Protein AF-A0A7S4QSN1-F1 (afdb_monomer_lite)

Secondary structure (DSSP, 8-state):
--------------------------------------------------------------------SS-SSHHHHTTSS----------------HHHHHHHHH---S---TT---HHHHHHHS-STT-S------HHHHHHHHHHHHHHHHHHHHHHHHHHHTT-TTSHHHHHHHHHHHHHHHHHHHHHHS---TT--S----S-HHHHHHHHHHHHHHHHHHHHHHHHHHHHHHHHHHHHTSHHHHHHHGGGS-HHHHHHHHHHHHHHHSSTTTTTS-HHHHHHHHHHHHHHHHHHHHHHHHHHHHHH-SPPTT-----S-TT-HHHHHHHHHHHHHHHHSTTTHHHHHHHHHHHHTT-HHHHTTS-HHHHHHH---HHHHHHHHHHHHHHHHHHHHHHH---TT------------HHHHHHHHHHHHHHHHHHHHHHTT-TTTHHHHHHHH-TT--HHHHHHHHHHHHHHHHHHHHHHHHTT-TTSPPPSS--TT-TTSHHHHHHHHHHHHHHHHSGGG-HHHHHHHHHHHHHHS-----------------------------------------------------------------------

Foldseek 3Di:
DDDDDDDDDDDDDDDDDDDDDDDDDDDDDDDDDDDDDPPDPPPPPDDDDDPPPDDDDDDDDDDDDDDDDDPDPVVVVVVPPDDDDDDDDDDDPPPPDPVVVVCLQPVDDDDDDPPSQRPVNVVVVVPCVPPDCDPPDDPLSVVLVVLVVVLVVLLVVLVVLLVCLVPPLVLQVVNLVSLVVLLVLLLVLLLLLLPPPPPCDDDDPDDDPPPVVVSVVSSNVSSVSSLVSSVSSLVSLVVSLVVCPDPVSLLVNLVSDALVVLLVSLVVLLVVCQDLSNLSSDLSSLLSSLSSNVSSLSSSQSNQVVVVDVVPPDDDPPDDPPPPDHRNVSVLVSLQVLLVSQQVPPSSPSNSVSNLVSCLVPPLVSVLPHPLLVSLVPRLDLVSNLVSLLSVLVSLVSCFLVNLADPPPPCPDDDDPPPDRSSLVSLLSQLVSLLVLLVVLLVCPDPPPNVVVCVVSDVPCDNVSSVSSNLSSLSSLVSSLNSLVRNQDPDDDRDPPDRCLAAPHPSLVSSLVSLVSQQVPDPPSDDDSNVSSVVSNVSRHPPPDPPPPDPDDPDDDDDDDDDDDDDDDDDDDDDDDDDDDDDDDDDDDDDDDDDDDDDDDDDDDDDDDDDD

Radius of gyration: 37.91 Å; chains: 1; bounding box: 94×119×90 Å

Structure (mmCIF, N/CA/C/O backbone):
data_AF-A0A7S4QSN1-F1
#
_entry.id   AF-A0A7S4QSN1-F1
#
loop_
_atom_site.group_PDB
_atom_site.id
_atom_site.type_symbol
_atom_site.label_atom_id
_atom_site.label_alt_id
_atom_site.label_comp_id
_atom_site.label_asym_id
_atom_site.label_entity_id
_atom_site.label_seq_id
_atom_site.pdbx_PDB_ins_code
_atom_site.Cartn_x
_atom_site.Cartn_y
_atom_site.Cartn_z
_atom_site.occupancy
_atom_site.B_iso_or_equiv
_atom_site.auth_seq_id
_atom_site.auth_comp_id
_atom_site.auth_asym_id
_atom_site.auth_atom_id
_atom_site.pdbx_PDB_model_num
ATOM 1 N N . CYS A 1 1 ? -21.261 -58.302 -16.037 1.00 38.44 1 CYS A N 1
ATOM 2 C CA . CYS A 1 1 ? -20.345 -58.791 -17.089 1.00 38.44 1 CYS A CA 1
ATOM 3 C C . CYS A 1 1 ? -19.528 -57.596 -17.600 1.00 38.44 1 CYS A C 1
ATOM 5 O O . CYS A 1 1 ? -20.111 -56.785 -18.295 1.00 38.44 1 CYS A O 1
ATOM 7 N N . THR A 1 2 ? -18.334 -57.223 -17.116 1.00 36.75 2 THR A N 1
ATOM 8 C CA . THR A 1 2 ? -17.031 -57.911 -16.907 1.00 36.75 2 THR A CA 1
ATOM 9 C C . THR A 1 2 ? -16.218 -58.202 -18.176 1.00 36.75 2 THR A C 1
ATOM 11 O O . THR A 1 2 ? -16.425 -59.232 -18.804 1.00 36.75 2 THR A O 1
ATOM 14 N N . ASN A 1 3 ? -15.224 -57.346 -18.440 1.00 41.81 3 ASN A N 1
ATOM 15 C CA . ASN A 1 3 ? -13.912 -57.620 -19.058 1.00 41.81 3 ASN A CA 1
ATOM 16 C C . ASN A 1 3 ? -12.994 -56.447 -18.632 1.00 41.81 3 ASN A C 1
ATOM 18 O O . ASN A 1 3 ? -13.381 -55.311 -18.873 1.00 41.81 3 ASN A O 1
ATOM 22 N N . ARG A 1 4 ? -11.873 -56.533 -17.892 1.00 39.16 4 ARG A N 1
ATOM 23 C CA . ARG A 1 4 ? -10.939 -57.590 -17.421 1.00 39.16 4 ARG A CA 1
ATOM 24 C C . ARG A 1 4 ? -9.621 -57.734 -18.215 1.00 39.16 4 ARG A C 1
ATOM 26 O O . ARG A 1 4 ? -9.458 -58.702 -18.940 1.00 39.16 4 ARG A O 1
ATOM 33 N N . CYS A 1 5 ? -8.650 -56.874 -17.886 1.00 43.03 5 CYS A N 1
ATOM 34 C CA . CYS A 1 5 ? -7.185 -57.100 -17.865 1.00 43.03 5 CYS A CA 1
ATOM 35 C C . CYS A 1 5 ? -6.655 -56.284 -16.654 1.00 43.03 5 CYS A C 1
ATOM 37 O O . CYS A 1 5 ? -7.068 -55.138 -16.523 1.00 43.03 5 CYS A O 1
ATOM 39 N N . ARG A 1 6 ? -5.899 -56.749 -15.639 1.00 40.53 6 ARG A N 1
ATOM 40 C CA . ARG A 1 6 ? -4.939 -57.867 -15.445 1.00 40.53 6 ARG A CA 1
ATOM 41 C C . ARG A 1 6 ? -3.610 -57.637 -16.193 1.00 40.53 6 ARG A C 1
ATOM 43 O O . ARG A 1 6 ? -3.673 -57.511 -17.404 1.00 40.53 6 ARG A O 1
ATOM 50 N N . CYS A 1 7 ? -2.403 -57.625 -15.602 1.00 36.66 7 CYS A N 1
ATOM 51 C CA . CYS A 1 7 ? -1.904 -57.506 -14.208 1.00 36.66 7 CYS A CA 1
ATOM 52 C C . CYS A 1 7 ? -0.378 -57.218 -14.244 1.00 36.66 7 CYS A C 1
ATOM 54 O O . CYS A 1 7 ? 0.277 -57.736 -15.136 1.00 36.66 7 CYS A O 1
ATOM 56 N N . HIS A 1 8 ? 0.192 -56.550 -13.229 1.00 39.69 8 HIS A N 1
ATOM 57 C CA . HIS A 1 8 ? 1.584 -56.740 -12.749 1.00 39.69 8 HIS A CA 1
ATOM 58 C C . HIS A 1 8 ? 1.687 -56.182 -11.306 1.00 39.69 8 HIS A C 1
ATOM 60 O O . HIS A 1 8 ? 1.440 -55.004 -11.086 1.00 39.69 8 HIS A O 1
ATOM 66 N N . THR A 1 9 ? 1.727 -57.022 -10.259 1.00 40.38 9 THR A N 1
ATOM 67 C CA . THR A 1 9 ? 2.948 -57.449 -9.520 1.00 40.38 9 THR A CA 1
ATOM 68 C C . THR A 1 9 ? 3.860 -56.276 -9.105 1.00 40.38 9 THR A C 1
ATOM 70 O O . THR A 1 9 ? 4.501 -55.701 -9.972 1.00 40.38 9 THR A O 1
ATOM 73 N N . GLY A 1 10 ? 4.036 -55.874 -7.839 1.00 36.09 10 GLY A N 1
ATOM 74 C CA . GLY A 1 10 ? 3.607 -56.436 -6.549 1.00 36.09 10 GLY A CA 1
ATOM 75 C C . GLY A 1 10 ? 4.788 -56.975 -5.724 1.00 36.09 10 GLY A C 1
ATOM 76 O O . GLY A 1 10 ? 5.328 -58.017 -6.082 1.00 36.09 10 GLY A O 1
ATOM 77 N N . LYS A 1 11 ? 5.159 -56.287 -4.629 1.00 35.38 11 LYS A N 1
ATOM 78 C CA . LYS A 1 11 ? 5.976 -56.740 -3.471 1.00 35.38 11 LYS A CA 1
ATOM 79 C C . LYS A 1 11 ? 5.787 -55.738 -2.293 1.00 35.38 11 LYS A C 1
ATOM 81 O O . LYS A 1 11 ? 5.230 -54.669 -2.541 1.00 35.38 11 LYS A O 1
ATOM 86 N N . PRO A 1 12 ? 6.076 -56.098 -1.022 1.00 49.66 12 PRO A N 1
ATOM 87 C CA . PRO A 1 12 ? 5.057 -55.930 0.022 1.00 49.66 12 PRO A CA 1
ATOM 88 C C . PRO A 1 12 ? 5.408 -54.975 1.179 1.00 49.66 12 PRO A C 1
ATOM 90 O O . PRO A 1 12 ? 6.543 -54.539 1.347 1.00 49.66 12 PRO A O 1
ATOM 93 N N . GLN A 1 13 ? 4.398 -54.729 2.019 1.00 40.72 13 GLN A N 1
ATOM 94 C CA . GLN A 1 13 ? 4.488 -54.029 3.304 1.00 40.72 13 GLN A CA 1
ATOM 95 C C . GLN A 1 13 ? 5.495 -54.665 4.279 1.00 40.72 13 GLN A C 1
ATOM 97 O O . GLN A 1 13 ? 5.615 -55.889 4.368 1.00 40.72 13 GLN A O 1
ATOM 102 N N . ARG A 1 14 ? 6.063 -53.824 5.151 1.00 39.25 14 ARG A N 1
ATOM 103 C CA . ARG A 1 14 ? 6.383 -54.193 6.535 1.00 39.25 14 ARG A CA 1
ATOM 104 C C . ARG A 1 14 ? 5.783 -53.155 7.480 1.00 39.25 14 ARG A C 1
ATOM 106 O O . ARG A 1 14 ? 6.199 -52.003 7.471 1.00 39.25 14 ARG A O 1
ATOM 113 N N . ASN A 1 15 ? 4.829 -53.587 8.300 1.00 41.34 15 ASN A N 1
ATOM 114 C CA . ASN A 1 15 ? 4.421 -52.856 9.496 1.00 41.34 15 ASN A CA 1
ATOM 115 C C . ASN A 1 15 ? 5.460 -53.092 10.599 1.00 41.34 15 ASN A C 1
ATOM 117 O O . ASN A 1 15 ? 5.879 -54.232 10.802 1.00 41.34 15 ASN A O 1
ATOM 121 N N . ALA A 1 16 ? 5.797 -52.051 11.355 1.00 36.81 16 ALA A N 1
ATOM 122 C CA . ALA A 1 16 ? 6.341 -52.170 12.704 1.00 36.81 16 ALA A CA 1
ATOM 123 C C . ALA A 1 16 ? 5.968 -50.904 13.487 1.00 36.81 16 ALA A C 1
ATOM 125 O O . ALA A 1 16 ? 6.268 -49.796 13.052 1.00 36.81 16 ALA A O 1
ATOM 126 N N . ALA A 1 17 ? 5.288 -51.075 14.617 1.00 43.41 17 ALA A N 1
ATOM 127 C CA . ALA A 1 17 ? 4.991 -50.002 15.557 1.00 43.41 17 ALA A CA 1
ATOM 128 C C . ALA A 1 17 ? 5.994 -50.047 16.717 1.00 43.41 17 ALA A C 1
ATOM 130 O O . ALA A 1 17 ? 6.305 -51.143 17.175 1.00 43.41 17 ALA A O 1
ATOM 131 N N . ALA A 1 18 ? 6.432 -48.883 17.209 1.00 34.62 18 ALA A N 1
ATOM 132 C CA . ALA A 1 18 ? 6.832 -48.654 18.605 1.00 34.62 18 ALA A CA 1
ATOM 133 C C . ALA A 1 18 ? 7.175 -47.168 18.836 1.00 34.62 18 ALA A C 1
ATOM 135 O O . ALA A 1 18 ? 8.047 -46.619 18.169 1.00 34.62 18 ALA A O 1
ATOM 136 N N . MET A 1 19 ? 6.524 -46.544 19.821 1.00 41.12 19 MET A N 1
ATOM 137 C CA . MET A 1 19 ? 7.097 -45.419 20.582 1.00 41.12 19 MET A CA 1
ATOM 138 C C . MET A 1 19 ? 8.076 -46.007 21.621 1.00 41.12 19 MET A C 1
ATOM 140 O O . MET A 1 19 ? 7.888 -47.164 22.010 1.00 41.12 19 MET A O 1
ATOM 144 N N . PRO A 1 20 ? 9.093 -45.259 22.091 1.00 50.62 20 PRO A N 1
ATOM 145 C CA . PRO A 1 20 ? 8.868 -44.507 23.335 1.00 50.62 20 PRO A CA 1
ATOM 146 C C . PRO A 1 20 ? 9.613 -43.157 23.455 1.00 50.62 20 PRO A C 1
ATOM 148 O O . PRO A 1 20 ? 10.575 -42.872 22.748 1.00 50.62 20 PRO A O 1
ATOM 151 N N . LEU A 1 21 ? 9.172 -42.354 24.431 1.00 41.28 21 LEU A N 1
ATOM 152 C CA . LEU A 1 21 ? 9.908 -41.217 25.006 1.00 41.28 21 LEU A CA 1
ATOM 153 C C . LEU A 1 21 ? 11.048 -41.707 25.925 1.00 41.28 21 LEU A C 1
ATOM 155 O O . LEU A 1 21 ? 10.943 -42.788 26.508 1.00 41.28 21 LEU A O 1
ATOM 159 N N . PRO A 1 22 ? 12.090 -40.884 26.126 1.00 52.94 22 PRO A N 1
ATOM 160 C CA . PRO A 1 22 ? 12.429 -40.396 27.478 1.00 52.94 22 PRO A CA 1
ATOM 161 C C . PRO A 1 22 ? 12.596 -38.857 27.477 1.00 52.94 22 PRO A C 1
ATOM 163 O O . PRO A 1 22 ? 13.000 -38.282 26.475 1.00 52.94 22 PRO A O 1
ATOM 166 N N . ALA A 1 23 ? 12.129 -38.093 28.470 1.00 34.69 23 ALA A N 1
ATOM 167 C CA . ALA A 1 23 ? 12.482 -38.038 29.901 1.00 34.69 23 ALA A CA 1
ATOM 168 C C . ALA A 1 23 ? 13.688 -37.115 30.210 1.00 34.69 23 ALA A C 1
ATOM 170 O O . ALA A 1 23 ? 14.694 -37.105 29.510 1.00 34.69 23 ALA A O 1
ATOM 171 N N . VAL A 1 24 ? 13.523 -36.307 31.261 1.00 41.50 24 VAL A N 1
ATOM 172 C CA . VAL A 1 24 ? 14.384 -35.191 31.701 1.00 41.50 24 VAL A CA 1
ATOM 173 C C . VAL A 1 24 ? 15.544 -35.678 32.576 1.00 41.50 24 VAL A C 1
ATOM 175 O O . VAL A 1 24 ? 15.275 -36.457 33.485 1.00 41.50 24 VAL A O 1
ATOM 178 N N . ALA A 1 25 ? 16.762 -35.133 32.406 1.00 36.59 25 ALA A N 1
ATOM 179 C CA . ALA A 1 25 ? 17.708 -34.868 33.511 1.00 36.59 25 ALA A CA 1
ATOM 180 C C . ALA A 1 25 ? 18.963 -34.047 33.103 1.00 36.59 25 ALA A C 1
ATOM 182 O O . ALA A 1 25 ? 19.748 -34.489 32.277 1.00 36.59 25 ALA A O 1
ATOM 183 N N . VAL A 1 26 ? 19.152 -32.903 33.780 1.00 35.41 26 VAL A N 1
ATOM 184 C CA . VAL A 1 26 ? 20.372 -32.484 34.523 1.00 35.41 26 VAL A CA 1
ATOM 185 C C . VAL A 1 26 ? 21.733 -32.303 33.793 1.00 35.41 26 VAL A C 1
ATOM 187 O O . VAL A 1 26 ? 22.331 -33.231 33.263 1.00 35.41 26 VAL A O 1
ATOM 190 N N . HIS A 1 27 ? 22.256 -31.072 33.910 1.00 38.75 27 HIS A N 1
ATOM 191 C CA . HIS A 1 27 ? 23.643 -30.606 33.681 1.00 38.75 27 HIS A CA 1
ATOM 192 C C . HIS A 1 27 ? 24.677 -31.320 34.590 1.00 38.75 27 HIS A C 1
ATOM 194 O O . HIS A 1 27 ? 24.303 -31.712 35.695 1.00 38.75 27 HIS A O 1
ATOM 200 N N . PRO A 1 28 ? 25.976 -31.410 34.218 1.00 49.44 28 PRO A N 1
ATOM 201 C CA . PRO A 1 28 ? 26.896 -30.320 34.598 1.00 49.44 28 PRO A CA 1
ATOM 202 C C . PRO A 1 28 ? 28.087 -30.024 33.653 1.00 49.44 28 PRO A C 1
ATOM 204 O O . PRO A 1 28 ? 28.453 -30.825 32.804 1.00 49.44 28 PRO A O 1
ATOM 207 N N . GLU A 1 29 ? 28.668 -28.842 33.897 1.00 34.06 29 GLU A N 1
ATOM 208 C CA . GLU A 1 29 ? 30.085 -28.437 33.756 1.00 34.06 29 GLU A CA 1
ATOM 209 C C . GLU A 1 29 ? 30.832 -28.443 32.400 1.00 34.06 29 GLU A C 1
ATOM 211 O O . GLU A 1 29 ? 30.991 -29.454 31.725 1.00 34.06 29 GLU A O 1
ATOM 216 N N . GLY A 1 30 ? 31.482 -27.298 32.130 1.00 36.16 30 GLY A N 1
ATOM 217 C CA . GLY A 1 30 ? 32.927 -27.315 31.871 1.00 36.16 30 GLY A CA 1
ATOM 218 C C . GLY A 1 30 ? 33.426 -27.033 30.451 1.00 36.16 30 GLY A C 1
ATOM 219 O O . GLY A 1 30 ? 34.040 -27.912 29.851 1.00 36.16 30 GLY A O 1
ATOM 220 N N . ARG A 1 31 ? 33.298 -25.790 29.958 1.00 39.22 31 ARG A N 1
ATOM 221 C CA . ARG A 1 31 ? 34.304 -25.214 29.039 1.00 39.22 31 ARG A CA 1
ATOM 222 C C . ARG A 1 31 ? 34.314 -23.684 29.071 1.00 39.22 31 ARG A C 1
ATOM 224 O O . ARG A 1 31 ? 33.403 -23.044 28.556 1.00 39.22 31 ARG A O 1
ATOM 231 N N . GLU A 1 32 ? 35.362 -23.131 29.667 1.00 45.88 32 GLU A N 1
ATOM 232 C CA . GLU A 1 32 ? 35.780 -21.740 29.490 1.00 45.88 32 GLU A CA 1
ATOM 233 C C . GLU A 1 32 ? 36.497 -21.631 28.136 1.00 45.88 32 GLU A C 1
ATOM 235 O O . GLU A 1 32 ? 37.455 -22.366 27.905 1.00 45.88 32 GLU A O 1
ATOM 240 N N . GLU A 1 33 ? 36.043 -20.745 27.248 1.00 47.38 33 GLU A N 1
ATOM 241 C CA . GLU A 1 33 ? 36.856 -20.184 26.161 1.00 47.38 33 GLU A CA 1
ATOM 242 C C . GLU A 1 33 ? 36.501 -18.699 26.024 1.00 47.38 33 GLU A C 1
ATOM 244 O O . GLU A 1 33 ? 35.324 -18.326 26.036 1.00 47.38 33 GLU A O 1
ATOM 249 N N . ASP A 1 34 ? 37.533 -17.861 25.966 1.00 41.50 34 ASP A N 1
ATOM 250 C CA . ASP A 1 34 ? 37.432 -16.411 26.089 1.00 41.50 34 ASP A CA 1
ATOM 251 C C . ASP A 1 34 ? 36.683 -15.756 24.919 1.00 41.50 34 ASP A C 1
ATOM 253 O O . ASP A 1 34 ? 36.963 -16.008 23.746 1.00 41.50 34 ASP A O 1
ATOM 257 N N . ALA A 1 35 ? 35.766 -14.846 25.250 1.00 44.94 35 ALA A N 1
ATOM 258 C CA . ALA A 1 35 ? 35.160 -13.919 24.304 1.00 44.94 35 ALA A CA 1
ATOM 259 C C . ALA A 1 35 ? 35.538 -12.492 24.717 1.00 44.94 35 ALA A C 1
ATOM 261 O O . ALA A 1 35 ? 34.936 -11.914 25.623 1.00 44.94 35 ALA A O 1
ATOM 262 N N . GLU A 1 36 ? 36.571 -11.949 24.070 1.00 44.09 36 GLU A N 1
ATOM 263 C CA . GLU A 1 36 ? 37.046 -10.585 24.299 1.00 44.09 36 GLU A CA 1
ATOM 264 C C . GLU A 1 36 ? 35.923 -9.571 24.032 1.00 44.09 36 GLU A C 1
ATOM 266 O O . GLU A 1 36 ? 35.277 -9.574 22.981 1.00 44.09 36 GLU A O 1
ATOM 271 N N . ALA A 1 37 ? 35.678 -8.700 25.010 1.00 39.22 37 ALA A N 1
ATOM 272 C CA . ALA A 1 37 ? 34.651 -7.675 24.926 1.00 39.22 37 ALA A CA 1
ATOM 273 C C . ALA A 1 37 ? 35.179 -6.443 24.176 1.00 39.22 37 ALA A C 1
ATOM 275 O O . ALA A 1 37 ? 35.728 -5.526 24.790 1.00 39.22 37 ALA A O 1
ATOM 276 N N . GLU A 1 38 ? 34.972 -6.385 22.858 1.00 43.66 38 GLU A N 1
ATOM 277 C CA . GLU A 1 38 ? 35.060 -5.111 22.138 1.00 43.66 38 GLU A CA 1
ATOM 278 C C . GLU A 1 38 ? 33.852 -4.236 22.503 1.00 43.66 38 GLU A C 1
ATOM 280 O O . GLU A 1 38 ? 32.730 -4.432 22.033 1.00 43.66 38 GLU A O 1
ATOM 285 N N . ALA A 1 39 ? 34.090 -3.270 23.389 1.00 41.06 39 ALA A N 1
ATOM 286 C CA . ALA A 1 39 ? 33.131 -2.231 23.721 1.00 41.06 39 ALA A CA 1
ATOM 287 C C . ALA A 1 39 ? 33.053 -1.213 22.569 1.00 41.06 39 ALA A C 1
ATOM 289 O O . ALA A 1 39 ? 33.874 -0.299 22.483 1.00 41.06 39 ALA A O 1
ATOM 290 N N . GLU A 1 40 ? 32.064 -1.362 21.683 1.00 43.75 40 GLU A N 1
ATOM 291 C CA . GLU A 1 40 ? 31.729 -0.322 20.704 1.00 43.75 40 GLU A CA 1
ATOM 292 C C . GLU A 1 40 ? 31.155 0.909 21.436 1.00 43.75 40 GLU A C 1
ATOM 294 O O . GLU A 1 40 ? 30.008 0.925 21.882 1.00 43.75 40 GLU A O 1
ATOM 299 N N . GLU A 1 41 ? 31.978 1.951 21.573 1.00 44.41 41 GLU A N 1
ATOM 300 C CA . GLU A 1 41 ? 31.598 3.254 22.125 1.00 44.41 41 GLU A CA 1
ATOM 301 C C . GLU A 1 41 ? 30.702 4.017 21.123 1.00 44.41 41 GLU A C 1
ATOM 303 O O . GLU A 1 41 ? 31.179 4.788 20.284 1.00 44.41 41 GLU A O 1
ATOM 308 N N . GLU A 1 42 ? 29.384 3.790 21.186 1.00 39.78 42 GLU A N 1
ATOM 309 C CA . GLU A 1 42 ? 28.394 4.554 20.413 1.00 39.78 42 GLU A CA 1
ATOM 310 C C . GLU A 1 42 ? 28.337 6.018 20.891 1.00 39.78 42 GLU A C 1
ATOM 312 O O . GLU A 1 42 ? 27.564 6.399 21.770 1.00 39.78 42 GLU A O 1
ATOM 317 N N . THR A 1 43 ? 29.148 6.874 20.269 1.00 35.66 43 THR A N 1
ATOM 318 C CA . THR A 1 43 ? 29.061 8.333 20.414 1.00 35.66 43 THR A CA 1
ATOM 319 C C . THR A 1 43 ? 27.922 8.889 19.553 1.00 35.66 43 THR A C 1
ATOM 321 O O . THR A 1 43 ? 28.111 9.308 18.408 1.00 35.66 43 THR A O 1
ATOM 324 N N . GLU A 1 44 ? 26.706 8.904 20.107 1.00 37.59 44 GLU A N 1
ATOM 325 C CA . GLU A 1 44 ? 25.556 9.584 19.497 1.00 37.59 44 GLU A CA 1
ATOM 326 C C . GLU A 1 44 ? 25.751 11.111 19.513 1.00 37.59 44 GLU A C 1
ATOM 328 O O . GLU A 1 44 ? 25.436 11.807 20.476 1.00 37.59 44 GLU A O 1
ATOM 333 N N . ALA A 1 45 ? 26.266 11.655 18.409 1.00 38.91 45 ALA A N 1
ATOM 334 C CA . ALA A 1 45 ? 26.278 13.093 18.166 1.00 38.91 45 ALA A CA 1
ATOM 335 C C . ALA A 1 45 ? 24.869 13.579 17.774 1.00 38.91 45 ALA A C 1
ATOM 337 O O . ALA A 1 45 ? 24.507 13.599 16.592 1.00 38.91 45 ALA A O 1
ATOM 338 N N . GLU A 1 46 ? 24.077 13.985 18.768 1.00 38.66 46 GLU A N 1
ATOM 339 C CA . GLU A 1 46 ? 22.809 14.687 18.555 1.00 38.66 46 GLU A CA 1
ATOM 340 C C . GLU A 1 46 ? 23.053 16.034 17.854 1.00 38.66 46 GLU A C 1
ATOM 342 O O . GLU A 1 46 ? 23.532 17.002 18.441 1.00 38.66 46 GLU A O 1
ATOM 347 N N . ALA A 1 47 ? 22.707 16.105 16.568 1.00 38.97 47 ALA A N 1
ATOM 348 C CA . ALA A 1 47 ? 22.633 17.357 15.827 1.00 38.97 47 ALA A CA 1
ATOM 349 C C . ALA A 1 47 ? 21.192 17.886 15.863 1.00 38.97 47 ALA A C 1
ATOM 351 O O . ALA A 1 47 ? 20.406 17.657 14.937 1.00 38.97 47 ALA A O 1
ATOM 352 N N . GLU A 1 48 ? 20.846 18.587 16.944 1.00 43.66 48 GLU A N 1
ATOM 353 C CA . GLU A 1 48 ? 19.630 19.396 16.992 1.00 43.66 48 GLU A CA 1
ATOM 354 C C . GLU A 1 48 ? 19.687 20.502 15.927 1.00 43.66 48 GLU A C 1
ATOM 356 O O . GLU A 1 48 ? 20.655 21.253 15.817 1.00 43.66 48 GLU A O 1
ATOM 361 N N . ALA A 1 49 ? 18.621 20.606 15.138 1.00 34.03 49 ALA A N 1
ATOM 362 C CA . ALA A 1 49 ? 18.386 21.715 14.222 1.00 34.03 49 ALA A CA 1
ATOM 363 C C . ALA A 1 49 ? 16.882 22.013 14.192 1.00 34.03 49 ALA A C 1
ATOM 365 O O . ALA A 1 49 ? 16.178 21.724 13.219 1.00 34.03 49 ALA A O 1
ATOM 366 N N . GLU A 1 50 ? 16.379 22.556 15.301 1.00 38.09 50 GLU A N 1
ATOM 367 C CA . GLU A 1 50 ? 15.084 23.227 15.316 1.00 38.09 50 GLU A CA 1
ATOM 368 C C . GLU A 1 50 ? 15.200 24.556 14.553 1.00 38.09 50 GLU A C 1
ATOM 370 O O . GLU A 1 50 ? 15.920 25.459 14.971 1.00 38.09 50 GLU A O 1
ATOM 375 N N . GLU A 1 51 ? 14.467 24.704 13.447 1.00 37.69 51 GLU A N 1
ATOM 376 C CA . GLU A 1 51 ? 14.199 26.019 12.851 1.00 37.69 51 GLU A CA 1
ATOM 377 C C . GLU A 1 51 ? 12.722 26.372 13.082 1.00 37.69 51 GLU A C 1
ATOM 379 O O . GLU A 1 51 ? 11.839 26.108 12.258 1.00 37.69 51 GLU A O 1
ATOM 384 N N . GLU A 1 52 ? 12.437 26.935 14.259 1.00 33.38 52 GLU A N 1
ATOM 385 C CA . GLU A 1 52 ? 11.109 27.433 14.622 1.00 33.38 52 GLU A CA 1
ATOM 386 C C . GLU A 1 52 ? 10.840 28.793 13.949 1.00 33.38 52 GLU A C 1
ATOM 388 O O . GLU A 1 52 ? 11.077 29.863 14.511 1.00 33.38 52 GLU A O 1
ATOM 393 N N . ALA A 1 53 ? 10.294 28.771 12.732 1.00 35.59 53 ALA A N 1
ATOM 394 C CA . ALA A 1 53 ? 9.824 29.982 12.061 1.00 35.59 53 ALA A CA 1
ATOM 395 C C . ALA A 1 53 ? 8.513 30.505 12.693 1.00 35.59 53 ALA A C 1
ATOM 397 O O . ALA A 1 53 ? 7.407 30.214 12.226 1.00 35.59 53 ALA A O 1
ATOM 398 N N . GLN A 1 54 ? 8.636 31.302 13.758 1.00 31.95 54 GLN A N 1
ATOM 399 C CA . GLN A 1 54 ? 7.514 31.977 14.416 1.00 31.95 54 GLN A CA 1
ATOM 400 C C . GLN A 1 54 ? 6.808 32.973 13.478 1.00 31.95 54 GLN A C 1
ATOM 402 O O . GLN A 1 54 ? 7.342 34.030 13.143 1.00 31.95 54 GLN A O 1
ATOM 407 N N . ALA A 1 55 ? 5.549 32.693 13.129 1.00 33.56 55 ALA A N 1
ATOM 408 C CA . ALA A 1 55 ? 4.650 33.654 12.489 1.00 33.56 55 ALA A CA 1
ATOM 409 C C . ALA A 1 55 ? 3.637 34.197 13.514 1.00 33.56 55 ALA A C 1
ATOM 411 O O . ALA A 1 55 ? 2.623 33.566 13.813 1.00 33.56 55 ALA A O 1
ATOM 412 N N . LYS A 1 56 ? 3.922 35.382 14.061 1.00 32.84 56 LYS A N 1
ATOM 413 C CA . LYS A 1 56 ? 3.096 36.072 15.063 1.00 32.84 56 LYS A CA 1
ATOM 414 C C . LYS A 1 56 ? 2.094 37.017 14.385 1.00 32.84 56 LYS A C 1
ATOM 416 O O . LYS A 1 56 ? 2.503 38.014 13.800 1.00 32.84 56 LYS A O 1
ATOM 421 N N . ALA A 1 57 ? 0.793 36.747 14.511 1.00 33.28 57 ALA A N 1
ATOM 422 C CA . ALA A 1 57 ? -0.290 37.670 14.138 1.00 33.28 57 ALA A CA 1
ATOM 423 C C . ALA A 1 57 ? -1.514 37.492 15.076 1.00 33.28 57 ALA A C 1
ATOM 425 O O . ALA A 1 57 ? -1.686 36.394 15.607 1.00 33.28 57 ALA A O 1
ATOM 426 N N . PRO A 1 58 ? -2.314 38.547 15.346 1.00 40.88 58 PRO A N 1
ATOM 427 C CA . PRO A 1 58 ? -3.156 38.630 16.551 1.00 40.88 58 PRO A CA 1
ATOM 428 C C . PRO A 1 58 ? -4.625 38.183 16.396 1.00 40.88 58 PRO A C 1
ATOM 430 O O . PRO A 1 58 ? -5.153 38.061 15.293 1.00 40.88 58 PRO A O 1
ATOM 433 N N . ASP A 1 59 ? -5.290 38.012 17.546 1.00 33.56 59 ASP A N 1
ATOM 434 C CA . ASP A 1 59 ? -6.726 37.730 17.701 1.00 33.56 59 ASP A CA 1
ATOM 435 C C . ASP A 1 59 ? -7.658 38.864 17.214 1.00 33.56 59 ASP A C 1
ATOM 437 O O . ASP A 1 59 ? -7.382 40.047 17.415 1.00 33.56 59 ASP A O 1
ATOM 441 N N . GLY A 1 60 ? -8.834 38.505 16.679 1.00 29.77 60 GLY A N 1
ATOM 442 C CA . GLY A 1 60 ? -9.935 39.443 16.392 1.00 29.77 60 GLY A CA 1
ATOM 443 C C . GLY A 1 60 ? -11.068 38.807 15.554 1.00 29.77 60 GLY A C 1
ATOM 444 O O . GLY A 1 60 ? -10.749 38.132 14.578 1.00 29.77 60 GLY A O 1
ATOM 445 N N . PRO A 1 61 ? -12.374 38.933 15.894 1.00 42.72 61 PRO A N 1
ATOM 446 C CA . PRO A 1 61 ? -13.364 37.921 15.487 1.00 42.72 61 PRO A CA 1
ATOM 447 C C . PRO A 1 61 ? -14.412 38.351 14.435 1.00 42.72 61 PRO A C 1
ATOM 449 O O . PRO A 1 61 ? -14.882 39.485 14.449 1.00 42.72 61 PRO A O 1
ATOM 452 N N . GLY A 1 62 ? -14.934 37.383 13.658 1.00 27.89 62 GLY A N 1
ATOM 453 C CA . GLY A 1 62 ? -16.337 37.418 13.193 1.00 27.89 62 GLY A CA 1
ATOM 454 C C . GLY A 1 62 ? -16.679 36.970 11.754 1.00 27.89 62 GLY A C 1
ATOM 455 O O . GLY A 1 62 ? -16.260 37.585 10.788 1.00 27.89 62 GLY A O 1
ATOM 456 N N . ALA A 1 63 ? -17.596 35.994 11.668 1.00 29.33 63 ALA A N 1
ATOM 457 C CA . ALA A 1 63 ? -18.651 35.814 10.644 1.00 29.33 63 ALA A CA 1
ATOM 458 C C . ALA A 1 63 ? -18.371 35.319 9.186 1.00 29.33 63 ALA A C 1
ATOM 460 O O . ALA A 1 63 ? -18.007 36.065 8.291 1.00 29.33 63 ALA A O 1
ATOM 461 N N . VAL A 1 64 ? -18.788 34.060 8.956 1.00 34.94 64 VAL A N 1
ATOM 462 C CA . VAL A 1 64 ? -19.620 33.518 7.839 1.00 34.94 64 VAL A CA 1
ATOM 463 C C . VAL A 1 64 ? -19.212 33.695 6.350 1.00 34.94 64 VAL A C 1
ATOM 465 O O . VAL A 1 64 ? -19.494 34.696 5.709 1.00 34.94 64 VAL A O 1
ATOM 468 N N . ALA A 1 65 ? -18.726 32.581 5.781 1.00 37.09 65 ALA A N 1
ATOM 469 C CA . ALA A 1 65 ? -18.930 32.010 4.430 1.00 37.09 65 ALA A CA 1
ATOM 470 C C . ALA A 1 65 ? -19.317 32.879 3.201 1.00 37.09 65 ALA A C 1
ATOM 472 O O . ALA A 1 65 ? -20.470 33.278 3.069 1.00 37.09 65 ALA A O 1
ATOM 473 N N . ALA A 1 66 ? -18.436 32.896 2.182 1.00 30.69 66 ALA A N 1
ATOM 474 C CA . ALA A 1 66 ? -18.705 32.494 0.780 1.00 30.69 66 ALA A CA 1
ATOM 475 C C . ALA A 1 66 ? -17.431 32.621 -0.098 1.00 30.69 66 ALA A C 1
ATOM 477 O O . ALA A 1 66 ? -16.553 33.414 0.214 1.00 30.69 66 ALA A O 1
ATOM 478 N N . GLY A 1 67 ? -17.357 31.888 -1.220 1.00 28.84 67 GLY A N 1
ATOM 479 C CA . GLY A 1 67 ? -16.452 32.206 -2.344 1.00 28.84 67 GLY A CA 1
ATOM 480 C C . GLY A 1 67 ? -15.000 31.705 -2.259 1.00 28.84 67 GLY A C 1
ATOM 481 O O . GLY A 1 67 ? -14.087 32.461 -1.946 1.00 28.84 67 GLY A O 1
ATOM 482 N N . ALA A 1 68 ? -14.751 30.453 -2.659 1.00 39.69 68 ALA A N 1
ATOM 483 C CA . ALA A 1 68 ? -13.401 29.977 -2.980 1.00 39.69 68 ALA A CA 1
ATOM 484 C C . ALA A 1 68 ? -13.170 30.073 -4.498 1.00 39.69 68 ALA A C 1
ATOM 486 O O . ALA A 1 68 ? -13.714 29.255 -5.240 1.00 39.69 68 ALA A O 1
ATOM 487 N N . GLY A 1 69 ? -12.392 31.060 -4.966 1.00 38.59 69 GLY A N 1
ATOM 488 C CA . GLY A 1 69 ? -12.201 31.233 -6.414 1.00 38.59 69 GLY A CA 1
ATOM 489 C C . GLY A 1 69 ? -11.258 32.320 -6.947 1.00 38.59 69 GLY A C 1
ATOM 490 O O . GLY A 1 69 ? -11.126 32.374 -8.160 1.00 38.59 69 GLY A O 1
ATOM 491 N N . GLU A 1 70 ? -10.594 33.155 -6.130 1.00 35.50 70 GLU A N 1
ATOM 492 C CA . GLU A 1 70 ? -9.810 34.293 -6.682 1.00 35.50 70 GLU A CA 1
ATOM 493 C C . GLU A 1 70 ? -8.564 34.714 -5.861 1.00 35.50 70 GLU A C 1
ATOM 495 O O . GLU A 1 70 ? -8.030 35.807 -6.013 1.00 35.50 70 GLU A O 1
ATOM 500 N N . GLY A 1 71 ? -8.054 33.842 -4.981 1.00 31.50 71 GLY A N 1
ATOM 501 C CA . GLY A 1 71 ? -6.982 34.190 -4.027 1.00 31.50 71 GLY A CA 1
ATOM 502 C C . GLY A 1 71 ? -5.527 33.966 -4.477 1.00 31.50 71 GLY A C 1
ATOM 503 O O . GLY A 1 71 ? -4.614 34.294 -3.725 1.00 31.50 71 GLY A O 1
ATOM 504 N N . LEU A 1 72 ? -5.279 33.373 -5.652 1.00 38.25 72 LEU A N 1
ATOM 505 C CA . LEU A 1 72 ? -3.940 32.876 -6.031 1.00 38.25 72 LEU A CA 1
ATOM 506 C C . LEU A 1 72 ? -3.103 33.829 -6.903 1.00 38.25 72 LEU A C 1
ATOM 508 O O . LEU A 1 72 ? -1.889 33.656 -6.974 1.00 38.25 72 LEU A O 1
ATOM 512 N N . GLU A 1 73 ? -3.705 34.843 -7.531 1.00 39.91 73 GLU A N 1
ATOM 513 C CA . GLU A 1 73 ? -2.979 35.749 -8.442 1.00 39.91 73 GLU A CA 1
ATOM 514 C C . GLU A 1 73 ? -2.410 36.997 -7.734 1.00 39.91 73 GLU A C 1
ATOM 516 O O . GLU A 1 73 ? -1.345 37.498 -8.099 1.00 39.91 73 GLU A O 1
ATOM 521 N N . ALA A 1 74 ? -3.048 37.459 -6.650 1.00 40.81 74 ALA A N 1
ATOM 522 C CA . ALA A 1 74 ? -2.573 38.605 -5.866 1.00 40.81 74 ALA A CA 1
ATOM 523 C C . ALA A 1 74 ? -1.269 38.307 -5.095 1.00 40.81 74 ALA A C 1
ATOM 525 O O . ALA A 1 74 ? -0.364 39.141 -5.047 1.00 40.81 74 ALA A O 1
ATOM 526 N N . ALA A 1 75 ? -1.127 37.090 -4.554 1.00 42.03 75 ALA A N 1
ATOM 527 C CA . ALA A 1 75 ? 0.073 36.665 -3.825 1.00 42.03 75 ALA A CA 1
ATOM 528 C C . ALA A 1 75 ? 1.323 36.541 -4.723 1.00 42.03 75 ALA A C 1
ATOM 530 O O . ALA A 1 75 ? 2.447 36.630 -4.229 1.00 42.03 75 ALA A O 1
ATOM 531 N N . ALA A 1 76 ? 1.143 36.370 -6.038 1.00 43.44 76 ALA A N 1
ATOM 532 C CA . ALA A 1 76 ? 2.243 36.317 -6.997 1.00 43.44 76 ALA A CA 1
ATOM 533 C C . ALA A 1 76 ? 2.834 37.708 -7.294 1.00 43.44 76 ALA A C 1
ATOM 535 O O . ALA A 1 76 ? 4.045 37.833 -7.458 1.00 43.44 76 ALA A O 1
ATOM 536 N N . ARG A 1 77 ? 2.008 38.767 -7.315 1.00 43.59 77 ARG A N 1
ATOM 537 C CA . ARG A 1 77 ? 2.467 40.137 -7.624 1.00 43.59 77 ARG A CA 1
ATOM 538 C C . ARG A 1 77 ? 3.196 40.815 -6.460 1.00 43.59 77 ARG A C 1
ATOM 540 O O . ARG A 1 77 ? 4.101 41.605 -6.701 1.00 43.59 77 ARG A O 1
ATOM 547 N N . ALA A 1 78 ? 2.884 40.457 -5.213 1.00 40.84 78 ALA A N 1
ATOM 548 C CA . ALA A 1 78 ? 3.561 41.010 -4.033 1.00 40.84 78 ALA A CA 1
ATOM 549 C C . ALA A 1 78 ? 5.026 40.545 -3.865 1.00 40.84 78 ALA A C 1
ATOM 551 O O . ALA A 1 78 ? 5.792 41.193 -3.159 1.00 40.84 78 ALA A O 1
ATOM 552 N N . ARG A 1 79 ? 5.444 39.446 -4.515 1.00 42.94 79 ARG A N 1
ATOM 553 C CA . ARG A 1 79 ? 6.827 38.927 -4.450 1.00 42.94 79 ARG A CA 1
ATOM 554 C C . ARG A 1 79 ? 7.788 39.514 -5.493 1.00 42.94 79 ARG A C 1
ATOM 556 O O . ARG A 1 79 ? 8.958 39.154 -5.480 1.00 42.94 79 ARG A O 1
ATOM 563 N N . ALA A 1 80 ? 7.320 40.393 -6.379 1.00 38.62 80 ALA A N 1
ATOM 564 C CA . ALA A 1 80 ? 8.112 40.923 -7.495 1.00 38.62 80 ALA A CA 1
ATOM 565 C C . ALA A 1 80 ? 8.629 42.365 -7.292 1.00 38.62 80 ALA A C 1
ATOM 567 O O . ALA A 1 80 ? 9.249 42.910 -8.197 1.00 38.62 80 ALA A O 1
ATOM 568 N N . ALA A 1 81 ? 8.353 42.997 -6.143 1.00 40.84 81 ALA A N 1
ATOM 569 C CA . ALA A 1 81 ? 8.522 44.445 -5.950 1.00 40.84 81 ALA A CA 1
ATOM 570 C C . ALA A 1 81 ? 9.448 44.847 -4.783 1.00 40.84 81 ALA A C 1
ATOM 572 O O . ALA A 1 81 ? 9.429 46.000 -4.361 1.00 40.84 81 ALA A O 1
ATOM 573 N N . GLY A 1 82 ? 10.238 43.919 -4.235 1.00 36.44 82 GLY A N 1
ATOM 574 C CA . GLY A 1 82 ? 11.109 44.201 -3.094 1.00 36.44 82 GLY A CA 1
ATOM 575 C C . GLY A 1 82 ? 12.382 43.368 -3.106 1.00 36.44 82 GLY A C 1
ATOM 576 O O . GLY A 1 82 ? 12.369 42.257 -2.589 1.00 36.44 82 GLY A O 1
ATOM 577 N N . LEU A 1 83 ? 13.441 43.925 -3.703 1.00 34.91 83 LEU A N 1
ATOM 578 C CA . LEU A 1 83 ? 14.860 43.735 -3.364 1.00 34.91 83 LEU A CA 1
ATOM 579 C C . LEU A 1 83 ? 15.701 44.620 -4.303 1.00 34.91 83 LEU A C 1
ATOM 581 O O . LEU A 1 83 ? 16.045 44.226 -5.414 1.00 34.91 83 LEU A O 1
ATOM 585 N N . ALA A 1 84 ? 15.994 45.834 -3.846 1.00 39.09 84 ALA A N 1
ATOM 586 C CA . ALA A 1 84 ? 16.990 46.732 -4.419 1.00 39.09 84 ALA A CA 1
ATOM 587 C C . ALA A 1 84 ? 17.752 47.404 -3.263 1.00 39.09 84 ALA A C 1
ATOM 589 O O . ALA A 1 84 ? 17.166 47.620 -2.205 1.00 39.09 84 ALA A O 1
ATOM 590 N N . GLU A 1 85 ? 19.023 47.732 -3.518 1.00 37.66 85 GLU A N 1
ATOM 591 C CA . GLU A 1 85 ? 20.036 48.300 -2.603 1.00 37.66 85 GLU A CA 1
ATOM 592 C C . GLU A 1 85 ? 20.663 47.365 -1.545 1.00 37.66 85 GLU A C 1
ATOM 594 O O . GLU A 1 85 ? 19.971 46.703 -0.776 1.00 37.66 85 GLU A O 1
ATOM 599 N N . GLY A 1 86 ? 22.008 47.382 -1.473 1.00 33.91 86 GLY A N 1
ATOM 600 C CA . GLY A 1 86 ? 22.770 46.890 -0.311 1.00 33.91 86 GLY A CA 1
ATOM 601 C C . GLY A 1 86 ? 24.054 46.081 -0.575 1.00 33.91 86 GLY A C 1
ATOM 602 O O . GLY A 1 86 ? 24.084 44.921 -0.198 1.00 33.91 86 GLY A O 1
ATOM 603 N N . ALA A 1 87 ? 25.088 46.694 -1.177 1.00 34.94 87 ALA A N 1
ATOM 604 C CA . ALA A 1 87 ? 26.537 46.371 -1.088 1.00 34.94 87 ALA A CA 1
ATOM 605 C C . ALA A 1 87 ? 26.985 44.884 -0.931 1.00 34.94 87 ALA A C 1
ATOM 607 O O . ALA A 1 87 ? 26.815 44.263 0.109 1.00 34.94 87 ALA A O 1
ATOM 608 N N . SER A 1 88 ? 27.604 44.297 -1.963 1.00 37.34 88 SER A N 1
ATOM 609 C CA . SER A 1 88 ? 29.075 44.257 -2.161 1.00 37.34 88 SER A CA 1
ATOM 610 C C . SER A 1 88 ? 29.798 43.125 -1.416 1.00 37.34 88 SER A C 1
ATOM 612 O O . SER A 1 88 ? 30.161 43.281 -0.259 1.00 37.34 88 SER A O 1
ATOM 614 N N . ASP A 1 89 ? 30.111 42.046 -2.137 1.00 37.09 89 ASP A N 1
ATOM 615 C CA . ASP A 1 89 ? 31.506 41.614 -2.315 1.00 37.09 89 ASP A CA 1
ATOM 616 C C . ASP A 1 89 ? 31.633 40.732 -3.569 1.00 37.09 89 ASP A C 1
ATOM 618 O O . ASP A 1 89 ? 30.658 40.126 -4.022 1.00 37.09 89 ASP A O 1
ATOM 622 N N . ALA A 1 90 ? 32.809 40.760 -4.197 1.00 48.97 90 ALA A N 1
ATOM 623 C CA . ALA A 1 90 ? 32.983 40.350 -5.588 1.00 48.97 90 ALA A CA 1
ATOM 624 C C . ALA A 1 90 ? 33.197 38.839 -5.780 1.00 48.97 90 ALA A C 1
ATOM 626 O O . ALA A 1 90 ? 34.101 38.251 -5.193 1.00 48.97 90 ALA A O 1
ATOM 627 N N . ASP A 1 91 ? 32.441 38.258 -6.714 1.00 41.97 91 ASP A N 1
ATOM 628 C CA . ASP A 1 91 ? 32.879 37.118 -7.526 1.00 41.97 91 ASP A CA 1
ATOM 629 C C . ASP A 1 91 ? 32.208 37.251 -8.908 1.00 41.97 91 ASP A C 1
ATOM 631 O O . ASP A 1 91 ? 31.008 37.021 -9.084 1.00 41.97 91 ASP A O 1
ATOM 635 N N . GLU A 1 92 ? 32.985 37.730 -9.878 1.00 45.69 92 GLU A N 1
ATOM 636 C CA . GLU A 1 92 ? 32.540 38.181 -11.200 1.00 45.69 92 GLU A CA 1
ATOM 637 C C . GLU A 1 92 ? 32.218 36.985 -12.114 1.00 45.69 92 GLU A C 1
ATOM 639 O O . GLU A 1 92 ? 33.025 36.525 -12.921 1.00 45.69 92 GLU A O 1
ATOM 644 N N . LEU A 1 93 ? 31.014 36.428 -11.957 1.00 42.56 93 LEU A N 1
ATOM 645 C CA . LEU A 1 93 ? 30.495 35.405 -12.858 1.00 42.56 93 LEU A CA 1
ATOM 646 C C . LEU A 1 93 ? 29.939 36.070 -14.125 1.00 42.56 93 LEU A C 1
ATOM 648 O O . LEU A 1 93 ? 28.737 36.320 -14.204 1.00 42.56 93 LEU A O 1
ATOM 652 N N . GLU A 1 94 ? 30.803 36.308 -15.116 1.00 46.16 94 GLU A N 1
ATOM 653 C CA . GLU A 1 94 ? 30.411 36.756 -16.460 1.00 46.16 94 GLU A CA 1
ATOM 654 C C . GLU A 1 94 ? 29.306 35.856 -17.044 1.00 46.16 94 GLU A C 1
ATOM 656 O O . GLU A 1 94 ? 29.544 34.779 -17.605 1.00 46.16 94 GLU A O 1
ATOM 661 N N . THR A 1 95 ? 28.056 36.304 -16.940 1.00 48.06 95 THR A N 1
ATOM 662 C CA . THR A 1 95 ? 26.960 35.786 -17.751 1.00 48.06 95 THR A CA 1
ATOM 663 C C . THR A 1 95 ? 27.099 36.374 -19.142 1.00 48.06 95 THR A C 1
ATOM 665 O O . THR A 1 95 ? 26.507 37.410 -19.425 1.00 48.06 95 THR A O 1
ATOM 668 N N . LEU A 1 96 ? 27.892 35.704 -19.986 1.00 46.97 96 LEU A N 1
ATOM 669 C CA . LEU A 1 96 ? 28.019 36.006 -21.413 1.00 46.97 96 LEU A CA 1
ATOM 670 C C . LEU A 1 96 ? 26.627 36.205 -22.020 1.00 46.97 96 LEU A C 1
ATOM 672 O O . LEU A 1 96 ? 25.837 35.258 -22.114 1.00 46.97 96 LEU A O 1
ATOM 676 N N . GLU A 1 97 ? 26.327 37.451 -22.381 1.00 53.75 97 GLU A N 1
ATOM 677 C CA . GLU A 1 97 ? 25.042 37.834 -22.946 1.00 53.75 97 GLU A CA 1
ATOM 678 C C . GLU A 1 97 ? 24.817 37.060 -24.244 1.00 53.75 97 GLU A C 1
ATOM 680 O O . GLU A 1 97 ? 25.700 36.957 -25.101 1.00 53.75 97 GLU A O 1
ATOM 685 N N . GLY A 1 98 ? 23.631 36.462 -24.374 1.00 57.78 98 GLY A N 1
ATOM 686 C CA . GLY A 1 98 ? 23.363 35.508 -25.449 1.00 57.78 98 GLY A CA 1
ATOM 687 C C . GLY A 1 98 ? 23.550 36.106 -26.843 1.00 57.78 98 GLY A C 1
ATOM 688 O O . GLY A 1 98 ? 23.950 35.385 -27.750 1.00 57.78 98 GLY A O 1
ATOM 689 N N . GLU A 1 99 ? 23.298 37.406 -27.007 1.00 60.41 99 GLU A N 1
ATOM 690 C CA . GLU A 1 99 ? 23.417 38.116 -28.285 1.00 60.41 99 GLU A CA 1
ATOM 691 C C . GLU A 1 99 ? 24.883 38.328 -28.695 1.00 60.41 99 GLU A C 1
ATOM 693 O O . GLU A 1 99 ? 25.231 37.984 -29.823 1.00 60.41 99 GLU A O 1
ATOM 698 N N . ALA A 1 100 ? 25.776 38.710 -27.773 1.00 63.38 100 ALA A N 1
ATOM 699 C CA . ALA A 1 100 ? 27.216 38.805 -28.047 1.00 63.38 100 ALA A CA 1
ATOM 700 C C . ALA A 1 100 ? 27.825 37.449 -28.462 1.00 63.38 100 ALA A C 1
ATOM 702 O O . ALA A 1 100 ? 28.682 37.379 -29.345 1.00 63.38 100 ALA A O 1
ATOM 703 N N . LEU A 1 101 ? 27.339 36.342 -27.881 1.00 66.25 101 LEU A N 1
ATOM 704 C CA . LEU A 1 101 ? 27.730 34.992 -28.304 1.00 66.25 101 LEU A CA 1
ATOM 705 C C . LEU A 1 101 ? 27.255 34.675 -29.735 1.00 66.25 101 LEU A C 1
ATOM 707 O O . LEU A 1 101 ? 27.963 33.984 -30.467 1.00 66.25 101 LEU A O 1
ATOM 711 N N . TRP A 1 102 ? 26.074 35.157 -30.142 1.00 66.12 102 TRP A N 1
ATOM 712 C CA . TRP A 1 102 ? 25.559 34.976 -31.504 1.00 66.12 102 TRP A CA 1
ATOM 713 C C . TRP A 1 102 ? 26.299 35.840 -32.527 1.00 66.12 102 TRP A C 1
ATOM 715 O O . TRP A 1 102 ? 26.621 35.322 -33.594 1.00 66.12 102 TRP A O 1
ATOM 725 N N . GLU A 1 103 ? 26.647 37.087 -32.201 1.00 68.88 103 GLU A N 1
ATOM 726 C CA . GLU A 1 103 ? 27.491 37.943 -33.050 1.00 68.88 103 GLU A CA 1
ATOM 727 C C . GLU A 1 103 ? 28.884 37.320 -33.254 1.00 68.88 103 GLU A C 1
ATOM 729 O O . GLU A 1 103 ? 29.340 37.165 -34.390 1.00 68.88 103 GLU A O 1
ATOM 734 N N . GLN A 1 104 ? 29.515 36.831 -32.178 1.00 66.44 104 GLN A N 1
ATOM 735 C CA . GLN A 1 104 ? 30.807 36.133 -32.244 1.00 66.44 104 GLN A CA 1
ATOM 736 C C . GLN A 1 104 ? 30.738 34.791 -33.008 1.00 66.44 104 GLN A C 1
ATOM 738 O O . GLN A 1 104 ? 31.741 34.333 -33.572 1.00 66.44 104 GLN A O 1
ATOM 743 N N . LEU A 1 105 ? 29.561 34.151 -33.058 1.00 66.19 105 LEU A N 1
ATOM 744 C CA . LEU A 1 105 ? 29.320 32.972 -33.893 1.00 66.19 105 LEU A CA 1
ATOM 745 C C . LEU A 1 105 ? 29.176 33.347 -35.373 1.00 66.19 105 LEU A C 1
ATOM 747 O O . LEU A 1 105 ? 29.842 32.752 -36.222 1.00 66.19 105 LEU A O 1
ATOM 751 N N . LEU A 1 106 ? 28.284 34.294 -35.674 1.00 71.19 106 LEU A N 1
ATOM 752 C CA . LEU A 1 106 ? 27.780 34.571 -37.021 1.00 71.19 106 LEU A CA 1
ATOM 753 C C . LEU A 1 106 ? 28.707 35.469 -37.845 1.00 71.19 106 LEU A C 1
ATOM 755 O O . LEU A 1 106 ? 28.792 35.272 -39.054 1.00 71.19 106 LEU A O 1
ATOM 759 N N . GLY A 1 107 ? 29.449 36.384 -37.215 1.00 66.12 107 GLY A N 1
ATOM 760 C CA . GLY A 1 107 ? 30.407 37.239 -37.920 1.00 66.12 107 GLY A CA 1
ATOM 761 C C . GLY A 1 107 ? 29.771 38.262 -38.870 1.00 66.12 107 GLY A C 1
ATOM 762 O O . GLY A 1 107 ? 30.388 38.621 -39.872 1.00 66.12 107 GLY A O 1
ATOM 763 N N . GLU A 1 108 ? 28.560 38.738 -38.571 1.00 63.47 108 GLU A N 1
ATOM 764 C CA . GLU A 1 108 ? 28.080 40.029 -39.083 1.00 63.47 108 GLU A CA 1
ATOM 765 C C . GLU A 1 108 ? 28.749 41.149 -38.257 1.00 63.47 108 GLU A C 1
ATOM 767 O O . GLU A 1 108 ? 28.828 41.043 -37.040 1.00 63.47 108 GLU A O 1
ATOM 772 N N . GLY A 1 109 ? 29.270 42.241 -38.817 1.00 60.38 109 GLY A N 1
ATOM 773 C CA . GLY A 1 109 ? 29.402 42.579 -40.232 1.00 60.38 109 GLY A CA 1
ATOM 774 C C . GLY A 1 109 ? 29.727 44.066 -40.410 1.00 60.38 109 GLY A C 1
ATOM 775 O O . GLY A 1 109 ? 28.814 44.873 -40.544 1.00 60.38 109 GLY A O 1
ATOM 776 N N . GLY A 1 110 ? 31.015 44.428 -40.423 1.00 57.84 110 GLY A N 1
ATOM 777 C CA . GLY A 1 110 ? 31.481 45.805 -40.651 1.00 57.84 110 GLY A CA 1
ATOM 778 C C . GLY A 1 110 ? 32.810 46.117 -39.954 1.00 57.84 110 GLY A C 1
ATOM 779 O O . GLY A 1 110 ? 32.879 46.092 -38.733 1.00 57.84 110 GLY A O 1
ATOM 780 N N . ASP A 1 111 ? 33.850 46.409 -40.741 1.00 61.31 111 ASP A N 1
ATOM 781 C CA . ASP A 1 111 ? 35.128 47.022 -40.327 1.00 61.31 111 ASP A CA 1
ATOM 782 C C . ASP A 1 111 ? 35.915 46.372 -39.164 1.00 61.31 111 ASP A C 1
ATOM 784 O O . ASP A 1 111 ? 36.591 47.054 -38.394 1.00 61.31 111 ASP A O 1
ATOM 788 N N . ALA A 1 112 ? 35.911 45.037 -39.074 1.00 56.62 112 ALA A N 1
ATOM 789 C CA . ALA A 1 112 ? 36.791 44.299 -38.164 1.00 56.62 112 ALA A CA 1
ATOM 790 C C . ALA A 1 112 ? 38.139 43.916 -38.817 1.00 56.62 112 ALA A C 1
ATOM 792 O O . ALA A 1 112 ? 38.179 43.288 -39.875 1.00 56.62 112 ALA A O 1
ATOM 793 N N . GLU A 1 113 ? 39.223 44.276 -38.121 1.00 61.78 113 GLU A N 1
ATOM 794 C CA . GLU A 1 113 ? 40.641 43.905 -38.295 1.00 61.78 113 GLU A CA 1
ATOM 795 C C . GLU A 1 113 ? 40.952 42.600 -39.076 1.00 61.78 113 GLU A C 1
ATOM 797 O O . GLU A 1 113 ? 40.320 41.562 -38.832 1.00 61.78 113 GLU A O 1
ATOM 802 N N . PRO A 1 114 ? 42.014 42.579 -39.918 1.00 55.84 114 PRO A N 1
ATOM 803 C CA . PRO A 1 114 ? 42.458 41.401 -40.674 1.00 55.84 114 PRO A CA 1
ATOM 804 C C . PRO A 1 114 ? 43.107 40.328 -39.773 1.00 55.84 114 PRO A C 1
ATOM 806 O O . PRO A 1 114 ? 44.310 40.075 -39.818 1.00 55.84 114 PRO A O 1
ATOM 809 N N . GLY A 1 115 ? 42.285 39.662 -38.962 1.00 60.16 115 GLY A N 1
ATOM 810 C CA . GLY A 1 115 ? 42.694 38.604 -38.035 1.00 60.16 115 GLY A CA 1
ATOM 811 C C . GLY A 1 115 ? 41.553 37.963 -37.233 1.00 60.16 115 GLY A C 1
ATOM 812 O O . GLY A 1 115 ? 41.711 36.840 -36.751 1.00 60.16 115 GLY A O 1
ATOM 813 N N . ALA A 1 116 ? 40.391 38.617 -37.121 1.00 58.25 116 ALA A N 1
ATOM 814 C CA . ALA A 1 116 ? 39.242 38.106 -36.371 1.00 58.25 116 ALA A CA 1
ATOM 815 C C . ALA A 1 116 ? 38.490 36.994 -37.135 1.00 58.25 116 ALA A C 1
ATOM 817 O O . ALA A 1 116 ? 37.491 37.229 -37.813 1.00 58.25 116 ALA A O 1
ATOM 818 N N . GLN A 1 117 ? 38.966 35.751 -37.031 1.00 60.50 117 GLN A N 1
ATOM 819 C CA . GLN A 1 117 ? 38.264 34.592 -37.588 1.00 60.50 117 GLN A CA 1
ATOM 820 C C . GLN A 1 117 ? 36.985 34.302 -36.783 1.00 60.50 117 GLN A C 1
ATOM 822 O O . GLN A 1 117 ? 37.063 33.883 -35.628 1.00 60.50 117 GLN A O 1
ATOM 827 N N . SER A 1 118 ? 35.813 34.489 -37.407 1.00 68.50 118 SER A N 1
ATOM 828 C CA . SER A 1 118 ? 34.508 34.044 -36.877 1.00 68.50 118 SER A CA 1
ATOM 829 C C . SER A 1 118 ? 34.591 32.602 -36.365 1.00 68.50 118 SER A C 1
ATOM 831 O O . SER A 1 118 ? 35.231 31.756 -36.993 1.00 68.50 118 SER A O 1
ATOM 833 N N . LEU A 1 119 ? 33.905 32.280 -35.263 1.00 67.38 119 LEU A N 1
ATOM 834 C CA . LEU A 1 119 ? 33.907 30.913 -34.729 1.00 67.38 119 LEU A CA 1
ATOM 835 C C . LEU A 1 119 ? 33.311 29.895 -35.717 1.00 67.38 119 LEU A C 1
ATOM 837 O O . LEU A 1 119 ? 33.771 28.754 -35.750 1.00 67.38 119 LEU A O 1
ATOM 841 N N . LEU A 1 120 ? 32.360 30.296 -36.571 1.00 67.81 120 LEU A N 1
ATOM 842 C CA . LEU A 1 120 ? 31.891 29.462 -37.684 1.00 67.81 120 LEU A CA 1
ATOM 843 C C . LEU A 1 120 ? 32.948 29.317 -38.785 1.00 67.81 120 LEU A C 1
ATOM 845 O O . LEU A 1 120 ? 33.111 28.220 -39.316 1.00 67.81 120 LEU A O 1
ATOM 849 N N . ALA A 1 121 ? 33.709 30.372 -39.089 1.00 67.69 121 ALA A N 1
ATOM 850 C CA . ALA A 1 121 ? 34.830 30.289 -40.026 1.00 67.69 121 ALA A CA 1
ATOM 851 C C . ALA A 1 121 ? 35.956 29.385 -39.493 1.00 67.69 121 ALA A C 1
ATOM 853 O O . ALA A 1 121 ? 36.495 28.593 -40.257 1.00 67.69 121 ALA A O 1
ATOM 854 N N . ALA A 1 122 ? 36.253 29.425 -38.190 1.00 67.81 122 ALA A N 1
ATOM 855 C CA . ALA A 1 122 ? 37.189 28.517 -37.524 1.00 67.81 122 ALA A CA 1
ATOM 856 C C . ALA A 1 122 ? 36.673 27.064 -37.486 1.00 67.81 122 ALA A C 1
ATOM 858 O O . ALA A 1 122 ? 37.450 26.122 -37.621 1.00 67.81 122 ALA A O 1
ATOM 859 N N . PHE A 1 123 ? 35.359 26.856 -37.347 1.00 68.62 123 PHE A N 1
ATOM 860 C CA . PHE A 1 123 ? 34.753 25.521 -37.392 1.00 68.62 123 PHE A CA 1
ATOM 861 C C . PHE A 1 123 ? 34.696 24.945 -38.818 1.00 68.62 123 PHE A C 1
ATOM 863 O O . PHE A 1 123 ? 34.821 23.736 -38.991 1.00 68.62 123 PHE A O 1
ATOM 870 N N . ALA A 1 124 ? 34.538 25.795 -39.837 1.00 67.69 124 ALA A N 1
ATOM 871 C CA . ALA A 1 124 ? 34.547 25.405 -41.247 1.00 67.69 124 ALA A CA 1
ATOM 872 C C . ALA A 1 124 ? 35.969 25.233 -41.819 1.00 67.69 124 ALA A C 1
ATOM 874 O O . ALA A 1 124 ? 36.184 24.356 -42.654 1.00 67.69 124 ALA A O 1
ATOM 875 N N . SER A 1 125 ? 36.942 26.032 -41.362 1.00 60.19 125 SER A N 1
ATOM 876 C CA . SER A 1 125 ? 38.364 25.895 -41.716 1.00 60.19 125 SER A CA 1
ATOM 877 C C . SER A 1 125 ? 39.078 24.801 -40.915 1.00 60.19 125 SER A C 1
ATOM 879 O O . SER A 1 125 ? 40.081 24.263 -41.382 1.00 60.19 125 SER A O 1
ATOM 881 N N . SER A 1 126 ? 38.510 24.376 -39.779 1.00 58.06 126 SER A N 1
ATOM 882 C CA . SER A 1 126 ? 38.755 23.062 -39.168 1.00 58.06 126 SER A CA 1
ATOM 883 C C . SER A 1 126 ? 38.132 21.955 -40.033 1.00 58.06 126 SER A C 1
ATOM 885 O O . SER A 1 126 ? 37.188 21.259 -39.650 1.00 58.06 126 SER A O 1
ATOM 887 N N . GLY A 1 127 ? 38.643 21.839 -41.260 1.00 50.38 127 GLY A N 1
ATOM 888 C CA . GLY A 1 127 ? 38.172 20.898 -42.261 1.00 50.38 127 GLY A CA 1
ATOM 889 C C . GLY A 1 127 ? 38.256 19.457 -41.763 1.00 50.38 127 GLY A C 1
ATOM 890 O O . GLY A 1 127 ? 39.174 19.072 -41.038 1.00 50.38 127 GLY A O 1
ATOM 891 N N . LEU A 1 128 ? 37.311 18.625 -42.207 1.00 51.34 128 LEU A N 1
ATOM 892 C CA . LEU A 1 128 ? 37.224 17.206 -41.837 1.00 51.34 128 LEU A CA 1
ATOM 893 C C . LEU A 1 128 ? 38.415 16.338 -42.318 1.00 51.34 128 LEU A C 1
ATOM 895 O O . LEU A 1 128 ? 38.437 15.133 -42.066 1.00 51.34 128 LEU A O 1
ATOM 899 N N . GLU A 1 129 ? 39.429 16.926 -42.954 1.00 51.56 129 GLU A N 1
ATOM 900 C CA . GLU A 1 129 ? 40.632 16.271 -43.489 1.00 51.56 129 GLU A CA 1
ATOM 901 C C . GLU A 1 129 ? 41.766 16.152 -42.448 1.00 51.56 129 GLU A C 1
ATOM 903 O O . GLU A 1 129 ? 42.941 16.389 -42.710 1.00 51.56 129 GLU A O 1
ATOM 908 N N . GLY A 1 130 ? 41.398 15.734 -41.235 1.00 49.19 130 GLY A N 1
ATOM 909 C CA . GLY A 1 130 ? 42.322 15.390 -40.143 1.00 49.19 130 GLY A CA 1
ATOM 910 C C . GLY A 1 130 ? 41.702 14.454 -39.095 1.00 49.19 130 GLY A C 1
ATOM 911 O O . GLY A 1 130 ? 42.206 14.315 -37.980 1.00 49.19 130 GLY A O 1
ATOM 912 N N . ALA A 1 131 ? 40.563 13.836 -39.419 1.00 54.81 131 ALA A N 1
ATOM 913 C CA . ALA A 1 131 ? 39.603 13.308 -38.453 1.00 54.81 131 ALA A CA 1
ATOM 914 C C . ALA A 1 131 ? 39.953 11.932 -37.833 1.00 54.81 131 ALA A C 1
ATOM 916 O O . ALA A 1 131 ? 39.130 11.019 -37.861 1.00 54.81 131 ALA A O 1
ATOM 917 N N . GLN A 1 132 ? 41.133 11.776 -37.214 1.00 53.47 132 GLN A N 1
ATOM 918 C CA . GLN A 1 132 ? 41.457 10.610 -36.364 1.00 53.47 132 GLN A CA 1
ATOM 919 C C . GLN A 1 132 ? 42.289 10.912 -35.095 1.00 53.47 132 GLN A C 1
ATOM 921 O O . GLN A 1 132 ? 43.093 10.089 -34.667 1.00 53.47 132 GLN A O 1
ATOM 926 N N . ALA A 1 133 ? 42.047 12.036 -34.409 1.00 56.88 133 ALA A N 1
ATOM 927 C CA . ALA A 1 133 ? 42.393 12.166 -32.982 1.00 56.88 133 ALA A CA 1
ATOM 928 C C . ALA A 1 133 ? 41.649 13.319 -32.278 1.00 56.88 133 ALA A C 1
ATOM 930 O O . ALA A 1 133 ? 42.261 14.290 -31.839 1.00 56.88 133 ALA A O 1
ATOM 931 N N . GLY A 1 134 ? 40.331 13.193 -32.079 1.00 67.44 134 GLY A N 1
ATOM 932 C CA . GLY A 1 134 ? 39.682 13.987 -31.026 1.00 67.44 134 GLY A CA 1
ATOM 933 C C . GLY A 1 134 ? 40.383 13.728 -29.677 1.00 67.44 134 GLY A C 1
ATOM 934 O O . GLY A 1 134 ? 40.802 12.587 -29.440 1.00 67.44 134 GLY A O 1
ATOM 935 N N . PRO A 1 135 ? 40.548 14.736 -28.794 1.00 75.25 135 PRO A N 1
ATOM 936 C CA . PRO A 1 135 ? 41.304 14.585 -27.552 1.00 75.25 135 PRO A CA 1
ATOM 937 C C . PRO A 1 135 ? 40.791 13.379 -26.761 1.00 75.25 135 PRO A C 1
ATOM 939 O O . PRO A 1 135 ? 39.595 13.274 -26.476 1.00 75.25 135 PRO A O 1
ATOM 942 N N . LYS A 1 136 ? 41.700 12.441 -26.451 1.00 84.00 136 LYS A N 1
ATOM 943 C CA . LYS A 1 136 ? 41.367 11.127 -25.882 1.00 84.00 136 LYS A CA 1
ATOM 944 C C . LYS A 1 136 ? 40.550 11.306 -24.601 1.00 84.00 136 LYS A C 1
ATOM 946 O O . LYS A 1 136 ? 41.100 11.660 -23.558 1.00 84.00 136 LYS A O 1
ATOM 951 N N . LEU A 1 137 ? 39.241 11.051 -24.689 1.00 83.56 137 LEU A N 1
ATOM 952 C CA . LEU A 1 137 ? 38.327 11.133 -23.551 1.00 83.56 137 LEU A CA 1
ATOM 953 C C . LEU A 1 137 ? 38.869 10.288 -22.397 1.00 83.56 137 LEU A C 1
ATOM 955 O O . LEU A 1 137 ? 39.290 9.145 -22.588 1.00 83.56 137 LEU A O 1
ATOM 959 N N . SER A 1 138 ? 38.830 10.833 -21.183 1.00 88.25 138 SER A N 1
ATOM 960 C CA . SER A 1 138 ? 39.222 10.063 -20.004 1.00 88.25 138 SER A CA 1
ATOM 961 C C . SER A 1 138 ? 38.347 8.810 -19.876 1.00 88.25 138 SER A C 1
ATOM 963 O O . SER A 1 138 ? 37.149 8.843 -20.171 1.00 88.25 138 SER A O 1
ATOM 965 N N . LYS A 1 139 ? 38.909 7.705 -19.360 1.00 91.56 139 LYS A N 1
ATOM 966 C CA . LYS A 1 139 ? 38.158 6.452 -19.121 1.00 91.56 139 LYS A CA 1
ATOM 967 C C . LYS A 1 139 ? 36.867 6.685 -18.317 1.00 91.56 139 LYS A C 1
ATOM 969 O O . LYS A 1 139 ? 35.893 5.957 -18.483 1.00 91.56 139 LYS A O 1
ATOM 974 N N . TRP A 1 140 ? 36.846 7.703 -17.454 1.00 86.19 140 TRP A N 1
ATOM 975 C CA . TRP A 1 140 ? 35.657 8.113 -16.708 1.00 86.19 140 TRP A CA 1
ATOM 976 C C . TRP A 1 140 ? 34.627 8.859 -17.577 1.00 86.19 140 TRP A C 1
ATOM 978 O O . TRP A 1 140 ? 33.458 8.487 -17.541 1.00 86.19 140 TRP A O 1
ATOM 988 N N . GLN A 1 141 ? 35.031 9.823 -18.418 1.00 87.12 141 GLN A N 1
ATOM 989 C CA . GLN A 1 141 ? 34.125 10.459 -19.392 1.00 87.12 141 GLN A CA 1
ATOM 990 C C . GLN A 1 141 ? 33.536 9.441 -20.378 1.00 87.12 141 GLN A C 1
ATOM 992 O O . GLN A 1 141 ? 32.353 9.520 -20.695 1.00 87.12 141 GLN A O 1
ATOM 997 N N . GLN A 1 142 ? 34.327 8.461 -20.828 1.00 90.94 142 GLN A N 1
ATOM 998 C CA . GLN A 1 142 ? 33.843 7.394 -21.707 1.00 90.94 142 GLN A CA 1
ATOM 999 C C . GLN A 1 142 ? 32.768 6.537 -21.015 1.00 90.94 142 GLN A C 1
ATOM 1001 O O . GLN A 1 142 ? 31.705 6.318 -21.589 1.00 90.94 142 GLN A O 1
ATOM 1006 N N . ARG A 1 143 ? 32.994 6.122 -19.758 1.00 88.75 143 ARG A N 1
ATOM 1007 C CA . ARG A 1 143 ? 31.986 5.411 -18.943 1.00 88.75 143 ARG A CA 1
ATOM 1008 C C . ARG A 1 143 ? 30.729 6.251 -18.708 1.00 88.75 143 ARG A C 1
ATOM 1010 O O . ARG A 1 143 ? 29.627 5.722 -18.789 1.00 88.75 143 ARG A O 1
ATOM 1017 N N . LEU A 1 144 ? 30.883 7.546 -18.431 1.00 86.94 144 LEU A N 1
ATOM 1018 C CA . LEU A 1 144 ? 29.771 8.477 -18.236 1.00 86.94 144 LEU A CA 1
ATOM 1019 C C . LEU A 1 144 ? 28.920 8.598 -19.508 1.00 86.94 144 LEU A C 1
ATOM 1021 O O . LEU A 1 144 ? 27.699 8.471 -19.446 1.00 86.94 144 LEU A O 1
ATOM 1025 N N . ARG A 1 145 ? 29.568 8.791 -20.662 1.00 90.31 145 ARG A N 1
ATOM 1026 C CA . ARG A 1 145 ? 28.916 8.853 -21.974 1.00 90.31 145 ARG A CA 1
ATOM 1027 C C . ARG A 1 145 ? 28.190 7.546 -22.298 1.00 90.31 145 ARG A C 1
ATOM 1029 O O . ARG A 1 145 ? 27.014 7.588 -22.635 1.00 90.31 145 ARG A O 1
ATOM 1036 N N . GLN A 1 146 ? 28.836 6.400 -22.080 1.00 92.81 146 GLN A N 1
ATOM 1037 C CA . GLN A 1 146 ? 28.213 5.086 -22.246 1.00 92.81 146 GLN A CA 1
ATOM 1038 C C . GLN A 1 146 ? 26.972 4.921 -21.351 1.00 92.81 146 GLN A C 1
ATOM 1040 O O . GLN A 1 146 ? 25.937 4.463 -21.819 1.00 92.81 146 GLN A O 1
ATOM 1045 N N . GLN A 1 147 ? 27.015 5.366 -20.089 1.00 90.25 147 GLN A N 1
ATOM 1046 C CA . GLN A 1 147 ? 25.850 5.331 -19.193 1.00 90.25 147 GLN A CA 1
ATOM 1047 C C . GLN A 1 147 ? 24.702 6.252 -19.642 1.00 90.2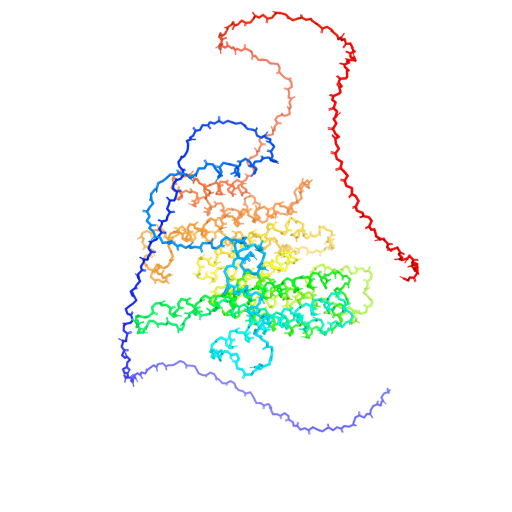5 147 GLN A C 1
ATOM 1049 O O . GLN A 1 147 ? 23.535 5.931 -19.398 1.00 90.25 147 GLN A O 1
ATOM 1054 N N . GLN A 1 148 ? 25.007 7.384 -20.284 1.00 90.50 148 GLN A N 1
ATOM 1055 C CA . GLN A 1 148 ? 24.005 8.273 -20.882 1.00 90.50 148 GLN A CA 1
ATOM 1056 C C . GLN A 1 148 ? 23.388 7.651 -22.144 1.00 90.50 148 GLN A C 1
ATOM 1058 O O . GLN A 1 148 ? 22.165 7.651 -22.285 1.00 90.50 148 GLN A O 1
ATOM 1063 N N . GLU A 1 149 ? 24.209 7.067 -23.017 1.00 92.62 149 GLU A N 1
ATOM 1064 C CA . GLU A 1 149 ? 23.781 6.358 -24.230 1.00 92.62 149 GLU A CA 1
ATOM 1065 C C . GLU A 1 149 ? 22.927 5.119 -23.880 1.00 92.62 149 GLU A C 1
ATOM 1067 O O . GLU A 1 149 ? 21.838 4.949 -24.432 1.00 92.62 149 GLU A O 1
ATOM 1072 N N . ASP A 1 150 ? 23.327 4.329 -22.877 1.00 92.44 150 ASP A N 1
ATOM 1073 C CA . ASP A 1 150 ? 22.549 3.212 -22.318 1.00 92.44 150 ASP A CA 1
ATOM 1074 C C . ASP A 1 150 ? 21.202 3.669 -21.736 1.00 92.44 150 ASP A C 1
ATOM 1076 O O . ASP A 1 150 ? 20.180 2.993 -21.894 1.00 92.44 150 ASP A O 1
ATOM 1080 N N . ALA A 1 151 ? 21.171 4.811 -21.039 1.00 88.81 151 ALA A N 1
ATOM 1081 C CA . ALA A 1 151 ? 19.929 5.371 -20.512 1.00 88.81 151 ALA A CA 1
ATOM 1082 C C . ALA A 1 151 ? 18.999 5.820 -21.651 1.00 88.81 151 ALA A C 1
ATOM 1084 O O . ALA A 1 151 ? 17.823 5.457 -21.650 1.00 88.81 151 ALA A O 1
ATOM 1085 N N . ALA A 1 152 ? 19.524 6.541 -22.647 1.00 90.62 152 ALA A N 1
ATOM 1086 C CA . ALA A 1 152 ? 18.776 6.989 -23.822 1.00 90.62 152 ALA A CA 1
ATOM 1087 C C . ALA A 1 152 ? 18.227 5.814 -24.649 1.00 90.62 152 ALA A C 1
ATOM 1089 O O . ALA A 1 152 ? 17.070 5.839 -25.074 1.00 90.62 152 ALA A O 1
ATOM 1090 N N . ARG A 1 153 ? 19.018 4.746 -24.816 1.00 96.12 153 ARG A N 1
ATOM 1091 C CA . ARG A 1 153 ? 18.574 3.487 -25.426 1.00 96.12 153 ARG A CA 1
ATOM 1092 C C . ARG A 1 153 ? 17.398 2.881 -24.655 1.00 96.12 153 ARG A C 1
ATOM 1094 O O . ARG A 1 153 ? 16.370 2.591 -25.262 1.00 96.12 153 ARG A O 1
ATOM 1101 N N . ARG A 1 154 ? 17.503 2.769 -23.326 1.00 95.81 154 ARG A N 1
ATOM 1102 C CA . ARG A 1 154 ? 16.422 2.239 -22.476 1.00 95.81 154 ARG A CA 1
ATOM 1103 C C . ARG A 1 154 ? 15.151 3.085 -22.511 1.00 95.81 154 ARG A C 1
ATOM 1105 O O . ARG A 1 154 ? 14.067 2.520 -22.432 1.00 95.81 154 ARG A O 1
ATOM 1112 N N . PHE A 1 155 ? 15.244 4.409 -22.661 1.00 96.06 155 PHE A N 1
ATOM 1113 C CA . PHE A 1 155 ? 14.054 5.240 -22.887 1.00 96.06 155 PHE A CA 1
ATOM 1114 C C . PHE A 1 155 ? 13.321 4.828 -24.170 1.00 96.06 155 PHE A C 1
ATOM 1116 O O . PHE A 1 155 ? 12.122 4.565 -24.110 1.00 96.06 155 PHE A O 1
ATOM 1123 N N . ARG A 1 156 ? 14.038 4.681 -25.293 1.00 96.75 156 ARG A N 1
ATOM 1124 C CA . ARG A 1 156 ? 13.454 4.232 -26.572 1.00 96.75 156 ARG A CA 1
ATOM 1125 C C . ARG A 1 156 ? 12.866 2.821 -26.470 1.00 96.75 156 ARG A C 1
ATOM 1127 O O . ARG A 1 156 ? 11.768 2.580 -26.959 1.00 96.75 156 ARG A O 1
ATOM 1134 N N . GLU A 1 157 ? 13.550 1.901 -25.789 1.00 97.31 157 GLU A N 1
ATOM 1135 C CA . GLU A 1 157 ? 13.036 0.548 -25.522 1.00 97.31 157 GLU A CA 1
ATOM 1136 C C . GLU A 1 157 ? 11.722 0.595 -24.718 1.00 97.31 157 GLU A C 1
ATOM 1138 O O . GLU A 1 157 ? 10.746 -0.048 -25.098 1.00 97.31 157 GLU A O 1
ATOM 1143 N N . VAL A 1 158 ? 11.636 1.420 -23.669 1.00 97.62 158 VAL A N 1
ATOM 1144 C CA . VAL A 1 158 ? 10.406 1.603 -22.870 1.00 97.62 158 VAL A CA 1
ATOM 1145 C C . VAL A 1 158 ? 9.264 2.226 -23.684 1.00 97.62 158 VAL A C 1
ATOM 1147 O O . VAL A 1 158 ? 8.100 1.917 -23.431 1.00 97.62 158 VAL A O 1
ATOM 1150 N N . GLU A 1 159 ? 9.560 3.061 -24.680 1.00 96.56 159 GLU A N 1
ATOM 1151 C CA . GLU A 1 159 ? 8.557 3.631 -25.592 1.00 96.56 159 GLU A CA 1
ATOM 1152 C C . GLU A 1 159 ? 8.018 2.607 -26.592 1.00 96.56 159 GLU A C 1
ATOM 1154 O O . GLU A 1 159 ? 6.808 2.551 -26.823 1.00 96.56 159 GLU A O 1
ATOM 1159 N N . LEU A 1 160 ? 8.883 1.735 -27.114 1.00 97.12 160 LEU A N 1
ATOM 1160 C CA . LEU A 1 160 ? 8.467 0.592 -27.928 1.00 97.12 160 LEU A CA 1
ATOM 1161 C C . LEU A 1 160 ? 7.618 -0.395 -27.111 1.00 97.12 160 LEU A C 1
ATOM 1163 O O . LEU A 1 160 ? 6.592 -0.869 -27.601 1.00 97.12 160 LEU A O 1
ATOM 1167 N N . LEU A 1 161 ? 7.981 -0.651 -25.848 1.00 97.06 161 LEU A N 1
ATOM 1168 C CA . LEU A 1 161 ? 7.187 -1.484 -24.939 1.00 97.06 161 LEU A CA 1
ATOM 1169 C C . LEU A 1 161 ? 5.851 -0.823 -24.550 1.00 97.06 161 LEU A C 1
ATOM 1171 O O . LEU A 1 161 ? 4.844 -1.521 -24.451 1.00 97.06 161 LEU A O 1
ATOM 1175 N N . GLU A 1 162 ? 5.787 0.505 -24.394 1.00 96.88 162 GLU A N 1
ATOM 1176 C CA . GLU A 1 162 ? 4.513 1.224 -24.226 1.00 96.88 162 GLU A CA 1
ATOM 1177 C C . GLU A 1 162 ? 3.622 1.065 -25.465 1.00 96.88 162 GLU A C 1
ATOM 1179 O O . GLU A 1 162 ? 2.448 0.719 -25.336 1.00 96.88 162 GLU A O 1
ATOM 1184 N N . ALA A 1 163 ? 4.171 1.261 -26.668 1.00 96.31 163 ALA A N 1
ATOM 1185 C CA . ALA A 1 163 ? 3.432 1.078 -27.914 1.00 96.31 163 ALA A CA 1
ATOM 1186 C C . ALA A 1 163 ? 2.938 -0.370 -28.086 1.00 96.31 163 ALA A C 1
ATOM 1188 O O . ALA A 1 163 ? 1.798 -0.575 -28.504 1.00 96.31 163 ALA A O 1
ATOM 1189 N N . PHE A 1 164 ? 3.755 -1.362 -27.714 1.00 96.00 164 PHE A N 1
ATOM 1190 C CA . PHE A 1 164 ? 3.379 -2.776 -27.699 1.00 96.00 164 PHE A CA 1
ATOM 1191 C C . PHE A 1 164 ? 2.227 -3.047 -26.720 1.00 96.00 164 PHE A C 1
ATOM 1193 O O . PHE A 1 164 ? 1.173 -3.519 -27.142 1.00 96.00 164 PHE A O 1
ATOM 1200 N N . LEU A 1 165 ? 2.367 -2.679 -25.441 1.00 94.75 165 LEU A N 1
ATOM 1201 C CA . LEU A 1 165 ? 1.342 -2.911 -24.410 1.00 94.75 165 LEU A CA 1
ATOM 1202 C C . LEU A 1 165 ? 0.019 -2.169 -24.688 1.00 94.75 165 LEU A C 1
ATOM 1204 O O . LEU A 1 165 ? -1.040 -2.590 -24.223 1.00 94.75 165 LEU A O 1
ATOM 1208 N N . LEU A 1 166 ? 0.056 -1.065 -25.443 1.00 91.56 166 LEU A N 1
ATOM 1209 C CA . LEU A 1 166 ? -1.132 -0.300 -25.840 1.00 91.56 166 LEU A CA 1
ATOM 1210 C C . LEU A 1 166 ? -1.744 -0.727 -27.188 1.00 91.56 166 LEU A C 1
ATOM 1212 O O . LEU A 1 166 ? -2.809 -0.212 -27.540 1.00 91.56 166 LEU A O 1
ATOM 1216 N N . ARG A 1 167 ? -1.125 -1.639 -27.944 1.00 91.31 167 ARG A N 1
ATOM 1217 C CA . ARG A 1 167 ? -1.653 -2.121 -29.237 1.00 91.31 167 ARG A CA 1
ATOM 1218 C C . ARG A 1 167 ? -1.906 -3.629 -29.259 1.00 91.31 167 ARG A C 1
ATOM 1220 O O . ARG A 1 167 ? -2.917 -4.054 -29.795 1.00 91.31 167 ARG A O 1
ATOM 1227 N N . CYS A 1 168 ? -1.041 -4.422 -28.636 1.00 83.88 168 CYS A N 1
ATOM 1228 C CA . CYS A 1 168 ? -1.001 -5.879 -28.764 1.00 83.88 168 CYS A CA 1
ATOM 1229 C C . CYS A 1 168 ? -1.697 -6.604 -27.595 1.00 83.88 168 CYS A C 1
ATOM 1231 O O . CYS A 1 168 ? -1.080 -7.433 -26.924 1.00 83.88 168 CYS A O 1
ATOM 1233 N N . THR A 1 169 ? -2.977 -6.312 -27.335 1.00 76.69 169 THR A N 1
ATOM 1234 C CA . THR A 1 169 ? -3.745 -7.006 -26.276 1.00 76.69 169 THR A CA 1
ATOM 1235 C C . THR A 1 169 ? -3.931 -8.500 -26.554 1.00 76.69 169 THR A C 1
ATOM 1237 O O . THR A 1 169 ? -3.947 -9.287 -25.617 1.00 76.69 169 THR A O 1
ATOM 1240 N N . GLU A 1 170 ? -3.963 -8.905 -27.825 1.00 79.62 170 GLU A N 1
ATOM 1241 C CA . GLU A 1 170 ? -4.045 -10.309 -28.263 1.00 79.62 170 GLU A CA 1
ATOM 1242 C C . GLU A 1 170 ? -2.847 -11.161 -27.808 1.00 79.62 170 GLU A C 1
ATOM 1244 O O . GLU A 1 170 ? -2.990 -12.348 -27.520 1.00 79.62 170 GLU A O 1
ATOM 1249 N N . LYS A 1 171 ? -1.648 -10.568 -27.689 1.00 86.56 171 LYS A N 1
ATOM 1250 C CA . LYS A 1 171 ? -0.414 -11.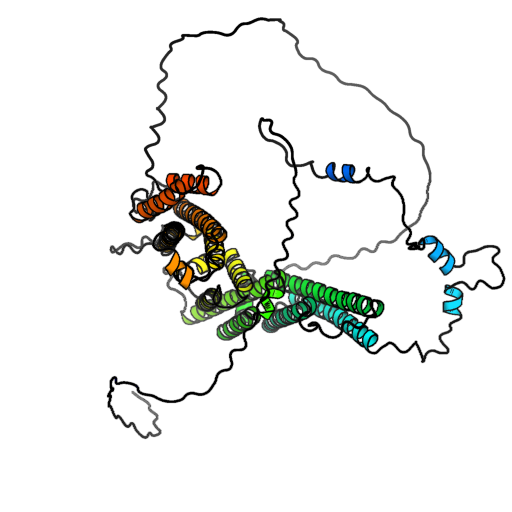269 -27.275 1.00 86.56 171 LYS A CA 1
ATOM 1251 C C . LYS A 1 171 ? -0.293 -11.333 -25.752 1.00 86.56 171 LYS A C 1
ATOM 1253 O O . LYS A 1 171 ? 0.729 -10.978 -25.164 1.00 86.56 171 LYS A O 1
ATOM 1258 N N . GLY A 1 172 ? -1.368 -11.795 -25.127 1.00 85.19 172 GLY A N 1
ATOM 1259 C CA . GLY A 1 172 ? -1.627 -11.736 -23.698 1.00 85.19 172 GLY A CA 1
ATOM 1260 C C . GLY A 1 172 ? -0.469 -12.141 -22.789 1.00 85.19 172 GLY A C 1
ATOM 1261 O O . GLY A 1 172 ? 0.066 -11.315 -22.048 1.00 85.19 172 GLY A O 1
ATOM 1262 N N . GLY A 1 173 ? -0.027 -13.398 -22.877 1.00 89.56 173 GLY A N 1
ATOM 1263 C CA . GLY A 1 173 ? 1.028 -13.914 -21.996 1.00 89.56 173 GLY A CA 1
ATOM 1264 C C . GLY A 1 173 ? 2.390 -13.221 -22.158 1.00 89.56 173 GLY A C 1
ATOM 1265 O O . GLY A 1 173 ? 3.157 -13.108 -21.196 1.00 89.56 173 GLY A O 1
ATOM 1266 N N . VAL A 1 174 ? 2.670 -12.671 -23.348 1.00 94.00 174 VAL A N 1
ATOM 1267 C CA . VAL A 1 174 ? 3.854 -11.831 -23.600 1.00 94.00 174 VAL A CA 1
ATOM 1268 C C . VAL A 1 174 ? 3.688 -10.486 -22.891 1.00 94.00 174 VAL A C 1
ATOM 1270 O O . VAL A 1 174 ? 4.597 -10.055 -22.188 1.00 94.00 174 VAL A O 1
ATOM 1273 N N . SER A 1 175 ? 2.517 -9.851 -22.993 1.00 93.81 175 SER A N 1
ATOM 1274 C CA . SER A 1 175 ? 2.214 -8.586 -22.308 1.00 93.81 175 SER A CA 1
ATOM 1275 C C . SER A 1 175 ? 2.338 -8.688 -20.782 1.00 93.81 175 SER A C 1
ATOM 1277 O O . SER A 1 175 ? 2.867 -7.771 -20.152 1.00 93.81 175 SER A O 1
ATOM 1279 N N . VAL A 1 176 ? 1.933 -9.808 -20.170 1.00 94.06 176 VAL A N 1
ATOM 1280 C CA . VAL A 1 176 ? 2.126 -10.047 -18.722 1.00 94.06 176 VAL A CA 1
ATOM 1281 C C . VAL A 1 176 ? 3.609 -10.140 -18.371 1.00 94.06 176 VAL A C 1
ATOM 1283 O O . VAL A 1 176 ? 4.053 -9.500 -17.417 1.00 94.06 176 VAL A O 1
ATOM 1286 N N . ARG A 1 177 ? 4.388 -10.893 -19.158 1.00 95.50 177 ARG A N 1
ATOM 1287 C CA . ARG A 1 177 ? 5.840 -11.017 -18.971 1.00 95.50 177 ARG A CA 1
ATOM 1288 C C . ARG A 1 177 ? 6.540 -9.659 -19.096 1.00 95.50 177 ARG A C 1
ATOM 1290 O O . ARG A 1 177 ? 7.284 -9.289 -18.195 1.00 95.50 177 ARG A O 1
ATOM 1297 N N . VAL A 1 178 ? 6.215 -8.876 -20.126 1.00 96.38 178 VAL A N 1
ATOM 1298 C CA . VAL A 1 178 ? 6.739 -7.511 -20.313 1.00 96.38 178 VAL A CA 1
ATOM 1299 C C . VAL A 1 178 ? 6.397 -6.606 -19.123 1.00 96.38 178 VAL A C 1
ATOM 1301 O O . VAL A 1 178 ? 7.243 -5.830 -18.691 1.00 96.38 178 VAL A O 1
ATOM 1304 N N . MET A 1 179 ? 5.196 -6.702 -18.538 1.00 96.81 179 MET A N 1
ATOM 1305 C CA . MET A 1 179 ? 4.851 -5.925 -17.336 1.00 96.81 179 MET A CA 1
ATOM 1306 C C . MET A 1 179 ? 5.697 -6.303 -16.106 1.00 96.81 179 MET A C 1
ATOM 1308 O O . MET A 1 179 ? 6.020 -5.422 -15.307 1.00 96.81 179 MET A O 1
ATOM 1312 N N . GLN A 1 180 ? 6.087 -7.574 -15.959 1.00 96.75 180 GLN A N 1
ATOM 1313 C CA . GLN A 1 180 ? 6.987 -8.022 -14.888 1.00 96.75 180 GLN A CA 1
ATOM 1314 C C . GLN A 1 180 ? 8.437 -7.583 -15.142 1.00 96.75 180 GLN A C 1
ATOM 1316 O O . GLN A 1 180 ? 9.050 -6.984 -14.262 1.00 96.75 180 GLN A O 1
ATOM 1321 N N . GLU A 1 181 ? 8.947 -7.762 -16.362 1.00 96.88 181 GLU A N 1
ATOM 1322 C CA . GLU A 1 181 ? 10.290 -7.315 -16.766 1.00 96.88 181 GLU A CA 1
ATOM 1323 C C . GLU A 1 181 ? 10.435 -5.782 -16.651 1.00 96.88 181 GLU A C 1
ATOM 1325 O O . GLU A 1 181 ? 11.457 -5.280 -16.180 1.00 96.88 181 GLU A O 1
ATOM 1330 N N . LEU A 1 182 ? 9.381 -5.015 -16.968 1.00 97.50 182 LEU A N 1
ATOM 1331 C CA . LEU A 1 182 ? 9.320 -3.575 -16.696 1.00 97.50 182 LEU A CA 1
ATOM 1332 C C . LEU A 1 182 ? 9.366 -3.264 -15.192 1.00 97.50 182 LEU A C 1
ATOM 1334 O O . LEU A 1 182 ? 10.013 -2.295 -14.802 1.00 97.50 182 LEU A O 1
ATOM 1338 N N . TYR A 1 183 ? 8.724 -4.055 -14.327 1.00 97.81 183 TYR A N 1
ATOM 1339 C CA . TYR A 1 183 ? 8.819 -3.854 -12.877 1.00 97.81 183 TYR A CA 1
ATOM 1340 C C . TYR A 1 183 ? 10.226 -4.170 -12.339 1.00 97.81 183 TYR A C 1
ATOM 1342 O O . TYR A 1 183 ? 10.773 -3.400 -11.548 1.00 97.81 183 TYR A O 1
ATOM 1350 N N . GLU A 1 184 ? 10.882 -5.222 -12.822 1.00 97.44 184 GLU A N 1
ATOM 1351 C CA . GLU A 1 184 ? 12.281 -5.511 -12.481 1.00 97.44 184 GLU A CA 1
ATOM 1352 C C . GLU A 1 184 ? 13.233 -4.407 -12.969 1.00 97.44 184 GLU A C 1
ATOM 1354 O O . GLU A 1 184 ? 14.100 -3.943 -12.217 1.00 97.44 184 GLU A O 1
ATOM 1359 N N . ALA A 1 185 ? 13.029 -3.913 -14.195 1.00 96.75 185 ALA A N 1
ATOM 1360 C CA . ALA A 1 185 ? 13.759 -2.777 -14.748 1.00 96.75 185 ALA A CA 1
ATOM 1361 C C . ALA A 1 185 ? 13.518 -1.486 -13.944 1.00 96.75 185 ALA A C 1
ATOM 1363 O O . ALA A 1 185 ? 14.463 -0.723 -13.726 1.00 96.75 185 ALA A O 1
ATOM 1364 N N . LEU A 1 186 ? 12.293 -1.267 -13.445 1.00 97.19 186 LEU A N 1
ATOM 1365 C CA . LEU A 1 186 ? 11.939 -0.167 -12.544 1.00 97.19 186 LEU A CA 1
ATOM 1366 C C . LEU A 1 186 ? 12.714 -0.253 -11.227 1.00 97.19 186 LEU A C 1
ATOM 1368 O O . LEU A 1 186 ? 13.324 0.733 -10.812 1.00 97.19 186 LEU A O 1
ATOM 1372 N N . LEU A 1 187 ? 12.742 -1.430 -10.595 1.00 95.94 187 LEU A N 1
ATOM 1373 C CA . LEU A 1 187 ? 13.513 -1.669 -9.374 1.00 95.94 187 LEU A CA 1
ATOM 1374 C C . LEU A 1 187 ? 15.019 -1.462 -9.613 1.00 95.94 187 LEU A C 1
ATOM 1376 O O . LEU A 1 187 ? 15.707 -0.861 -8.787 1.00 95.94 187 LEU A O 1
ATOM 1380 N N . ALA A 1 188 ? 15.546 -1.915 -10.753 1.00 95.06 188 ALA A N 1
ATOM 1381 C CA . ALA A 1 188 ? 16.950 -1.738 -11.114 1.00 95.06 188 ALA A CA 1
ATOM 1382 C C . ALA A 1 188 ? 17.313 -0.269 -11.409 1.00 95.06 188 ALA A C 1
ATOM 1384 O O . ALA A 1 188 ? 18.369 0.193 -10.976 1.00 95.06 188 ALA A O 1
ATOM 1385 N N . ALA A 1 189 ? 16.450 0.475 -12.109 1.00 93.88 189 ALA A N 1
ATOM 1386 C CA . ALA A 1 189 ? 16.620 1.908 -12.354 1.00 93.88 189 ALA A CA 1
ATOM 1387 C C . ALA A 1 189 ? 16.529 2.706 -11.047 1.00 93.88 189 ALA A C 1
ATOM 1389 O O . ALA A 1 189 ? 17.413 3.514 -10.770 1.00 93.88 189 ALA A O 1
ATOM 1390 N N . GLY A 1 190 ? 15.547 2.393 -10.195 1.00 94.38 190 GLY A N 1
ATOM 1391 C CA . GLY A 1 190 ? 15.416 2.959 -8.855 1.00 94.38 190 GLY A CA 1
ATOM 1392 C C . GLY A 1 190 ? 16.685 2.774 -8.024 1.00 94.38 190 GLY A C 1
ATOM 1393 O O . GLY A 1 190 ? 17.207 3.754 -7.506 1.00 94.38 190 GLY A O 1
ATOM 1394 N N . ARG A 1 191 ? 17.234 1.549 -7.944 1.00 93.69 191 ARG A N 1
ATOM 1395 C CA . ARG A 1 191 ? 18.472 1.265 -7.182 1.00 93.69 191 ARG A CA 1
ATOM 1396 C C . ARG A 1 191 ? 19.682 2.059 -7.684 1.00 93.69 191 ARG A C 1
ATOM 1398 O O . ARG A 1 191 ? 20.535 2.439 -6.886 1.00 93.69 191 ARG A O 1
ATOM 1405 N N . ARG A 1 192 ? 19.774 2.305 -8.997 1.00 91.62 192 ARG A N 1
ATOM 1406 C CA . ARG A 1 192 ? 20.836 3.138 -9.589 1.00 91.62 192 ARG A CA 1
ATOM 1407 C C . ARG A 1 192 ? 20.609 4.629 -9.323 1.00 91.62 192 ARG A C 1
ATOM 1409 O O . ARG A 1 192 ? 21.570 5.337 -9.047 1.00 91.62 192 ARG A O 1
ATOM 1416 N N . ALA A 1 193 ? 19.359 5.089 -9.351 1.00 91.25 193 ALA A N 1
ATOM 1417 C CA . ALA A 1 193 ? 18.985 6.467 -9.039 1.00 91.25 193 ALA A CA 1
ATOM 1418 C C . ALA A 1 193 ? 19.217 6.819 -7.559 1.00 91.25 193 ALA A C 1
ATOM 1420 O O . ALA A 1 193 ? 19.793 7.863 -7.261 1.00 91.25 193 ALA A O 1
ATOM 1421 N N . SER A 1 194 ? 18.836 5.925 -6.639 1.00 89.19 194 SER A N 1
ATOM 1422 C CA . SER A 1 194 ? 19.032 6.097 -5.192 1.00 89.19 194 SER A CA 1
ATOM 1423 C C . SER A 1 194 ? 20.496 5.978 -4.754 1.00 89.19 194 SER A C 1
ATOM 1425 O O . SER A 1 194 ? 20.795 6.276 -3.605 1.00 89.19 194 SER A O 1
ATOM 1427 N N . GLY A 1 195 ? 21.384 5.516 -5.648 1.00 78.38 195 GLY A N 1
ATOM 1428 C CA . GLY A 1 195 ? 22.846 5.592 -5.564 1.00 78.38 195 GLY A CA 1
ATOM 1429 C C . GLY A 1 195 ? 23.435 5.433 -4.163 1.00 78.38 195 GLY A C 1
ATOM 1430 O O . GLY A 1 195 ? 23.846 6.432 -3.582 1.00 78.38 195 GLY A O 1
ATOM 1431 N N . SER A 1 196 ? 23.502 4.194 -3.659 1.00 59.12 196 SER A N 1
ATOM 1432 C CA . SER A 1 196 ? 24.000 3.846 -2.315 1.00 59.12 196 SER A CA 1
ATOM 1433 C C . SER A 1 196 ? 25.342 4.514 -1.979 1.00 59.12 196 SER A C 1
ATOM 1435 O O . SER A 1 196 ? 26.406 3.993 -2.306 1.00 59.12 196 SER A O 1
ATOM 1437 N N . THR A 1 197 ? 25.290 5.636 -1.262 1.00 54.72 197 THR A N 1
ATOM 1438 C CA . THR A 1 197 ? 26.433 6.455 -0.815 1.00 54.72 197 THR A CA 1
ATOM 1439 C C . THR A 1 197 ? 27.220 5.843 0.353 1.00 54.72 197 THR A C 1
ATOM 1441 O O . THR A 1 197 ? 28.035 6.516 0.965 1.00 54.72 197 THR A O 1
ATOM 1444 N N . LYS A 1 198 ? 27.031 4.551 0.650 1.00 55.31 198 LYS A N 1
ATOM 1445 C CA . LYS A 1 198 ? 27.631 3.849 1.801 1.00 55.31 198 LYS A CA 1
ATOM 1446 C C . LYS A 1 198 ? 29.100 3.402 1.640 1.00 55.31 198 LYS A C 1
ATOM 1448 O O . LYS A 1 198 ? 29.584 2.672 2.494 1.00 55.31 198 LYS A O 1
ATOM 1453 N N . HIS A 1 199 ? 29.804 3.797 0.575 1.00 45.38 199 HIS A N 1
ATOM 1454 C CA . HIS A 1 199 ? 31.182 3.339 0.294 1.00 45.38 199 HIS A CA 1
ATOM 1455 C C . HIS A 1 199 ? 32.225 4.455 0.129 1.00 45.38 199 HIS A C 1
ATOM 1457 O O . HIS A 1 199 ? 33.246 4.269 -0.524 1.00 45.38 199 HIS A O 1
ATOM 1463 N N . THR A 1 200 ? 31.998 5.593 0.775 1.00 49.66 200 THR A N 1
ATOM 1464 C CA . THR A 1 200 ? 33.081 6.487 1.209 1.00 49.66 200 THR A CA 1
ATOM 1465 C C . THR A 1 200 ? 32.911 6.714 2.704 1.00 49.66 200 THR A C 1
ATOM 1467 O O . THR A 1 200 ? 32.463 7.780 3.116 1.00 49.66 200 THR A O 1
ATOM 1470 N N . LYS A 1 201 ? 33.193 5.662 3.490 1.00 53.62 201 LYS A N 1
ATOM 1471 C CA . LYS A 1 201 ? 33.566 5.832 4.900 1.00 53.62 201 LYS A CA 1
ATOM 1472 C C . LYS A 1 201 ? 34.855 6.648 4.938 1.00 53.62 201 LYS A C 1
ATOM 1474 O O . LYS A 1 201 ? 35.684 6.510 4.035 1.00 53.62 201 LYS A O 1
ATOM 1479 N N . GLU A 1 202 ? 34.968 7.489 5.954 1.00 51.03 202 GLU A N 1
ATOM 1480 C CA . GLU A 1 202 ? 36.124 8.331 6.212 1.00 51.03 202 GLU A CA 1
ATOM 1481 C C . GLU A 1 202 ? 37.448 7.564 6.123 1.00 51.03 202 GLU A C 1
ATOM 1483 O O . GLU A 1 202 ? 37.596 6.461 6.646 1.00 51.03 202 GLU A O 1
ATOM 1488 N N . GLY A 1 203 ? 38.416 8.180 5.451 1.00 55.22 203 GLY A N 1
ATOM 1489 C CA . GLY A 1 203 ? 39.753 7.645 5.254 1.00 55.22 203 GLY A CA 1
ATOM 1490 C C . GLY A 1 203 ? 40.474 8.496 4.221 1.00 55.22 203 GLY A C 1
ATOM 1491 O O . GLY A 1 203 ? 40.088 8.502 3.057 1.00 55.22 203 GLY A O 1
ATOM 1492 N N . GLU A 1 204 ? 41.495 9.227 4.671 1.00 49.72 204 GLU A N 1
ATOM 1493 C CA . GLU A 1 204 ? 42.394 10.030 3.832 1.00 49.72 204 GLU A CA 1
ATOM 1494 C C . GLU A 1 204 ? 41.745 11.261 3.158 1.00 49.72 204 GLU A C 1
ATOM 1496 O O . GLU A 1 204 ? 41.467 11.324 1.959 1.00 49.72 204 GLU A O 1
ATOM 1501 N N . ALA A 1 205 ? 41.546 12.302 3.973 1.00 51.31 205 ALA A N 1
ATOM 1502 C CA . ALA A 1 205 ? 41.163 13.645 3.542 1.00 51.31 205 ALA A CA 1
ATOM 1503 C C . ALA A 1 205 ? 42.327 14.389 2.847 1.00 51.31 205 ALA A C 1
ATOM 1505 O O . ALA A 1 205 ? 42.791 15.423 3.337 1.00 51.31 205 ALA A O 1
ATOM 1506 N N . ASP A 1 206 ? 42.801 13.878 1.706 1.00 49.31 206 ASP A N 1
ATOM 1507 C CA . ASP A 1 206 ? 43.857 14.543 0.937 1.00 49.31 206 ASP A CA 1
ATOM 1508 C C . ASP A 1 206 ? 43.314 15.663 0.020 1.00 49.31 206 ASP A C 1
ATOM 1510 O O . ASP A 1 206 ? 42.272 15.566 -0.644 1.00 49.31 206 ASP A O 1
ATOM 1514 N N . LYS A 1 207 ? 43.999 16.807 0.045 1.00 53.47 207 LYS A N 1
ATOM 1515 C CA . LYS A 1 207 ? 43.384 18.142 -0.051 1.00 53.47 207 LYS A CA 1
ATOM 1516 C C . LYS A 1 207 ? 43.271 18.681 -1.483 1.00 53.47 207 LYS A C 1
ATOM 1518 O O . LYS A 1 207 ? 43.806 19.742 -1.794 1.00 53.47 207 LYS A O 1
ATOM 1523 N N . THR A 1 208 ? 42.519 18.014 -2.367 1.00 55.62 208 THR A N 1
ATOM 1524 C CA . THR A 1 208 ? 42.209 18.560 -3.716 1.00 55.62 208 THR A CA 1
ATOM 1525 C C . THR A 1 208 ? 40.701 18.765 -3.984 1.00 55.62 208 THR A C 1
ATOM 1527 O O . THR A 1 208 ? 40.064 17.976 -4.692 1.00 55.62 208 THR A O 1
ATOM 1530 N N . PRO A 1 209 ? 40.092 19.869 -3.492 1.00 58.34 209 PRO A N 1
ATOM 1531 C CA . PRO A 1 209 ? 38.634 20.080 -3.533 1.00 58.34 209 PRO A CA 1
ATOM 1532 C C . PRO A 1 209 ? 38.019 20.198 -4.945 1.00 58.34 209 PRO A C 1
ATOM 1534 O O . PRO A 1 209 ? 36.810 20.021 -5.120 1.00 58.34 209 PRO A O 1
ATOM 1537 N N . SER A 1 210 ? 38.818 20.463 -5.985 1.00 61.47 210 SER A N 1
ATOM 1538 C CA . SER A 1 210 ? 38.320 20.726 -7.346 1.00 61.47 210 SER A CA 1
ATOM 1539 C C . SER A 1 210 ? 37.906 19.470 -8.133 1.00 61.47 210 SER A C 1
ATOM 1541 O O . SER A 1 210 ? 36.940 19.514 -8.905 1.00 61.47 210 SER A O 1
ATOM 1543 N N . LYS A 1 211 ? 38.590 18.330 -7.945 1.00 63.00 211 LYS A N 1
ATOM 1544 C CA . LYS A 1 211 ? 38.328 17.095 -8.716 1.00 63.00 211 LYS A CA 1
ATOM 1545 C C . LYS A 1 211 ? 37.091 16.340 -8.212 1.00 63.00 211 LYS A C 1
ATOM 1547 O O . LYS A 1 211 ? 36.300 15.861 -9.029 1.00 63.00 211 LYS A O 1
ATOM 1552 N N . GLY A 1 212 ? 36.870 16.298 -6.895 1.00 66.38 212 GLY A N 1
ATOM 1553 C CA . GLY A 1 212 ? 35.701 15.646 -6.286 1.00 66.38 212 GLY A CA 1
ATOM 1554 C C . GLY A 1 212 ? 34.368 16.264 -6.730 1.00 66.38 212 GLY A C 1
ATOM 1555 O O . GLY A 1 212 ? 33.469 15.550 -7.183 1.00 66.38 212 GLY A O 1
ATOM 1556 N N . LYS A 1 213 ? 34.268 17.602 -6.708 1.00 73.88 213 LYS A N 1
ATOM 1557 C CA . LYS A 1 213 ? 33.043 18.353 -7.054 1.00 73.88 213 LYS A CA 1
ATOM 1558 C C . LYS A 1 213 ? 32.571 18.094 -8.495 1.00 73.88 213 LYS A C 1
ATOM 1560 O O . LYS A 1 213 ? 31.373 17.927 -8.731 1.00 73.88 213 LYS A O 1
ATOM 1565 N N . ARG A 1 214 ? 33.498 17.993 -9.462 1.00 70.44 214 ARG A N 1
ATOM 1566 C CA . ARG A 1 214 ? 33.171 17.683 -10.873 1.00 70.44 214 ARG A CA 1
ATOM 1567 C C . ARG A 1 214 ? 32.653 16.252 -11.056 1.00 70.44 214 ARG A C 1
ATOM 1569 O O . ARG A 1 214 ? 31.659 16.064 -11.757 1.00 70.44 214 ARG A O 1
ATOM 1576 N N . LYS A 1 215 ? 33.270 15.264 -10.394 1.00 74.81 215 LYS A N 1
ATOM 1577 C CA . LYS A 1 215 ? 32.811 13.863 -10.414 1.00 74.81 215 LYS A CA 1
ATOM 1578 C C . LYS A 1 215 ? 31.393 13.741 -9.844 1.00 74.81 215 LYS A C 1
ATOM 1580 O O . LYS A 1 215 ? 30.512 13.199 -10.508 1.00 74.81 215 LYS A O 1
ATOM 1585 N N . MET A 1 216 ? 31.150 14.355 -8.682 1.00 79.38 216 MET A N 1
ATOM 1586 C CA . MET A 1 216 ? 29.841 14.366 -8.021 1.00 79.38 216 MET A CA 1
ATOM 1587 C C . MET A 1 216 ? 28.728 14.948 -8.911 1.00 79.38 216 MET A C 1
ATOM 1589 O O . MET A 1 216 ? 27.647 14.367 -8.996 1.00 79.38 216 MET A O 1
ATOM 1593 N N . ARG A 1 217 ? 28.987 16.060 -9.620 1.00 81.31 217 ARG A N 1
ATOM 1594 C CA . ARG A 1 217 ? 27.993 16.696 -10.510 1.00 81.31 217 ARG A CA 1
ATOM 1595 C C . ARG A 1 217 ? 27.584 15.795 -11.680 1.00 81.31 217 ARG A C 1
ATOM 1597 O O . ARG A 1 217 ? 26.410 15.772 -12.046 1.00 81.31 217 ARG A O 1
ATOM 1604 N N . ALA A 1 218 ? 28.518 15.048 -12.263 1.00 77.69 218 ALA A N 1
ATOM 1605 C CA . ALA A 1 218 ? 28.205 14.161 -13.381 1.00 77.69 218 ALA A CA 1
ATOM 1606 C C . ALA A 1 218 ? 27.524 12.858 -12.928 1.00 77.69 218 ALA A C 1
ATOM 1608 O O . ALA A 1 218 ? 26.555 12.431 -13.559 1.00 77.69 218 ALA A O 1
ATOM 1609 N N . ASP A 1 219 ? 27.947 12.288 -11.793 1.00 84.00 219 ASP A N 1
ATOM 1610 C CA . ASP A 1 219 ? 27.264 11.149 -11.169 1.00 84.00 219 ASP A CA 1
ATOM 1611 C C . ASP A 1 219 ? 25.813 11.523 -10.792 1.00 84.00 219 ASP A C 1
ATOM 1613 O O . ASP A 1 219 ? 24.890 10.731 -10.999 1.00 84.00 219 ASP A O 1
ATOM 1617 N N . ALA A 1 220 ? 25.570 12.757 -10.327 1.00 88.69 220 ALA A N 1
ATOM 1618 C CA . ALA A 1 220 ? 24.221 13.288 -10.106 1.00 88.69 220 ALA A CA 1
ATOM 1619 C C . ALA A 1 220 ? 23.398 13.384 -11.408 1.00 88.69 220 ALA A C 1
ATOM 1621 O O . ALA A 1 220 ? 22.208 13.061 -11.407 1.00 88.69 220 ALA A O 1
ATOM 1622 N N . GLY A 1 221 ? 24.028 13.746 -12.532 1.00 89.50 221 GLY A N 1
ATOM 1623 C CA . GLY A 1 221 ? 23.406 13.714 -13.860 1.00 89.50 221 GLY A CA 1
ATOM 1624 C C . GLY A 1 221 ? 22.931 12.313 -14.263 1.00 89.50 221 GLY A C 1
ATOM 1625 O O . GLY A 1 221 ? 21.791 12.148 -14.699 1.00 89.50 221 GLY A O 1
ATOM 1626 N N . VAL A 1 222 ? 23.751 11.279 -14.038 1.00 88.62 222 VAL A N 1
ATOM 1627 C CA . VAL A 1 222 ? 23.350 9.880 -14.289 1.00 88.62 222 VAL A CA 1
ATOM 1628 C C . VAL A 1 222 ? 22.227 9.446 -13.350 1.00 88.62 222 VAL A C 1
ATOM 1630 O O . VAL A 1 222 ? 21.255 8.842 -13.807 1.00 88.62 222 VAL A O 1
ATOM 1633 N N . ARG A 1 223 ? 22.305 9.773 -12.052 1.00 90.56 223 ARG A N 1
ATOM 1634 C CA . ARG A 1 223 ? 21.233 9.462 -11.087 1.00 90.56 223 ARG A CA 1
ATOM 1635 C C . ARG A 1 223 ? 19.903 10.093 -11.501 1.00 90.56 223 ARG A C 1
ATOM 1637 O O . ARG A 1 223 ? 18.881 9.412 -11.434 1.00 90.56 223 ARG A O 1
ATOM 1644 N N . ARG A 1 224 ? 19.918 11.334 -12.007 1.00 93.81 224 ARG A N 1
ATOM 1645 C CA . ARG A 1 224 ? 18.736 12.006 -12.571 1.00 93.81 224 ARG A CA 1
ATOM 1646 C C . ARG A 1 224 ? 18.168 11.244 -13.772 1.00 93.81 224 ARG A C 1
ATOM 1648 O O . ARG A 1 224 ? 16.991 10.906 -13.748 1.00 93.81 224 ARG A O 1
ATOM 1655 N N . LEU A 1 225 ? 18.996 10.866 -14.750 1.00 93.56 225 LEU A N 1
ATOM 1656 C CA . LEU A 1 225 ? 18.549 10.058 -15.898 1.00 93.56 225 LEU A CA 1
ATOM 1657 C C . LEU A 1 225 ? 17.949 8.704 -15.475 1.00 93.56 225 LEU A C 1
ATOM 1659 O O . LEU A 1 225 ? 16.953 8.265 -16.047 1.00 93.56 225 LEU A O 1
ATOM 1663 N N . GLN A 1 226 ? 18.507 8.047 -14.451 1.00 94.44 226 GLN A N 1
ATOM 1664 C CA . GLN A 1 226 ? 17.941 6.805 -13.906 1.00 94.44 226 GLN A CA 1
ATOM 1665 C C . GLN A 1 226 ? 16.614 7.043 -13.162 1.00 94.44 226 GLN A C 1
ATOM 1667 O O . GLN A 1 226 ? 15.714 6.209 -13.261 1.00 94.44 226 GLN A O 1
ATOM 1672 N N . ALA A 1 227 ? 16.460 8.170 -12.457 1.00 94.25 227 ALA A N 1
ATOM 1673 C CA . ALA A 1 227 ? 15.204 8.559 -11.810 1.00 94.25 227 ALA A CA 1
ATOM 1674 C C . ALA A 1 227 ? 14.107 8.880 -12.839 1.00 94.25 227 ALA A C 1
ATOM 1676 O O . ALA A 1 227 ? 12.968 8.434 -12.686 1.00 94.25 227 ALA A O 1
ATOM 1677 N N . ASP A 1 228 ? 14.451 9.593 -13.913 1.00 95.69 228 ASP A N 1
ATOM 1678 C CA . ASP A 1 228 ? 13.536 9.902 -15.013 1.00 95.69 228 ASP A CA 1
ATOM 1679 C C . ASP A 1 228 ? 13.121 8.629 -15.771 1.00 95.69 228 ASP A C 1
ATOM 1681 O O . ASP A 1 228 ? 11.938 8.452 -16.081 1.00 95.69 228 ASP A O 1
ATOM 1685 N N . LEU A 1 229 ? 14.050 7.684 -15.977 1.00 95.88 229 LEU A N 1
ATOM 1686 C CA . LEU A 1 229 ? 13.762 6.369 -16.559 1.00 95.88 229 LEU A CA 1
ATOM 1687 C C . LEU A 1 229 ? 12.826 5.552 -15.657 1.00 95.88 229 LEU A C 1
ATOM 1689 O O . LEU A 1 229 ? 11.818 5.028 -16.132 1.00 95.88 229 LEU A O 1
ATOM 1693 N N . ALA A 1 230 ? 13.097 5.498 -14.349 1.00 95.94 230 ALA A N 1
ATOM 1694 C CA . ALA A 1 230 ? 12.208 4.865 -13.376 1.00 95.94 230 ALA A CA 1
ATOM 1695 C C . ALA A 1 230 ? 10.807 5.510 -13.393 1.00 95.94 230 ALA A C 1
ATOM 1697 O O . ALA A 1 230 ? 9.788 4.819 -13.444 1.00 95.94 230 ALA A O 1
ATOM 1698 N N . GLN A 1 231 ? 10.723 6.841 -13.446 1.00 96.69 231 GLN A N 1
ATOM 1699 C CA . GLN A 1 231 ? 9.445 7.540 -13.563 1.00 96.69 231 GLN A CA 1
ATOM 1700 C C . GLN A 1 231 ? 8.715 7.218 -14.880 1.00 96.69 231 GLN A C 1
ATOM 1702 O O . GLN A 1 231 ? 7.490 7.063 -14.866 1.00 96.69 231 GLN A O 1
ATOM 1707 N N . ARG A 1 232 ? 9.425 7.097 -16.011 1.00 97.56 232 ARG A N 1
ATOM 1708 C CA . ARG A 1 232 ? 8.836 6.712 -17.305 1.00 97.56 232 ARG A CA 1
ATOM 1709 C C . ARG A 1 232 ? 8.285 5.289 -17.257 1.00 97.56 232 ARG A C 1
ATOM 1711 O O . ARG A 1 232 ? 7.122 5.100 -17.604 1.00 97.56 232 ARG A O 1
ATOM 1718 N N . ILE A 1 233 ? 9.066 4.328 -16.762 1.00 97.81 233 ILE A N 1
ATOM 1719 C CA . ILE A 1 233 ? 8.654 2.923 -16.621 1.00 97.81 233 ILE A CA 1
ATOM 1720 C C . ILE A 1 233 ? 7.427 2.802 -15.706 1.00 97.81 233 ILE A C 1
ATOM 1722 O O . ILE A 1 233 ? 6.439 2.179 -16.088 1.00 97.81 233 ILE A O 1
ATOM 1726 N N . SER A 1 234 ? 7.440 3.460 -14.541 1.00 97.38 234 SER A N 1
ATOM 1727 C CA . SER A 1 234 ? 6.299 3.496 -13.612 1.00 97.38 234 SER A CA 1
ATOM 1728 C C . SER A 1 234 ? 5.024 4.014 -14.301 1.00 97.38 234 SER A C 1
ATOM 1730 O O . SER A 1 234 ? 3.978 3.366 -14.233 1.00 97.38 234 SER A O 1
ATOM 1732 N N . LYS A 1 235 ? 5.110 5.119 -15.062 1.00 97.69 235 LYS A N 1
ATOM 1733 C CA . LYS A 1 235 ? 3.983 5.652 -15.855 1.00 97.69 235 LYS A CA 1
ATOM 1734 C C . LYS A 1 235 ? 3.465 4.649 -16.898 1.00 97.69 235 LYS A C 1
ATOM 1736 O O . LYS A 1 235 ? 2.250 4.516 -17.035 1.00 97.69 235 LYS A O 1
ATOM 1741 N N . VAL A 1 236 ? 4.351 3.956 -17.620 1.00 97.38 236 VAL A N 1
ATOM 1742 C CA . VAL A 1 236 ? 3.966 2.935 -18.617 1.00 97.38 236 VAL A CA 1
ATOM 1743 C C . VAL A 1 236 ? 3.258 1.760 -17.944 1.00 97.38 236 VAL A C 1
ATOM 1745 O O . VAL A 1 236 ? 2.169 1.381 -18.374 1.00 97.38 236 VAL A O 1
ATOM 1748 N N . LEU A 1 237 ? 3.808 1.245 -16.840 1.00 97.06 237 LEU A N 1
ATOM 1749 C CA . LEU A 1 237 ? 3.220 0.130 -16.098 1.00 97.06 237 LEU A CA 1
ATOM 1750 C C . LEU A 1 237 ? 1.830 0.491 -15.547 1.00 97.06 237 LEU A C 1
ATOM 1752 O O . LEU A 1 237 ? 0.889 -0.281 -15.714 1.00 97.06 237 LEU A O 1
ATOM 1756 N N . PHE A 1 238 ? 1.644 1.691 -14.984 1.00 96.69 238 PHE A N 1
ATOM 1757 C CA . PHE A 1 238 ? 0.320 2.152 -14.544 1.00 96.69 238 PHE A CA 1
ATOM 1758 C C . PHE A 1 238 ? -0.694 2.281 -15.691 1.00 96.69 238 PHE A C 1
ATOM 1760 O O . PHE A 1 238 ? -1.856 1.906 -15.509 1.00 96.69 238 PHE A O 1
ATOM 1767 N N . LYS A 1 239 ? -0.286 2.784 -16.867 1.00 96.31 239 LYS A N 1
ATOM 1768 C CA . LYS A 1 239 ? -1.157 2.852 -18.055 1.00 96.31 239 LYS A CA 1
ATOM 1769 C C . LYS A 1 239 ? -1.573 1.457 -18.527 1.00 9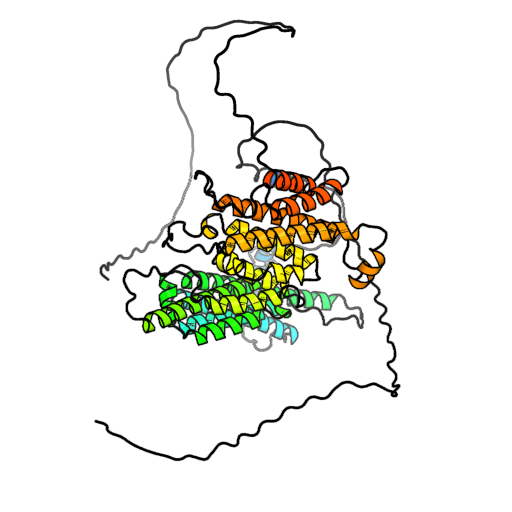6.31 239 LYS A C 1
ATOM 1771 O O . LYS A 1 239 ? -2.763 1.228 -18.737 1.00 96.31 239 LYS A O 1
ATOM 1776 N N . ALA A 1 240 ? -0.616 0.536 -18.651 1.00 95.44 240 ALA A N 1
ATOM 1777 C CA . ALA A 1 240 ? -0.868 -0.843 -19.063 1.00 95.44 240 ALA A CA 1
ATOM 1778 C C . ALA A 1 240 ? -1.818 -1.547 -18.081 1.00 95.44 240 ALA A C 1
ATOM 1780 O O . ALA A 1 240 ? -2.884 -2.010 -18.485 1.00 95.44 240 ALA A O 1
ATOM 1781 N N . LEU A 1 241 ? -1.508 -1.503 -16.778 1.00 95.25 241 LEU A N 1
ATOM 1782 C CA . LEU A 1 241 ? -2.348 -2.066 -15.717 1.00 95.25 241 LEU A CA 1
ATOM 1783 C C . LEU A 1 241 ? -3.762 -1.469 -15.701 1.00 95.25 241 LEU A C 1
ATOM 1785 O O . LEU A 1 241 ? -4.722 -2.197 -15.465 1.00 95.25 241 LEU A O 1
ATOM 1789 N N . LYS A 1 242 ? -3.930 -0.163 -15.960 1.00 94.19 242 LYS A N 1
ATOM 1790 C CA . LYS A 1 242 ? -5.265 0.457 -16.050 1.00 94.19 242 LYS A CA 1
ATOM 1791 C C . LYS A 1 242 ? -6.096 -0.133 -17.198 1.00 94.19 242 LYS A C 1
ATOM 1793 O O . LYS A 1 242 ? -7.302 -0.279 -17.026 1.00 94.19 242 LYS A O 1
ATOM 1798 N N . ARG A 1 243 ? -5.474 -0.485 -18.329 1.00 91.12 243 ARG A N 1
ATOM 1799 C CA . ARG A 1 243 ? -6.156 -1.065 -19.499 1.00 91.12 243 ARG A CA 1
ATOM 1800 C C . ARG A 1 243 ? -6.604 -2.507 -19.258 1.00 91.12 243 ARG A C 1
ATOM 1802 O O . ARG A 1 243 ? -7.777 -2.807 -19.445 1.00 91.12 243 ARG A O 1
ATOM 1809 N N . VAL A 1 244 ? -5.703 -3.379 -18.799 1.00 90.62 244 VAL A N 1
ATOM 1810 C CA . VAL A 1 244 ? -6.001 -4.818 -18.608 1.00 90.62 244 VAL A CA 1
ATOM 1811 C C . VAL A 1 244 ? -6.953 -5.108 -17.439 1.00 90.62 244 VAL A C 1
ATOM 1813 O O . VAL A 1 244 ? -7.521 -6.188 -17.362 1.00 90.62 244 VAL A O 1
ATOM 1816 N N . ARG A 1 245 ? -7.165 -4.149 -16.528 1.00 88.06 245 ARG A N 1
ATOM 1817 C CA . ARG A 1 245 ? -8.083 -4.280 -15.379 1.00 88.06 245 ARG A CA 1
ATOM 1818 C C . ARG A 1 245 ? -9.566 -4.025 -15.694 1.00 88.06 245 ARG A C 1
ATOM 1820 O O . ARG A 1 245 ? -10.380 -4.157 -14.783 1.00 88.06 245 ARG A O 1
ATOM 1827 N N . GLY A 1 246 ? -9.928 -3.621 -16.914 1.00 86.69 246 GLY A N 1
ATOM 1828 C CA . GLY A 1 246 ? -11.338 -3.479 -17.306 1.00 86.69 246 GLY A CA 1
ATOM 1829 C C . GLY A 1 246 ? -12.071 -4.825 -17.259 1.00 86.69 246 GLY A C 1
ATOM 1830 O O . GLY A 1 246 ? -11.456 -5.849 -17.523 1.00 86.69 246 GLY A O 1
ATOM 1831 N N . GLY A 1 247 ? -13.367 -4.843 -16.927 1.00 83.19 247 GLY A N 1
ATOM 1832 C CA . GLY A 1 247 ? -14.109 -6.093 -16.685 1.00 83.19 247 GLY A CA 1
ATOM 1833 C C . GLY A 1 247 ? -14.066 -7.093 -17.849 1.00 83.19 247 GLY A C 1
ATOM 1834 O O . GLY A 1 247 ? -13.746 -8.258 -17.632 1.00 83.19 247 GLY A O 1
ATOM 1835 N N . SER A 1 248 ? -14.303 -6.630 -19.080 1.00 86.56 248 SER A N 1
ATOM 1836 C CA . SER A 1 248 ? -14.179 -7.442 -20.301 1.00 86.56 248 SER A CA 1
ATOM 1837 C C . SER A 1 248 ? -12.735 -7.888 -20.550 1.00 86.56 248 SER A C 1
ATOM 1839 O O . SER A 1 248 ? -12.461 -9.081 -20.646 1.00 86.56 248 SER A O 1
ATOM 1841 N N . ALA A 1 249 ? -11.791 -6.941 -20.542 1.00 86.94 249 ALA A N 1
ATOM 1842 C CA . ALA A 1 249 ? -10.366 -7.222 -20.718 1.00 86.94 249 ALA A CA 1
ATOM 1843 C C . ALA A 1 249 ? -9.825 -8.227 -19.684 1.00 86.94 249 ALA A C 1
ATOM 1845 O O . ALA A 1 249 ? -8.942 -9.014 -20.008 1.00 86.94 249 ALA A O 1
ATOM 1846 N N . MET A 1 250 ? -10.356 -8.245 -18.458 1.00 91.25 250 MET A N 1
ATOM 1847 C CA . MET A 1 250 ? -9.977 -9.190 -17.405 1.00 91.25 250 MET A CA 1
ATOM 1848 C C . MET A 1 250 ? -10.455 -10.621 -17.700 1.00 91.25 250 MET A C 1
ATOM 1850 O O . MET A 1 250 ? -9.719 -11.563 -17.416 1.00 91.25 250 MET A O 1
ATOM 1854 N N . GLN A 1 251 ? -11.643 -10.795 -18.296 1.00 89.81 251 GLN A N 1
ATOM 1855 C CA . GLN A 1 251 ? -12.166 -12.113 -18.692 1.00 89.81 251 GLN A CA 1
ATOM 1856 C C . GLN A 1 251 ? -11.351 -12.760 -19.820 1.00 89.81 251 GLN A C 1
ATOM 1858 O O . GLN A 1 251 ? -11.232 -13.984 -19.860 1.00 89.81 251 GLN A O 1
ATOM 1863 N N . GLU A 1 252 ? -10.789 -11.947 -20.718 1.00 90.88 252 GLU A N 1
ATOM 1864 C CA . GLU A 1 252 ? -9.800 -12.382 -21.710 1.00 90.88 252 GLU A CA 1
ATOM 1865 C C . GLU A 1 252 ? -8.439 -12.621 -21.051 1.00 90.88 252 GLU A C 1
ATOM 1867 O O . GLU A 1 252 ? -7.842 -13.681 -21.229 1.00 90.88 252 GLU A O 1
ATOM 1872 N N . THR A 1 253 ? -7.981 -11.656 -20.242 1.00 91.69 253 THR A N 1
ATOM 1873 C CA . THR A 1 253 ? -6.680 -11.680 -19.560 1.00 91.69 253 THR A CA 1
ATOM 1874 C C . THR A 1 253 ? -6.486 -12.970 -18.788 1.00 91.69 253 THR A C 1
ATOM 1876 O O . THR A 1 253 ? -5.458 -13.619 -18.939 1.00 91.69 253 THR A O 1
ATOM 1879 N N . CYS A 1 254 ? -7.462 -13.378 -17.976 1.00 93.12 254 CYS A N 1
ATOM 1880 C CA . CYS A 1 254 ? -7.300 -14.536 -17.107 1.00 93.12 254 CYS A CA 1
ATOM 1881 C C . CYS A 1 254 ? -7.132 -15.865 -17.861 1.00 93.12 254 CYS A C 1
ATOM 1883 O O . CYS A 1 254 ? -6.607 -16.805 -17.276 1.00 93.12 254 CYS A O 1
ATOM 1885 N N . ARG A 1 255 ? -7.494 -15.930 -19.152 1.00 94.12 255 ARG A N 1
ATOM 1886 C CA . ARG A 1 255 ? -7.279 -17.098 -20.026 1.00 94.12 255 ARG A CA 1
ATOM 1887 C C . ARG A 1 255 ? -5.852 -17.204 -20.571 1.00 94.12 255 ARG A C 1
ATOM 1889 O O . ARG A 1 255 ? -5.506 -18.226 -21.151 1.00 94.12 255 ARG A O 1
ATOM 1896 N N . TRP A 1 256 ? -5.025 -16.167 -20.423 1.00 94.38 256 TRP A N 1
ATOM 1897 C CA . TRP A 1 256 ? -3.655 -16.153 -20.953 1.00 94.38 256 TRP A CA 1
ATOM 1898 C C . TRP A 1 256 ? -2.685 -17.068 -20.196 1.00 94.38 256 TRP A C 1
ATOM 1900 O O . TRP A 1 256 ? -1.619 -17.369 -20.728 1.00 94.38 256 TRP A O 1
ATOM 1910 N N . HIS A 1 257 ? -3.037 -17.458 -18.969 1.00 96.06 257 HIS A N 1
ATOM 1911 C CA . HIS A 1 257 ? -2.232 -18.274 -18.063 1.00 96.06 257 HIS A CA 1
ATOM 1912 C C . HIS A 1 257 ? -3.127 -19.155 -17.193 1.00 96.06 257 HIS A C 1
ATOM 1914 O O . HIS A 1 257 ? -4.274 -18.798 -16.915 1.00 96.06 257 HIS A O 1
ATOM 1920 N N . THR A 1 258 ? -2.594 -20.281 -16.722 1.00 96.00 258 THR A N 1
ATOM 1921 C CA . THR A 1 258 ? -3.297 -21.122 -15.740 1.00 96.00 258 THR A CA 1
ATOM 1922 C C . THR A 1 258 ? -3.394 -20.411 -14.378 1.00 96.00 258 THR A C 1
ATOM 1924 O O . THR A 1 258 ? -2.603 -19.502 -14.098 1.00 96.00 258 THR A O 1
ATOM 1927 N N . PRO A 1 259 ? -4.322 -20.808 -13.482 1.00 96.56 259 PRO A N 1
ATOM 1928 C CA . PRO A 1 259 ? -4.354 -20.281 -12.116 1.00 96.56 259 PRO A CA 1
ATOM 1929 C C . PRO A 1 259 ? -2.999 -20.418 -11.399 1.00 96.56 259 PRO A C 1
ATOM 1931 O O . PRO A 1 259 ? -2.522 -19.461 -10.795 1.00 96.56 259 PRO A O 1
ATOM 1934 N N . GLU A 1 260 ? -2.315 -21.556 -11.539 1.00 97.31 260 GLU A N 1
ATOM 1935 C CA . GLU A 1 260 ? -1.001 -21.791 -10.924 1.00 97.31 260 GLU A CA 1
ATOM 1936 C C . GLU A 1 260 ? 0.093 -20.858 -11.468 1.00 97.31 260 GLU A C 1
ATOM 1938 O O . GLU A 1 260 ? 0.903 -20.330 -10.702 1.00 97.31 260 GLU A O 1
ATOM 1943 N N . GLU A 1 261 ? 0.092 -20.578 -12.775 1.00 97.00 261 GLU A N 1
ATOM 1944 C CA . GLU A 1 261 ? 1.001 -19.604 -13.386 1.00 97.00 261 GLU A CA 1
ATOM 1945 C C . GLU A 1 261 ? 0.752 -18.183 -12.857 1.00 97.00 261 GLU A C 1
ATOM 1947 O O . GLU A 1 261 ? 1.708 -17.464 -12.547 1.00 97.00 261 GLU A O 1
ATOM 1952 N N . TRP A 1 262 ? -0.514 -17.774 -12.690 1.00 97.56 262 TRP A N 1
ATOM 1953 C CA . TRP A 1 262 ? -0.851 -16.499 -12.045 1.00 97.56 262 TRP A CA 1
ATOM 1954 C C . TRP A 1 262 ? -0.380 -16.451 -10.587 1.00 97.56 262 TRP A C 1
ATOM 1956 O O . TRP A 1 262 ? 0.185 -15.438 -10.166 1.00 97.56 262 TRP A O 1
ATOM 1966 N N . ALA A 1 263 ? -0.556 -17.541 -9.833 1.00 97.75 263 ALA A N 1
ATOM 1967 C CA . ALA A 1 263 ? -0.114 -17.650 -8.444 1.00 97.75 263 ALA A CA 1
ATOM 1968 C C . ALA A 1 263 ? 1.410 -17.544 -8.305 1.00 97.75 263 ALA A C 1
ATOM 1970 O O . ALA A 1 263 ? 1.910 -16.758 -7.497 1.00 97.75 263 ALA A O 1
ATOM 1971 N N . SER A 1 264 ? 2.153 -18.266 -9.146 1.00 98.00 264 SER A N 1
ATOM 1972 C CA . SER A 1 264 ? 3.616 -18.198 -9.218 1.00 98.00 264 SER A CA 1
ATOM 1973 C C . SER A 1 264 ? 4.104 -16.775 -9.528 1.00 98.00 264 SER A C 1
ATOM 1975 O O . SER A 1 264 ? 4.951 -16.225 -8.817 1.00 98.00 264 SER A O 1
ATOM 1977 N N . ARG A 1 265 ? 3.497 -16.109 -10.522 1.00 97.75 265 ARG A N 1
ATOM 1978 C CA . ARG A 1 265 ? 3.814 -14.713 -10.871 1.00 97.75 265 ARG A CA 1
ATOM 1979 C C . ARG A 1 265 ? 3.500 -13.734 -9.736 1.00 97.75 265 ARG A C 1
ATOM 1981 O O . ARG A 1 265 ? 4.283 -12.807 -9.514 1.00 97.75 265 ARG A O 1
ATOM 1988 N N . ALA A 1 266 ? 2.394 -13.922 -9.013 1.00 98.19 266 ALA A N 1
ATOM 1989 C CA . ALA A 1 266 ? 2.028 -13.089 -7.867 1.00 98.19 266 ALA A CA 1
ATOM 1990 C C . ALA A 1 266 ? 3.031 -13.248 -6.709 1.00 98.19 266 ALA A C 1
ATOM 1992 O O . ALA A 1 266 ? 3.567 -12.244 -6.236 1.00 98.19 266 ALA A O 1
ATOM 1993 N N . ARG A 1 267 ? 3.367 -14.491 -6.329 1.00 98.38 267 ARG A N 1
ATOM 1994 C CA . ARG A 1 267 ? 4.401 -14.814 -5.324 1.00 98.38 267 ARG A CA 1
ATOM 1995 C C . ARG A 1 267 ? 5.761 -14.212 -5.688 1.00 98.38 267 ARG A C 1
ATOM 1997 O O . ARG A 1 267 ? 6.367 -13.531 -4.865 1.00 98.38 267 ARG A O 1
ATOM 2004 N N . SER A 1 268 ? 6.202 -14.376 -6.938 1.00 97.56 268 SER A N 1
ATOM 2005 C CA . SER A 1 268 ? 7.453 -13.785 -7.441 1.00 97.56 268 SER A CA 1
ATOM 2006 C C . SER A 1 268 ? 7.450 -12.250 -7.360 1.00 97.56 268 SER A C 1
ATOM 2008 O O . SER A 1 268 ? 8.394 -11.640 -6.859 1.00 97.56 268 SER A O 1
ATOM 2010 N N . THR A 1 269 ? 6.344 -11.606 -7.749 1.00 97.50 269 THR A N 1
ATOM 2011 C CA . THR A 1 269 ? 6.194 -10.141 -7.667 1.00 97.50 269 THR A CA 1
ATOM 2012 C C . THR A 1 269 ? 6.223 -9.640 -6.219 1.00 97.50 269 THR A C 1
ATOM 2014 O O . THR A 1 269 ? 6.829 -8.603 -5.943 1.00 97.50 269 THR A O 1
ATOM 2017 N N . LEU A 1 270 ? 5.617 -10.380 -5.283 1.00 97.62 270 LEU A N 1
ATOM 2018 C CA . LEU A 1 270 ? 5.692 -10.075 -3.854 1.00 97.62 270 LEU A CA 1
ATOM 2019 C C . LEU A 1 270 ? 7.130 -10.198 -3.325 1.00 97.62 270 LEU A C 1
ATOM 2021 O O . LEU A 1 270 ? 7.613 -9.277 -2.665 1.00 97.62 270 LEU A O 1
ATOM 2025 N N . ALA A 1 271 ? 7.828 -11.289 -3.651 1.00 96.62 271 ALA A N 1
ATOM 2026 C CA . ALA A 1 271 ? 9.213 -11.515 -3.236 1.00 96.62 271 ALA A CA 1
ATOM 2027 C C . ALA A 1 271 ? 10.165 -10.419 -3.755 1.00 96.62 271 ALA A C 1
ATOM 2029 O O . ALA A 1 271 ? 11.015 -9.930 -3.009 1.00 96.62 271 ALA A O 1
ATOM 2030 N N . LEU A 1 272 ? 9.978 -9.971 -5.004 1.00 94.94 272 LEU A N 1
ATOM 2031 C CA . LEU A 1 272 ? 10.719 -8.846 -5.582 1.00 94.94 272 LEU A CA 1
ATOM 2032 C C . LEU A 1 272 ? 10.480 -7.530 -4.825 1.00 94.94 272 LEU A C 1
ATOM 2034 O O . LEU A 1 272 ? 11.430 -6.774 -4.622 1.00 94.94 272 LEU A O 1
ATOM 2038 N N . GLY A 1 273 ? 9.240 -7.251 -4.412 1.00 93.56 273 GLY A N 1
ATOM 2039 C CA . GLY A 1 273 ? 8.873 -6.018 -3.706 1.00 93.56 273 GLY A CA 1
ATOM 2040 C C . GLY A 1 273 ? 9.258 -5.989 -2.220 1.00 93.56 273 GLY A C 1
ATOM 2041 O O . GLY A 1 273 ? 9.594 -4.926 -1.700 1.00 93.56 273 GLY A O 1
ATOM 2042 N N . GLY A 1 274 ? 9.262 -7.145 -1.547 1.00 91.88 274 GLY A N 1
ATOM 2043 C CA . GLY A 1 274 ? 9.510 -7.271 -0.103 1.00 91.88 274 GLY A CA 1
ATOM 2044 C C . GLY A 1 274 ? 10.968 -7.107 0.349 1.00 91.88 274 GLY A C 1
ATOM 2045 O O . GLY A 1 274 ? 11.240 -7.063 1.549 1.00 91.88 274 GLY A O 1
ATOM 2046 N N . GLY A 1 275 ? 11.929 -7.010 -0.574 1.00 91.12 275 GLY A N 1
ATOM 2047 C CA . GLY A 1 275 ? 13.344 -6.860 -0.225 1.00 91.12 275 GLY A CA 1
ATOM 2048 C C . GLY A 1 275 ? 13.669 -5.499 0.408 1.00 91.12 275 GLY A C 1
ATOM 2049 O O . GLY A 1 275 ? 13.282 -4.457 -0.113 1.00 91.12 275 GLY A O 1
ATOM 2050 N N . ALA A 1 276 ? 14.488 -5.469 1.467 1.00 89.12 276 ALA A N 1
ATOM 2051 C CA . ALA A 1 276 ? 14.860 -4.228 2.174 1.00 89.12 276 ALA A CA 1
ATOM 2052 C C . ALA A 1 276 ? 15.456 -3.127 1.260 1.00 89.12 276 ALA A C 1
ATOM 2054 O O . ALA A 1 276 ? 15.256 -1.935 1.488 1.00 89.12 276 ALA A O 1
ATOM 2055 N N . LYS A 1 277 ? 16.129 -3.516 0.165 1.00 89.94 277 LYS A N 1
ATOM 2056 C CA . LYS A 1 277 ? 16.662 -2.601 -0.868 1.00 89.94 277 LYS A CA 1
ATOM 2057 C C . LYS A 1 277 ? 15.576 -1.903 -1.707 1.00 89.94 277 LYS A C 1
ATOM 2059 O O . LYS A 1 277 ? 15.905 -0.995 -2.464 1.00 89.94 277 LYS A O 1
ATOM 2064 N N . VAL A 1 278 ? 14.313 -2.323 -1.613 1.00 90.50 278 VAL A N 1
ATOM 2065 C CA . VAL A 1 278 ? 13.168 -1.756 -2.347 1.00 90.50 278 VAL A CA 1
ATOM 2066 C C . VAL A 1 278 ? 12.483 -0.635 -1.559 1.00 90.50 278 VAL A C 1
ATOM 2068 O O . VAL A 1 278 ? 12.043 0.349 -2.150 1.00 90.50 278 VAL A O 1
ATOM 2071 N N . ALA A 1 279 ? 12.503 -0.701 -0.225 1.00 89.00 279 ALA A N 1
ATOM 2072 C CA . ALA A 1 279 ? 11.934 0.307 0.677 1.00 89.00 279 ALA A CA 1
ATOM 2073 C C . ALA A 1 279 ? 12.469 1.740 0.458 1.00 89.00 279 ALA A C 1
ATOM 2075 O O . ALA A 1 279 ? 11.777 2.730 0.721 1.00 89.00 279 ALA A O 1
ATOM 2076 N N . VAL A 1 280 ? 13.701 1.857 -0.046 1.00 90.31 280 VAL A N 1
ATOM 2077 C CA . VAL A 1 280 ? 14.379 3.133 -0.327 1.00 90.31 280 VAL A CA 1
ATOM 2078 C C . VAL A 1 280 ? 14.086 3.702 -1.724 1.00 90.31 280 VAL A C 1
ATOM 2080 O O . VAL A 1 280 ? 14.452 4.838 -2.001 1.00 90.31 280 VAL A O 1
ATOM 2083 N N . LEU A 1 281 ? 13.390 2.971 -2.605 1.00 87.06 281 LEU A N 1
ATOM 2084 C CA . LEU A 1 281 ? 13.238 3.328 -4.031 1.00 87.06 281 LEU A CA 1
ATOM 2085 C C . LEU A 1 281 ? 12.134 4.356 -4.337 1.00 87.06 281 LEU A C 1
ATOM 2087 O O . LEU A 1 281 ? 11.863 4.655 -5.499 1.00 87.06 281 LEU A O 1
ATOM 2091 N N . GLY A 1 282 ? 11.515 4.924 -3.302 1.00 92.94 282 GLY A N 1
ATOM 2092 C CA . GLY A 1 282 ? 10.480 5.949 -3.426 1.00 92.94 282 GLY A CA 1
ATOM 2093 C C . GLY A 1 282 ? 9.081 5.393 -3.717 1.00 92.94 282 GLY A C 1
ATOM 2094 O O . GLY A 1 282 ? 8.900 4.297 -4.245 1.00 92.94 282 GLY A O 1
ATOM 2095 N N . GLN A 1 283 ? 8.056 6.174 -3.364 1.00 95.00 283 GLN A N 1
ATOM 2096 C CA . GLN A 1 283 ? 6.678 5.677 -3.280 1.00 95.00 283 GLN A CA 1
ATOM 2097 C C . GLN A 1 283 ? 6.120 5.183 -4.626 1.00 95.00 283 GLN A C 1
ATOM 2099 O O . GLN A 1 283 ? 5.558 4.096 -4.692 1.00 95.00 283 GLN A O 1
ATOM 2104 N N . LYS A 1 284 ? 6.386 5.905 -5.726 1.00 95.44 284 LYS A N 1
ATOM 2105 C CA . LYS A 1 284 ? 5.931 5.545 -7.087 1.00 95.44 284 LYS A CA 1
ATOM 2106 C C . LYS A 1 284 ? 6.415 4.166 -7.566 1.00 95.44 284 LYS A C 1
ATOM 2108 O O . LYS A 1 284 ? 5.788 3.580 -8.447 1.00 95.44 284 LYS A O 1
ATOM 2113 N N . VAL A 1 285 ? 7.536 3.666 -7.033 1.00 96.12 285 VAL A N 1
ATOM 2114 C CA . VAL A 1 285 ? 8.067 2.327 -7.341 1.00 96.12 285 VAL A CA 1
ATOM 2115 C C . VAL A 1 285 ? 7.301 1.256 -6.563 1.00 96.12 285 VAL A C 1
ATOM 2117 O O . VAL A 1 285 ? 6.906 0.241 -7.136 1.00 96.12 285 VAL A O 1
ATOM 2120 N N . LEU A 1 286 ? 7.029 1.518 -5.282 1.00 96.75 286 LEU A N 1
ATOM 2121 C CA . LEU A 1 286 ? 6.243 0.646 -4.407 1.00 96.75 286 LEU A CA 1
ATOM 2122 C C . LEU A 1 286 ? 4.795 0.527 -4.906 1.00 96.75 286 LEU A C 1
ATOM 2124 O O . LEU A 1 286 ? 4.310 -0.582 -5.108 1.00 96.75 286 LEU A O 1
ATOM 2128 N N . ASP A 1 287 ? 4.141 1.651 -5.205 1.00 97.12 287 ASP A N 1
ATOM 2129 C CA . ASP A 1 287 ? 2.752 1.705 -5.687 1.00 97.12 287 ASP A CA 1
ATOM 2130 C C . ASP A 1 287 ? 2.557 0.963 -7.024 1.00 97.12 287 ASP A C 1
ATOM 2132 O O . ASP A 1 287 ? 1.493 0.387 -7.286 1.00 97.12 287 ASP A O 1
ATOM 2136 N N . ALA A 1 288 ? 3.584 0.981 -7.883 1.00 97.50 288 ALA A N 1
ATOM 2137 C CA . ALA A 1 288 ? 3.588 0.290 -9.167 1.00 97.50 288 ALA A CA 1
ATOM 2138 C C . ALA A 1 288 ? 3.687 -1.233 -8.978 1.00 97.50 288 ALA A C 1
ATOM 2140 O O . ALA A 1 288 ? 2.895 -1.969 -9.569 1.00 97.50 288 ALA A O 1
ATOM 2141 N N . GLY A 1 289 ? 4.577 -1.698 -8.092 1.00 97.69 289 GLY A N 1
ATOM 2142 C CA . GLY A 1 289 ? 4.685 -3.111 -7.711 1.00 97.69 289 GLY A CA 1
ATOM 2143 C C . GLY A 1 289 ? 3.438 -3.634 -6.999 1.00 97.69 289 GLY A C 1
ATOM 2144 O O . GLY A 1 289 ? 2.892 -4.663 -7.382 1.00 97.69 289 GLY A O 1
ATOM 2145 N N . ALA A 1 290 ? 2.916 -2.876 -6.034 1.00 98.06 290 ALA A N 1
ATOM 2146 C CA . ALA A 1 290 ? 1.664 -3.169 -5.342 1.00 98.06 290 ALA A CA 1
ATOM 2147 C C . ALA A 1 290 ? 0.467 -3.244 -6.308 1.00 98.06 290 ALA A C 1
ATOM 2149 O O . ALA A 1 290 ? -0.421 -4.088 -6.172 1.00 98.06 290 ALA A O 1
ATOM 2150 N N . SER A 1 291 ? 0.454 -2.388 -7.336 1.00 97.69 291 SER A N 1
ATOM 2151 C CA . SER A 1 291 ? -0.555 -2.448 -8.394 1.00 97.69 291 SER A CA 1
ATOM 2152 C C . SER A 1 291 ? -0.386 -3.667 -9.303 1.00 97.69 291 SER A C 1
ATOM 2154 O O . SER A 1 291 ? -1.392 -4.291 -9.650 1.00 97.69 291 SER A O 1
ATOM 2156 N N . LEU A 1 292 ? 0.843 -4.031 -9.673 1.00 97.88 292 LEU A N 1
ATOM 2157 C CA . LEU A 1 292 ? 1.103 -5.254 -10.431 1.00 97.88 292 LEU A CA 1
ATOM 2158 C C . LEU A 1 292 ? 0.651 -6.488 -9.633 1.00 97.88 292 LEU A C 1
ATOM 2160 O O . LEU A 1 292 ? -0.132 -7.278 -10.148 1.00 97.88 292 LEU A O 1
ATOM 2164 N N . LEU A 1 293 ? 1.015 -6.580 -8.350 1.00 98.31 293 LEU A N 1
ATOM 2165 C CA . LEU A 1 293 ? 0.593 -7.650 -7.442 1.00 98.31 293 LEU A CA 1
ATOM 2166 C C . LEU A 1 293 ? -0.938 -7.779 -7.362 1.00 98.31 293 LEU A C 1
ATOM 2168 O O . LEU A 1 293 ? -1.476 -8.850 -7.627 1.00 98.31 293 LEU A O 1
ATOM 2172 N N . HIS A 1 294 ? -1.660 -6.681 -7.101 1.00 97.81 294 HIS A N 1
ATOM 2173 C CA . HIS A 1 294 ? -3.130 -6.691 -7.107 1.00 97.81 294 HIS A CA 1
ATOM 2174 C C . HIS A 1 294 ? -3.707 -7.167 -8.451 1.00 97.81 294 HIS A C 1
ATOM 2176 O O . HIS A 1 294 ? -4.736 -7.838 -8.486 1.00 97.81 294 HIS A O 1
ATOM 2182 N N . PHE A 1 295 ? -3.105 -6.781 -9.581 1.00 97.38 295 PHE A N 1
ATOM 2183 C CA . PHE A 1 295 ? -3.562 -7.234 -10.897 1.00 97.38 295 PHE A CA 1
ATOM 2184 C C . PHE A 1 295 ? -3.374 -8.745 -11.078 1.00 97.38 295 PHE A C 1
ATOM 2186 O O . PHE A 1 295 ? -4.305 -9.402 -11.535 1.00 97.38 295 PHE A O 1
ATOM 2193 N N . LEU A 1 296 ? -2.232 -9.297 -10.662 1.00 97.75 296 LEU A N 1
ATOM 2194 C CA . LEU A 1 296 ? -1.963 -10.735 -10.736 1.00 97.75 296 LEU A CA 1
ATOM 2195 C C . LEU A 1 296 ? -2.935 -11.537 -9.855 1.00 97.75 296 LEU A C 1
ATOM 2197 O O . LEU A 1 296 ? -3.488 -12.529 -10.319 1.00 97.75 296 LEU A O 1
ATOM 2201 N N . CYS A 1 297 ? -3.240 -11.066 -8.640 1.00 97.75 297 CYS A N 1
ATOM 2202 C CA . CYS A 1 297 ? -4.254 -11.690 -7.780 1.00 97.75 297 CYS A CA 1
ATOM 2203 C C . CYS A 1 297 ? -5.677 -11.610 -8.368 1.00 97.75 297 CYS A C 1
ATOM 2205 O O . CYS A 1 297 ? -6.461 -12.548 -8.231 1.00 97.75 297 CYS A O 1
ATOM 2207 N N . LEU A 1 298 ? -6.020 -10.508 -9.045 1.00 96.06 298 LEU A N 1
ATOM 2208 C CA . LEU A 1 298 ? -7.311 -10.350 -9.724 1.00 96.06 298 LEU A CA 1
ATOM 2209 C C . LEU A 1 298 ? -7.438 -11.300 -10.931 1.00 96.06 298 LEU A C 1
ATOM 2211 O O . LEU A 1 298 ? -8.485 -11.921 -11.107 1.00 96.06 298 LEU A O 1
ATOM 2215 N N . ALA A 1 299 ? -6.368 -11.447 -11.719 1.00 96.44 299 ALA A N 1
ATOM 2216 C CA . ALA A 1 299 ? -6.306 -12.372 -12.850 1.00 96.44 299 ALA A CA 1
ATOM 2217 C C . ALA A 1 299 ? -6.342 -13.841 -12.396 1.00 96.44 299 ALA A C 1
ATOM 2219 O O . ALA A 1 299 ? -7.111 -14.622 -12.954 1.00 96.44 299 ALA A O 1
ATOM 2220 N N . HIS A 1 300 ? -5.614 -14.187 -11.324 1.00 96.94 300 HIS A N 1
ATOM 2221 C CA . HIS A 1 300 ? -5.712 -15.485 -10.649 1.00 96.94 300 HIS A CA 1
ATOM 2222 C C . HIS A 1 300 ? -7.160 -15.821 -10.285 1.00 96.94 300 HIS A C 1
ATOM 2224 O O . HIS A 1 300 ? -7.661 -16.874 -10.670 1.00 96.94 300 HIS A O 1
ATOM 2230 N N . ARG A 1 301 ? -7.853 -14.914 -9.578 1.00 95.50 301 ARG A N 1
ATOM 2231 C CA . ARG A 1 301 ? -9.247 -15.129 -9.170 1.00 95.50 301 ARG A CA 1
ATOM 2232 C C . ARG A 1 301 ? -10.160 -15.370 -10.368 1.00 95.50 301 ARG A C 1
ATOM 2234 O O . ARG A 1 301 ? -10.971 -16.289 -10.339 1.00 95.50 301 ARG A O 1
ATOM 2241 N N . ALA A 1 302 ? -10.037 -14.556 -11.414 1.00 94.44 302 ALA A N 1
ATOM 2242 C CA . ALA A 1 302 ? -10.843 -14.717 -12.619 1.00 94.44 302 ALA A CA 1
ATOM 2243 C C . ALA A 1 302 ? -10.567 -16.064 -13.322 1.00 94.44 302 ALA A C 1
ATOM 2245 O O . ALA A 1 302 ? -11.513 -16.725 -13.746 1.00 94.44 302 ALA A O 1
ATOM 2246 N N . ALA A 1 303 ? -9.308 -16.517 -13.366 1.00 94.88 303 ALA A N 1
ATOM 2247 C CA . ALA A 1 303 ? -8.934 -17.820 -13.921 1.00 94.88 303 ALA A CA 1
ATOM 2248 C C . ALA A 1 303 ? -9.478 -18.984 -13.074 1.00 94.88 303 ALA A C 1
ATOM 2250 O O . ALA A 1 303 ? -10.060 -19.922 -13.616 1.00 94.88 303 ALA A O 1
ATOM 2251 N N . ALA A 1 304 ? -9.349 -18.904 -11.746 1.00 94.44 304 ALA A N 1
ATOM 2252 C CA . ALA A 1 304 ? -9.847 -19.914 -10.813 1.00 94.44 304 ALA A CA 1
ATOM 2253 C C . ALA A 1 304 ? -11.379 -20.054 -10.871 1.00 94.44 304 ALA A C 1
ATOM 2255 O O . ALA A 1 304 ? -11.894 -21.169 -10.913 1.00 94.44 304 ALA A O 1
ATOM 2256 N N . LEU A 1 305 ? -12.112 -18.936 -10.951 1.00 92.06 305 LEU A N 1
ATOM 2257 C CA . LEU A 1 305 ? -13.571 -18.947 -11.110 1.00 92.06 305 LEU A CA 1
ATOM 2258 C C . LEU A 1 305 ? -14.008 -19.509 -12.474 1.00 92.06 305 LEU A C 1
ATOM 2260 O O . LEU A 1 305 ? -14.989 -20.247 -12.528 1.00 92.06 305 LEU A O 1
ATOM 2264 N N . GLN A 1 306 ? -13.279 -19.222 -13.562 1.00 92.12 306 GLN A N 1
ATOM 2265 C CA . GLN A 1 306 ? -13.548 -19.842 -14.869 1.00 92.12 306 GLN A CA 1
ATOM 2266 C C . GLN A 1 306 ? -13.290 -21.359 -14.846 1.00 92.12 306 GLN A C 1
ATOM 2268 O O . GLN A 1 306 ? -14.112 -22.116 -15.356 1.00 92.12 306 GLN A O 1
ATOM 2273 N N . ALA A 1 307 ? -12.200 -21.811 -14.217 1.00 92.25 307 ALA A N 1
ATOM 2274 C CA . ALA A 1 307 ? -11.888 -23.234 -14.076 1.00 92.25 307 ALA A CA 1
ATOM 2275 C C . ALA A 1 307 ? -12.938 -23.980 -13.230 1.00 92.25 307 ALA A C 1
ATOM 2277 O O . ALA A 1 307 ? -13.402 -25.048 -13.626 1.00 92.25 307 ALA A O 1
ATOM 2278 N N . ALA A 1 308 ? -13.371 -23.393 -12.108 1.00 90.25 308 ALA A N 1
ATOM 2279 C CA . ALA A 1 308 ? -14.431 -23.951 -11.271 1.00 90.25 308 ALA A CA 1
ATOM 2280 C C . ALA A 1 308 ? -15.782 -24.011 -12.009 1.00 90.25 308 ALA A C 1
ATOM 2282 O O . ALA A 1 308 ? -16.452 -25.041 -11.982 1.00 90.25 308 ALA A O 1
ATOM 2283 N N . GLY A 1 309 ? -16.156 -22.944 -12.726 1.00 88.62 309 GLY A N 1
ATOM 2284 C CA . GLY A 1 309 ? -17.390 -22.901 -13.518 1.00 88.62 309 GLY A CA 1
ATOM 2285 C C . GLY A 1 309 ? -17.414 -23.912 -14.670 1.00 88.62 309 GLY A C 1
ATOM 2286 O O . GLY A 1 309 ? -18.459 -24.488 -14.951 1.00 88.62 309 GLY A O 1
ATOM 2287 N N . ALA A 1 310 ? -16.266 -24.185 -15.298 1.00 85.31 310 ALA A N 1
ATOM 2288 C CA . ALA A 1 310 ? -16.153 -25.217 -16.330 1.00 85.31 310 ALA A CA 1
ATOM 2289 C C . ALA A 1 310 ? -16.338 -26.644 -15.775 1.00 85.31 310 ALA A C 1
ATOM 2291 O O . ALA A 1 310 ? -16.856 -27.509 -16.479 1.00 85.31 310 ALA A O 1
ATOM 2292 N N . ALA A 1 311 ? -15.944 -26.889 -14.521 1.00 85.38 311 ALA A N 1
ATOM 2293 C CA . ALA A 1 311 ? -16.096 -28.186 -13.859 1.00 85.38 311 ALA A CA 1
ATOM 2294 C C . ALA A 1 311 ? -17.493 -28.409 -13.247 1.00 85.38 311 ALA A C 1
ATOM 2296 O O . ALA A 1 311 ? -17.939 -29.550 -13.150 1.00 85.38 311 ALA A O 1
ATOM 2297 N N . ALA A 1 312 ? -18.184 -27.342 -12.831 1.00 79.19 312 ALA A N 1
ATOM 2298 C CA . ALA A 1 312 ? -19.441 -27.426 -12.080 1.00 79.19 312 ALA A CA 1
ATOM 2299 C C . ALA A 1 312 ? -20.691 -27.761 -12.923 1.00 79.19 312 ALA A C 1
ATOM 2301 O O . ALA A 1 312 ? -21.742 -28.062 -12.357 1.00 79.19 312 ALA A O 1
ATOM 2302 N N . GLY A 1 313 ? -20.599 -27.711 -14.257 1.00 77.12 313 GLY A N 1
ATOM 2303 C CA . GLY A 1 313 ? -21.764 -27.821 -15.141 1.00 77.12 313 GLY A CA 1
ATOM 2304 C C . GLY A 1 313 ? -22.685 -26.588 -15.074 1.00 77.12 313 GLY A C 1
ATOM 2305 O O . GLY A 1 313 ? -22.345 -25.590 -14.435 1.00 77.12 313 GLY A O 1
ATOM 2306 N N . PRO A 1 314 ? -23.846 -26.607 -15.758 1.00 77.25 314 PRO A N 1
ATOM 2307 C CA . PRO A 1 314 ? -24.817 -25.522 -15.652 1.00 77.25 314 PRO A CA 1
ATOM 2308 C C . PRO A 1 314 ? -25.359 -25.455 -14.211 1.00 77.25 314 PRO A C 1
ATOM 2310 O O . PRO A 1 314 ? -25.905 -26.452 -13.732 1.00 77.25 314 PRO A O 1
ATOM 2313 N N . PRO A 1 315 ? -25.226 -24.316 -13.503 1.00 63.88 315 PRO A N 1
ATOM 2314 C CA . PRO A 1 315 ? -25.681 -24.214 -12.122 1.00 63.88 315 PRO A CA 1
ATOM 2315 C C . PRO A 1 315 ? -27.210 -24.361 -12.048 1.00 63.88 315 PRO A C 1
ATOM 2317 O O . PRO A 1 315 ? -27.914 -23.855 -12.929 1.00 63.88 315 PRO A O 1
ATOM 2320 N N . PRO A 1 316 ? -27.753 -25.014 -11.003 1.00 69.50 316 PRO A N 1
ATOM 2321 C CA . PRO A 1 316 ? -29.195 -25.075 -10.805 1.00 69.50 316 PRO A CA 1
ATOM 2322 C C . PRO A 1 316 ? -29.760 -23.648 -10.654 1.00 69.50 316 PRO A C 1
ATOM 2324 O O . PRO A 1 316 ? -29.158 -22.832 -9.949 1.00 69.50 316 PRO A O 1
ATOM 2327 N N . PRO A 1 317 ? -30.921 -23.328 -11.261 1.00 71.94 317 PRO A N 1
ATOM 2328 C CA . PRO A 1 317 ? -31.417 -21.955 -11.460 1.00 71.94 317 PRO A CA 1
ATOM 2329 C C . PRO A 1 317 ? -31.885 -21.228 -10.182 1.00 71.94 317 PRO A C 1
ATOM 2331 O O . PRO A 1 317 ? -32.607 -20.238 -10.257 1.00 71.94 317 PRO A O 1
ATOM 2334 N N . SER A 1 318 ? -31.510 -21.725 -9.005 1.00 66.56 318 SER A N 1
ATOM 2335 C CA . SER A 1 318 ? -31.949 -21.240 -7.690 1.00 66.56 318 SER A CA 1
ATOM 2336 C C . SER A 1 318 ? -30.792 -21.007 -6.718 1.00 66.56 318 SER A C 1
ATOM 2338 O O . SER A 1 318 ? -31.019 -20.527 -5.612 1.00 66.56 318 SER A O 1
ATOM 2340 N N . GLN A 1 319 ? -29.557 -21.351 -7.097 1.00 56.03 319 GLN A N 1
ATOM 2341 C CA . GLN A 1 319 ? -28.394 -21.129 -6.248 1.00 56.03 319 GLN A CA 1
ATOM 2342 C C . GLN A 1 319 ? -27.773 -19.777 -6.601 1.00 56.03 319 GLN A C 1
ATOM 2344 O O . GLN A 1 319 ? -26.901 -19.683 -7.465 1.00 56.03 319 GLN A O 1
ATOM 2349 N N . GLU A 1 320 ? -28.246 -18.716 -5.938 1.00 52.50 320 GLU A N 1
ATOM 2350 C CA . GLU A 1 320 ? -27.550 -17.431 -5.964 1.00 52.50 320 GLU A CA 1
ATOM 2351 C C . GLU A 1 320 ? -26.091 -17.666 -5.560 1.00 52.50 320 GLU A C 1
ATOM 2353 O O . GLU A 1 320 ? -25.804 -18.176 -4.473 1.00 52.50 320 GLU A O 1
ATOM 2358 N N . VAL A 1 321 ? -25.162 -17.323 -6.457 1.00 54.12 321 VAL A N 1
ATOM 2359 C CA . VAL A 1 321 ? -23.725 -17.405 -6.190 1.00 54.12 321 VAL A CA 1
ATOM 2360 C C . VAL A 1 321 ? -23.401 -16.321 -5.172 1.00 54.12 321 VAL A C 1
ATOM 2362 O O . VAL A 1 321 ? -23.083 -15.187 -5.532 1.00 54.12 321 VAL A O 1
ATOM 2365 N N . GLY A 1 322 ? -23.552 -16.659 -3.891 1.00 55.22 322 GLY A N 1
ATOM 2366 C CA . GLY A 1 322 ? -23.356 -15.722 -2.798 1.00 55.22 322 GLY A CA 1
ATOM 2367 C C . GLY A 1 322 ? -21.988 -15.055 -2.909 1.00 55.22 322 GLY A C 1
ATOM 2368 O O . GLY A 1 322 ? -20.983 -15.722 -3.153 1.00 55.22 322 GLY A O 1
ATOM 2369 N N . GLU A 1 323 ? -21.924 -13.740 -2.673 1.00 54.31 323 GLU A N 1
ATOM 2370 C CA . GLU A 1 323 ? -20.678 -12.948 -2.723 1.00 54.31 323 GLU A CA 1
ATOM 2371 C C . GLU A 1 323 ? -19.599 -13.393 -1.699 1.00 54.31 323 GLU A C 1
ATOM 2373 O O . GLU A 1 323 ? -18.551 -12.754 -1.571 1.00 54.31 323 GLU A O 1
ATOM 2378 N N . GLY A 1 324 ? -19.842 -14.481 -0.960 1.00 51.88 324 GLY A N 1
ATOM 2379 C CA . GLY A 1 324 ? -18.992 -15.085 0.059 1.00 51.88 324 GLY A CA 1
ATOM 2380 C C . GLY A 1 324 ? -17.678 -15.654 -0.477 1.00 51.88 324 GLY A C 1
ATOM 2381 O O . GLY A 1 324 ? -17.485 -16.861 -0.552 1.00 51.88 324 GLY A O 1
ATOM 2382 N N . GLY A 1 325 ? -16.732 -14.768 -0.783 1.00 58.56 325 GLY A N 1
ATOM 2383 C CA . GLY A 1 325 ? -15.294 -15.031 -0.645 1.00 58.56 325 GLY A CA 1
ATOM 2384 C C . GLY A 1 325 ? -14.601 -15.884 -1.714 1.00 58.56 325 GLY A C 1
ATOM 2385 O O . GLY A 1 325 ? -13.373 -15.896 -1.728 1.00 58.56 325 GLY A O 1
ATOM 2386 N N . GLY A 1 326 ? -15.329 -16.540 -2.621 1.00 74.00 326 GLY A N 1
ATOM 2387 C CA . GLY A 1 326 ? -14.752 -17.477 -3.594 1.00 74.00 326 GLY A CA 1
ATOM 2388 C C . GLY A 1 326 ? -13.619 -16.909 -4.473 1.00 74.00 326 GLY A C 1
ATOM 2389 O O . GLY A 1 326 ? -13.767 -15.865 -5.129 1.00 74.00 326 GLY A O 1
ATOM 2390 N N . GLY A 1 327 ? -12.500 -17.643 -4.518 1.00 85.75 327 GLY A N 1
ATOM 2391 C CA . GLY A 1 327 ? -11.375 -17.437 -5.437 1.00 85.75 327 GLY A CA 1
ATOM 2392 C C . GLY A 1 327 ? -10.363 -16.361 -5.029 1.00 85.75 327 GLY A C 1
ATOM 2393 O O . GLY A 1 327 ? -9.521 -15.985 -5.847 1.00 85.75 327 GLY A O 1
ATOM 2394 N N . TRP A 1 328 ? -10.439 -15.832 -3.804 1.00 94.31 328 TRP A N 1
ATOM 2395 C CA . TRP A 1 328 ? -9.465 -14.868 -3.270 1.00 94.31 328 TRP A CA 1
ATOM 2396 C C . TRP A 1 328 ? -8.331 -15.508 -2.453 1.00 94.31 328 TRP A C 1
ATOM 2398 O O . TRP A 1 328 ? -7.461 -14.784 -1.981 1.00 94.31 328 TRP A O 1
ATOM 2408 N N . ASP A 1 329 ? -8.287 -16.832 -2.331 1.00 94.88 329 ASP A N 1
ATOM 2409 C CA . ASP A 1 329 ? -7.452 -17.567 -1.365 1.00 94.88 329 ASP A CA 1
ATOM 2410 C C . ASP A 1 329 ? -5.951 -17.241 -1.488 1.00 94.88 329 ASP A C 1
ATOM 2412 O O . ASP A 1 329 ? -5.295 -16.927 -0.497 1.00 94.88 329 ASP A O 1
ATOM 2416 N N . LEU A 1 330 ? -5.429 -17.168 -2.720 1.00 96.94 330 LEU A N 1
ATOM 2417 C CA . LEU A 1 330 ? -4.065 -16.692 -2.999 1.00 96.94 330 LEU A CA 1
ATOM 2418 C C . LEU A 1 330 ? -3.830 -15.259 -2.496 1.00 96.94 330 LEU A C 1
ATOM 2420 O O . LEU A 1 330 ? -2.758 -14.929 -2.001 1.00 96.94 330 LEU A O 1
ATOM 2424 N N . ALA A 1 331 ? -4.797 -14.362 -2.678 1.00 97.50 331 ALA A N 1
ATOM 2425 C CA . ALA A 1 331 ? -4.639 -12.989 -2.221 1.00 97.50 331 ALA A CA 1
ATOM 2426 C C . ALA A 1 331 ? -4.633 -12.921 -0.689 1.00 97.50 331 ALA A C 1
ATOM 2428 O O . ALA A 1 331 ? -3.886 -12.117 -0.144 1.00 97.50 331 ALA A O 1
ATOM 2429 N N . GLU A 1 332 ? -5.401 -13.774 -0.008 1.00 96.44 332 GLU A N 1
ATOM 2430 C CA . GLU A 1 332 ? -5.395 -13.892 1.456 1.00 96.44 332 GLU A CA 1
ATOM 2431 C C . GLU A 1 332 ? -4.055 -14.452 1.953 1.00 96.44 332 GLU A C 1
ATOM 2433 O O . GLU A 1 332 ? -3.429 -13.807 2.788 1.00 96.44 332 GLU A O 1
ATOM 2438 N N . GLU A 1 333 ? -3.539 -15.538 1.360 1.00 97.31 333 GLU A N 1
ATOM 2439 C CA . GLU A 1 333 ? -2.180 -16.067 1.598 1.00 97.31 333 GLU A CA 1
ATOM 2440 C C . GLU A 1 333 ? -1.113 -14.959 1.504 1.00 97.31 333 GLU A C 1
ATOM 2442 O O . GLU A 1 333 ? -0.335 -14.732 2.435 1.00 97.31 333 GLU A O 1
ATOM 2447 N N . LEU A 1 334 ? -1.097 -14.225 0.387 1.00 98.44 334 LEU A N 1
ATOM 2448 C CA . LEU A 1 334 ? -0.088 -13.199 0.129 1.00 98.44 334 LEU A CA 1
ATOM 2449 C C . LEU A 1 334 ? -0.244 -11.982 1.047 1.00 98.44 334 LEU A C 1
ATOM 2451 O O . LEU A 1 334 ? 0.755 -11.427 1.500 1.00 98.44 334 LEU A O 1
ATOM 2455 N N . LEU A 1 335 ? -1.474 -11.559 1.348 1.00 98.19 335 LEU A N 1
ATOM 2456 C CA . LEU A 1 335 ? -1.734 -10.439 2.255 1.00 98.19 335 LEU A CA 1
ATOM 2457 C C . LEU A 1 335 ? -1.444 -10.792 3.718 1.00 98.19 335 LEU A C 1
ATOM 2459 O O . LEU A 1 335 ? -1.002 -9.913 4.455 1.00 98.19 335 LEU A O 1
ATOM 2463 N N . LEU A 1 336 ? -1.625 -12.050 4.130 1.00 97.62 336 LEU A N 1
ATOM 2464 C CA . LEU A 1 336 ? -1.188 -12.551 5.436 1.00 97.62 336 LEU A CA 1
ATOM 2465 C C . LEU A 1 336 ? 0.339 -12.495 5.562 1.00 97.62 336 LEU A C 1
ATOM 2467 O O . LEU A 1 336 ? 0.840 -11.959 6.548 1.00 97.62 336 LEU A O 1
ATOM 2471 N N . GLY A 1 337 ? 1.082 -12.940 4.543 1.00 97.69 337 GLY A N 1
ATOM 2472 C CA . GLY A 1 337 ? 2.544 -12.805 4.517 1.00 97.69 337 GLY A CA 1
ATOM 2473 C C . GLY A 1 337 ? 3.012 -11.342 4.562 1.00 97.69 337 GLY A C 1
ATOM 2474 O O . GLY A 1 337 ? 3.933 -11.000 5.301 1.00 97.69 337 GLY A O 1
ATOM 2475 N N . VAL A 1 338 ? 2.336 -10.441 3.839 1.00 97.75 338 VAL A N 1
ATOM 2476 C CA . VAL A 1 338 ? 2.613 -8.991 3.899 1.00 97.75 338 VAL A CA 1
ATOM 2477 C C . VAL A 1 338 ? 2.257 -8.398 5.270 1.00 97.75 338 VAL A C 1
ATOM 2479 O O . VAL A 1 338 ? 2.922 -7.463 5.715 1.00 97.75 338 VAL A O 1
ATOM 2482 N N . LEU A 1 339 ? 1.236 -8.924 5.956 1.00 97.31 339 LEU A N 1
ATOM 2483 C CA . LEU A 1 339 ? 0.872 -8.490 7.306 1.00 97.31 339 LEU A CA 1
ATOM 2484 C C . LEU A 1 339 ? 1.950 -8.905 8.312 1.00 97.31 339 LEU A C 1
ATOM 2486 O O . LEU A 1 339 ? 2.458 -8.041 9.016 1.00 97.31 339 LEU A O 1
ATOM 2490 N N . GLN A 1 340 ? 2.369 -10.174 8.300 1.00 95.69 340 GLN A N 1
ATOM 2491 C CA . GLN A 1 340 ? 3.468 -10.696 9.126 1.00 95.69 340 GLN A CA 1
ATOM 2492 C C . GLN A 1 340 ? 4.768 -9.897 8.925 1.00 95.69 340 GLN A C 1
ATOM 2494 O O . GLN A 1 340 ? 5.449 -9.530 9.886 1.00 95.69 340 GLN A O 1
ATOM 2499 N N . ASP A 1 341 ? 5.075 -9.537 7.676 1.00 95.75 341 ASP A N 1
ATOM 2500 C CA . ASP A 1 341 ? 6.216 -8.686 7.344 1.00 95.75 341 ASP A CA 1
ATOM 2501 C C . ASP A 1 341 ? 6.089 -7.258 7.899 1.00 95.75 341 ASP A C 1
ATOM 2503 O O . ASP A 1 341 ? 7.116 -6.606 8.127 1.00 95.75 341 ASP A O 1
ATOM 2507 N N . TRP A 1 342 ? 4.871 -6.763 8.155 1.00 95.06 342 TRP A N 1
ATOM 2508 C CA . TRP A 1 342 ? 4.603 -5.421 8.674 1.00 95.06 342 TRP A CA 1
ATOM 2509 C C . TRP A 1 342 ? 4.951 -5.309 10.165 1.00 95.06 342 TRP A C 1
ATOM 2511 O O . TRP A 1 342 ? 4.122 -5.501 11.053 1.00 95.06 342 TRP A O 1
ATOM 2521 N N . GLY A 1 343 ? 6.199 -4.922 10.427 1.00 88.25 343 GLY A N 1
ATOM 2522 C CA . GLY A 1 343 ? 6.756 -4.715 11.767 1.00 88.25 343 GLY A CA 1
ATOM 2523 C C . GLY A 1 343 ? 7.833 -5.735 12.129 1.00 88.25 343 GLY A C 1
ATOM 2524 O O . GLY A 1 343 ? 8.767 -5.383 12.855 1.00 88.25 343 GLY A O 1
ATOM 2525 N N . GLY A 1 344 ? 7.767 -6.946 11.562 1.00 89.88 344 GLY A N 1
ATOM 2526 C CA . GLY A 1 344 ? 8.799 -7.975 11.712 1.00 89.88 344 GLY A CA 1
ATOM 2527 C C . GLY A 1 344 ? 10.092 -7.645 10.959 1.00 89.88 344 GLY A C 1
ATOM 2528 O O . GLY A 1 344 ? 11.178 -7.705 11.532 1.00 89.88 344 GLY A O 1
ATOM 2529 N N . LYS A 1 345 ? 10.001 -7.224 9.689 1.00 91.50 345 LYS A N 1
ATOM 2530 C CA . LYS A 1 345 ? 11.179 -6.963 8.836 1.00 91.50 345 LYS A CA 1
ATOM 2531 C C . LYS A 1 345 ? 11.583 -5.481 8.823 1.00 91.50 345 LYS A C 1
ATOM 2533 O O . LYS A 1 345 ? 10.752 -4.593 8.643 1.00 91.50 345 LYS A O 1
ATOM 2538 N N . LYS A 1 346 ? 12.884 -5.181 8.958 1.00 88.56 346 LYS A N 1
ATOM 2539 C CA . LYS A 1 346 ? 13.403 -3.796 8.917 1.00 88.56 346 LYS A CA 1
ATOM 2540 C C . LYS A 1 346 ? 13.183 -3.183 7.525 1.00 88.56 346 LYS A C 1
ATOM 2542 O O . LYS A 1 346 ? 13.723 -3.666 6.533 1.00 88.56 346 LYS A O 1
ATOM 2547 N N . GLY A 1 347 ? 12.395 -2.107 7.458 1.00 87.31 347 GLY A N 1
ATOM 2548 C CA . GLY A 1 347 ? 12.109 -1.360 6.227 1.00 87.31 347 GLY A CA 1
ATOM 2549 C C . GLY A 1 347 ? 10.951 -1.891 5.367 1.00 87.31 347 GLY A C 1
ATOM 2550 O O . GLY A 1 347 ? 10.586 -1.228 4.398 1.00 87.31 347 GLY A O 1
ATOM 2551 N N . SER A 1 348 ? 10.322 -3.022 5.708 1.00 93.12 348 SER A N 1
ATOM 2552 C CA . SER A 1 348 ? 9.175 -3.561 4.949 1.00 93.12 348 SER A CA 1
ATOM 2553 C C . SER A 1 348 ? 7.946 -2.643 4.968 1.00 93.12 348 SER A C 1
ATOM 2555 O O . SER A 1 348 ? 7.139 -2.676 4.041 1.00 93.12 348 SER A O 1
ATOM 2557 N N . GLU A 1 349 ? 7.806 -1.805 5.998 1.00 93.88 349 GLU A N 1
ATOM 2558 C CA . GLU A 1 349 ? 6.620 -0.996 6.310 1.00 93.88 349 GLU A CA 1
ATOM 2559 C C . GLU A 1 349 ? 6.066 -0.214 5.111 1.00 93.88 349 GLU A C 1
ATOM 2561 O O . GLU A 1 349 ? 4.859 -0.211 4.876 1.00 93.88 349 GLU A O 1
ATOM 2566 N N . ARG A 1 350 ? 6.938 0.414 4.310 1.00 94.62 350 ARG A N 1
ATOM 2567 C CA . ARG A 1 350 ? 6.519 1.189 3.129 1.00 94.62 350 ARG A CA 1
ATOM 2568 C C . ARG A 1 350 ? 5.977 0.308 2.007 1.00 94.62 350 ARG A C 1
ATOM 2570 O O . ARG A 1 350 ? 5.046 0.710 1.313 1.00 94.62 350 ARG A O 1
ATOM 2577 N N . TRP A 1 351 ? 6.567 -0.873 1.818 1.00 96.44 351 TRP A N 1
ATOM 2578 C CA . TRP A 1 351 ? 6.085 -1.865 0.859 1.00 96.44 351 TRP A CA 1
ATOM 2579 C C . TRP A 1 351 ? 4.743 -2.439 1.315 1.00 96.44 351 TRP A C 1
ATOM 2581 O O . TRP A 1 351 ? 3.788 -2.425 0.542 1.00 96.44 351 TRP A O 1
ATOM 2591 N N . CYS A 1 352 ? 4.638 -2.828 2.590 1.00 97.06 352 CYS A N 1
ATOM 2592 C CA . CYS A 1 352 ? 3.399 -3.324 3.187 1.00 97.06 352 CYS A CA 1
ATOM 2593 C C . CYS A 1 352 ? 2.273 -2.294 3.022 1.00 97.06 352 CYS A C 1
ATOM 2595 O O . CYS A 1 352 ? 1.239 -2.598 2.432 1.00 97.06 352 CYS A O 1
ATOM 2597 N N . ALA A 1 353 ? 2.509 -1.041 3.426 1.00 95.94 353 ALA A N 1
ATOM 2598 C CA . ALA A 1 353 ? 1.547 0.046 3.272 1.00 95.94 353 ALA A CA 1
ATOM 2599 C C . ALA A 1 353 ? 1.123 0.276 1.807 1.00 95.94 353 ALA A C 1
ATOM 2601 O O . ALA A 1 353 ? -0.058 0.503 1.550 1.00 95.94 353 ALA A O 1
ATOM 2602 N N . ALA A 1 354 ? 2.045 0.180 0.838 1.00 97.12 354 ALA A N 1
ATOM 2603 C CA . ALA A 1 354 ? 1.7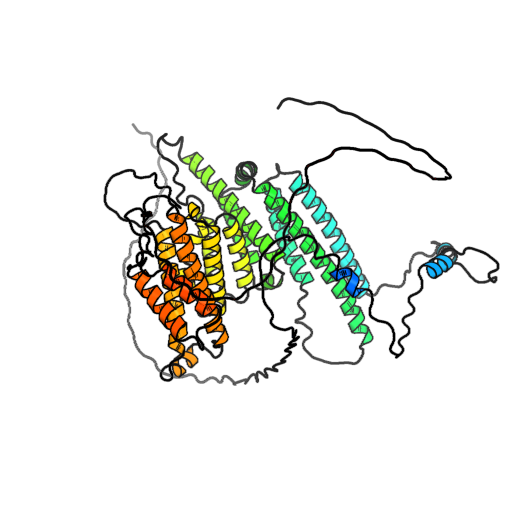21 0.309 -0.586 1.00 97.12 354 ALA A CA 1
ATOM 2604 C C . ALA A 1 354 ? 0.843 -0.849 -1.094 1.00 97.12 354 ALA A C 1
ATOM 2606 O O . ALA A 1 354 ? -0.150 -0.607 -1.787 1.00 97.12 354 ALA A O 1
ATOM 2607 N N . VAL A 1 355 ? 1.163 -2.095 -0.720 1.00 98.12 355 VAL A N 1
ATOM 2608 C CA . VAL A 1 355 ? 0.350 -3.282 -1.039 1.00 98.12 355 VAL A CA 1
ATOM 2609 C C . VAL A 1 355 ? -1.047 -3.136 -0.444 1.00 98.12 355 VAL A C 1
ATOM 2611 O O . VAL A 1 355 ? -2.035 -3.156 -1.180 1.00 98.12 355 VAL A O 1
ATOM 2614 N N . PHE A 1 356 ? -1.147 -2.890 0.860 1.00 98.06 356 PHE A N 1
ATOM 2615 C CA . PHE A 1 356 ? -2.430 -2.741 1.534 1.00 98.06 356 PHE A CA 1
ATOM 2616 C C . PHE A 1 356 ? -3.249 -1.557 0.998 1.00 98.06 356 PHE A C 1
ATOM 2618 O O . PHE A 1 356 ? -4.456 -1.695 0.809 1.00 98.06 356 PHE A O 1
ATOM 2625 N N . ALA A 1 357 ? -2.627 -0.430 0.634 1.00 96.94 357 ALA A N 1
ATOM 2626 C CA . ALA A 1 357 ? -3.319 0.674 -0.035 1.00 96.94 357 ALA A CA 1
ATOM 2627 C C . ALA A 1 357 ? -3.849 0.293 -1.433 1.00 96.94 357 ALA A C 1
ATOM 2629 O O . ALA A 1 357 ? -4.962 0.682 -1.800 1.00 96.94 357 ALA A O 1
ATOM 2630 N N . ALA A 1 358 ? -3.095 -0.493 -2.211 1.00 96.75 358 ALA A N 1
ATOM 2631 C CA . ALA A 1 358 ? -3.513 -0.936 -3.540 1.00 96.75 358 ALA A CA 1
ATOM 2632 C C . ALA A 1 358 ? -4.732 -1.876 -3.507 1.00 96.75 358 ALA A C 1
ATOM 2634 O O . ALA A 1 358 ? -5.560 -1.805 -4.424 1.00 96.75 358 ALA A O 1
ATOM 2635 N N . PHE A 1 359 ? -4.857 -2.699 -2.460 1.00 96.94 359 PHE A N 1
ATOM 2636 C CA . PHE A 1 359 ? -6.033 -3.531 -2.188 1.00 96.94 359 PHE A CA 1
ATOM 2637 C C . PHE A 1 359 ? -7.182 -2.730 -1.550 1.00 96.94 359 PHE A C 1
ATOM 2639 O O . PHE A 1 359 ? -8.311 -2.814 -2.025 1.00 96.94 359 PHE A O 1
ATOM 2646 N N . ALA A 1 360 ? -6.925 -1.853 -0.573 1.00 95.44 360 ALA A N 1
ATOM 2647 C CA . ALA A 1 360 ? -7.961 -1.034 0.074 1.00 95.44 360 ALA A CA 1
ATOM 2648 C C . ALA A 1 360 ? -8.739 -0.139 -0.904 1.00 95.44 360 ALA A C 1
ATOM 2650 O O . ALA A 1 360 ? -9.910 0.158 -0.684 1.00 95.44 360 ALA A O 1
ATOM 2651 N N . ALA A 1 361 ? -8.099 0.293 -1.993 1.00 92.88 361 ALA A N 1
ATOM 2652 C CA . ALA A 1 361 ? -8.724 1.113 -3.027 1.00 92.88 361 ALA A CA 1
ATOM 2653 C C . ALA A 1 361 ? -9.632 0.336 -4.006 1.00 92.88 361 ALA A C 1
ATOM 2655 O O . ALA A 1 361 ? -10.227 0.962 -4.883 1.00 92.88 361 ALA A O 1
ATOM 2656 N N . ARG A 1 362 ? -9.678 -1.005 -3.945 1.00 91.81 362 ARG A N 1
ATOM 2657 C CA . ARG A 1 362 ? -10.285 -1.856 -4.995 1.00 91.81 362 ARG A CA 1
ATOM 2658 C C . ARG A 1 362 ? -11.074 -3.045 -4.456 1.00 91.81 362 ARG A C 1
ATOM 2660 O O . ARG A 1 362 ? -12.127 -3.372 -4.987 1.00 91.81 362 ARG A O 1
ATOM 2667 N N . THR A 1 363 ? -10.565 -3.681 -3.410 1.00 92.56 363 THR A N 1
ATOM 2668 C CA . THR A 1 363 ? -11.102 -4.894 -2.784 1.00 92.56 363 THR A CA 1
ATOM 2669 C C . THR A 1 363 ? -11.087 -4.767 -1.251 1.00 92.56 363 THR A C 1
ATOM 2671 O O . THR A 1 363 ? -10.581 -5.649 -0.559 1.00 92.56 363 THR A O 1
ATOM 2674 N N . PRO A 1 364 ? -11.641 -3.685 -0.663 1.00 91.56 364 PRO A N 1
ATOM 2675 C CA . PRO A 1 364 ? -11.508 -3.416 0.771 1.00 91.56 364 PRO A CA 1
ATOM 2676 C C . PRO A 1 364 ? -12.116 -4.512 1.663 1.00 91.56 364 PRO A C 1
ATOM 2678 O O . PRO A 1 364 ? -11.556 -4.797 2.718 1.00 91.56 364 PRO A O 1
ATOM 2681 N N . ARG A 1 365 ? -13.188 -5.189 1.212 1.00 88.75 365 ARG A N 1
ATOM 2682 C CA . ARG A 1 365 ? -13.786 -6.353 1.901 1.00 88.75 365 ARG A CA 1
ATOM 2683 C C . ARG A 1 365 ? -12.766 -7.466 2.183 1.00 88.75 365 ARG A C 1
ATOM 2685 O O . ARG A 1 365 ? -12.833 -8.080 3.240 1.00 88.75 365 ARG A O 1
ATOM 2692 N N . LEU A 1 366 ? -11.806 -7.689 1.280 1.00 91.44 366 LEU A N 1
ATOM 2693 C CA . LEU A 1 366 ? -10.758 -8.701 1.442 1.00 91.44 366 LEU A CA 1
ATOM 2694 C C . LEU A 1 366 ? -9.864 -8.397 2.649 1.00 91.44 366 LEU A C 1
ATOM 2696 O O . LEU A 1 366 ? -9.524 -9.282 3.424 1.00 91.44 366 LEU A O 1
ATOM 2700 N N . LEU A 1 367 ? -9.526 -7.121 2.838 1.00 94.62 367 LEU A N 1
ATOM 2701 C CA . LEU A 1 367 ? -8.658 -6.694 3.930 1.00 94.62 367 LEU A CA 1
ATOM 2702 C C . LEU A 1 367 ? -9.329 -6.811 5.300 1.00 94.62 367 LEU A C 1
ATOM 2704 O O . LEU A 1 367 ? -8.621 -6.995 6.282 1.00 94.62 367 LEU A O 1
ATOM 2708 N N . LEU A 1 368 ? -10.662 -6.753 5.380 1.00 91.94 368 LEU A N 1
ATOM 2709 C CA . LEU A 1 368 ? -11.398 -6.972 6.633 1.00 91.94 368 LEU A CA 1
ATOM 2710 C C . LEU A 1 368 ? -11.375 -8.439 7.103 1.00 91.94 368 LEU A C 1
ATOM 2712 O O . LEU A 1 368 ? -11.701 -8.699 8.255 1.00 91.94 368 LEU A O 1
ATOM 2716 N N . ARG A 1 369 ? -10.982 -9.393 6.242 1.00 91.81 369 ARG A N 1
ATOM 2717 C CA . ARG A 1 369 ? -10.827 -10.816 6.604 1.00 91.81 369 ARG A CA 1
ATOM 2718 C C . ARG A 1 369 ? -9.489 -11.124 7.290 1.00 91.81 369 ARG A C 1
ATOM 2720 O O . ARG A 1 369 ? -9.322 -12.214 7.823 1.00 91.81 369 ARG A O 1
ATOM 2727 N N . LEU A 1 370 ? -8.531 -10.195 7.259 1.00 95.62 370 LEU A N 1
ATOM 2728 C CA . LEU A 1 370 ? -7.194 -10.398 7.823 1.00 95.62 370 LEU A CA 1
ATOM 2729 C C . LEU A 1 370 ? -7.198 -10.228 9.358 1.00 95.62 370 LEU A C 1
ATOM 2731 O O . LEU A 1 370 ? -7.939 -9.383 9.873 1.00 95.62 370 LEU A O 1
ATOM 2735 N N . PRO A 1 371 ? -6.326 -10.941 10.098 1.00 96.62 371 PRO A N 1
ATOM 2736 C CA . PRO A 1 371 ? -6.257 -10.933 11.561 1.00 96.62 371 PRO A CA 1
ATOM 2737 C C . PRO A 1 371 ? -5.556 -9.677 12.119 1.00 96.62 371 PRO A C 1
ATOM 2739 O O . PRO A 1 371 ? -4.661 -9.763 12.959 1.00 96.62 371 PRO A O 1
ATOM 2742 N N . TRP A 1 372 ? -5.970 -8.482 11.675 1.00 96.88 372 TRP A N 1
ATOM 2743 C CA . TRP A 1 372 ? -5.404 -7.193 12.103 1.00 96.88 372 TRP A CA 1
ATOM 2744 C C . TRP A 1 372 ? -5.330 -7.048 13.623 1.00 96.88 372 TRP A C 1
ATOM 2746 O O . TRP A 1 372 ? -4.357 -6.515 14.141 1.00 96.88 372 TRP A O 1
ATOM 2756 N N . GLN A 1 373 ? -6.355 -7.518 14.335 1.00 96.31 373 GLN A N 1
ATOM 2757 C CA . GLN A 1 373 ? -6.455 -7.372 15.786 1.00 96.31 373 GLN A CA 1
ATOM 2758 C C . GLN A 1 373 ? -5.362 -8.160 16.515 1.00 96.31 373 GLN A C 1
ATOM 2760 O O . GLN A 1 373 ? -4.708 -7.620 17.400 1.00 96.31 373 GLN A O 1
ATOM 2765 N N . GLN A 1 374 ? -5.126 -9.412 16.113 1.00 96.81 374 GLN A N 1
ATOM 2766 C CA . GLN A 1 374 ? -4.047 -10.234 16.659 1.00 96.81 374 GLN A CA 1
ATOM 2767 C C . GLN A 1 374 ? -2.678 -9.636 16.310 1.00 96.81 374 GLN A C 1
ATOM 2769 O O . GLN A 1 374 ? -1.867 -9.401 17.201 1.00 96.81 374 GLN A O 1
ATOM 2774 N N . HIS A 1 375 ? -2.463 -9.282 15.039 1.00 96.69 375 HIS A N 1
ATOM 2775 C CA . HIS A 1 375 ? -1.179 -8.743 14.581 1.00 96.69 375 HIS A CA 1
ATOM 2776 C C . HIS A 1 375 ? -0.797 -7.422 15.268 1.00 96.69 375 HIS A C 1
ATOM 2778 O O . HIS A 1 375 ? 0.363 -7.216 15.618 1.00 96.69 375 HIS A O 1
ATOM 2784 N N . ILE A 1 376 ? -1.763 -6.525 15.508 1.00 96.94 376 ILE A N 1
ATOM 2785 C CA . ILE A 1 376 ? -1.510 -5.262 16.223 1.00 96.94 376 ILE A CA 1
ATOM 2786 C C . ILE A 1 376 ? -1.169 -5.525 17.702 1.00 96.94 376 ILE A C 1
ATOM 2788 O O . ILE A 1 376 ? -0.290 -4.844 18.233 1.00 96.94 376 ILE A O 1
ATOM 2792 N N . ARG A 1 377 ? -1.799 -6.514 18.362 1.00 95.56 377 ARG A N 1
ATOM 2793 C CA . ARG A 1 377 ? -1.459 -6.914 19.747 1.00 95.56 377 ARG A CA 1
ATOM 2794 C C . ARG A 1 377 ? -0.043 -7.481 19.848 1.00 95.56 377 ARG A C 1
ATOM 2796 O O . ARG A 1 377 ? 0.705 -7.093 20.737 1.00 95.56 377 ARG A O 1
ATOM 2803 N N . GLU A 1 378 ? 0.341 -8.352 18.917 1.00 95.00 378 GLU A N 1
ATOM 2804 C CA . GLU A 1 378 ? 1.671 -8.979 18.873 1.00 95.00 378 GLU A CA 1
ATOM 2805 C C . GLU A 1 378 ? 2.789 -7.989 18.480 1.00 95.00 378 GLU A C 1
ATOM 2807 O O . GLU A 1 378 ? 3.972 -8.209 18.760 1.00 95.00 378 GLU A O 1
ATOM 2812 N N . CYS A 1 379 ? 2.441 -6.860 17.852 1.00 93.56 379 CYS A N 1
ATOM 2813 C CA . CYS A 1 379 ? 3.407 -5.867 17.403 1.00 93.56 379 CYS A CA 1
ATOM 2814 C C . CYS A 1 379 ? 3.971 -5.017 18.558 1.00 93.56 379 CYS A C 1
ATOM 2816 O O . CYS A 1 379 ? 3.426 -3.974 18.910 1.00 93.56 379 CYS A O 1
ATOM 2818 N N . ARG A 1 380 ? 5.156 -5.384 19.063 1.00 90.06 380 ARG A N 1
ATOM 2819 C CA . ARG A 1 380 ? 5.887 -4.651 20.125 1.00 90.06 380 ARG A CA 1
ATOM 2820 C C . ARG A 1 380 ? 6.286 -3.198 19.788 1.00 90.06 380 ARG A C 1
ATOM 2822 O O . ARG A 1 380 ? 6.811 -2.497 20.644 1.00 90.06 380 ARG A O 1
ATOM 2829 N N . LYS A 1 381 ? 6.105 -2.729 18.546 1.00 91.62 381 LYS A N 1
ATOM 2830 C CA . LYS A 1 381 ? 6.560 -1.401 18.086 1.00 91.62 381 LYS A CA 1
ATOM 2831 C C . LYS A 1 381 ? 5.388 -0.406 18.069 1.00 91.62 381 LYS A C 1
ATOM 2833 O O . LYS A 1 381 ? 4.611 -0.438 17.109 1.00 91.62 381 LYS A O 1
ATOM 2838 N N . PRO A 1 382 ? 5.284 0.552 19.014 1.00 92.00 382 PRO A N 1
ATOM 2839 C CA . PRO A 1 382 ? 4.133 1.462 19.096 1.00 92.00 382 PRO A CA 1
ATOM 2840 C C . PRO A 1 382 ? 3.982 2.362 17.860 1.00 92.00 382 PRO A C 1
ATOM 2842 O O . PRO A 1 382 ? 2.870 2.719 17.470 1.00 92.00 382 PRO A O 1
ATOM 2845 N N . PHE A 1 383 ? 5.087 2.688 17.177 1.00 93.06 383 PHE A N 1
ATOM 2846 C CA . PHE A 1 383 ? 5.050 3.368 15.878 1.00 93.06 383 PHE A CA 1
ATOM 2847 C C . PHE A 1 383 ? 4.313 2.544 14.808 1.00 93.06 383 PHE A C 1
ATOM 2849 O O . PHE A 1 383 ? 3.499 3.092 14.065 1.00 93.06 383 PHE A O 1
ATOM 2856 N N . VAL A 1 384 ? 4.570 1.234 14.739 1.00 94.19 384 VAL A N 1
ATOM 2857 C CA . VAL A 1 384 ? 3.974 0.341 13.736 1.00 94.19 384 VAL A CA 1
ATOM 2858 C C . VAL A 1 384 ? 2.502 0.095 14.056 1.00 94.19 384 VAL A C 1
ATOM 2860 O O . VAL A 1 384 ? 1.669 0.274 13.167 1.00 94.19 384 VAL A O 1
ATOM 2863 N N . GLN A 1 385 ? 2.170 -0.182 15.324 1.00 95.62 385 GLN A N 1
ATOM 2864 C CA . GLN A 1 385 ? 0.782 -0.252 15.803 1.00 95.62 385 GLN A CA 1
ATOM 2865 C C . GLN A 1 385 ? -0.006 1.002 15.405 1.00 95.62 385 GLN A C 1
ATOM 2867 O O . GLN A 1 385 ? -1.092 0.902 14.840 1.00 95.62 385 GLN A O 1
ATOM 2872 N N . ARG A 1 386 ? 0.566 2.198 15.615 1.00 96.25 386 ARG A N 1
ATOM 2873 C CA . ARG A 1 386 ? -0.057 3.473 15.234 1.00 96.25 386 ARG A CA 1
ATOM 2874 C C . ARG A 1 386 ? -0.371 3.549 13.736 1.00 96.25 386 ARG A C 1
ATOM 2876 O O . ARG A 1 386 ? -1.468 3.959 13.362 1.00 96.25 386 ARG A O 1
ATOM 2883 N N . VAL A 1 387 ? 0.574 3.168 12.873 1.00 96.25 387 VAL A N 1
ATOM 2884 C CA . VAL A 1 387 ? 0.371 3.188 11.412 1.00 96.25 387 VAL A CA 1
ATOM 2885 C C . VAL A 1 387 ? -0.674 2.149 10.982 1.00 96.25 387 VAL A C 1
ATOM 2887 O O . VAL A 1 387 ? -1.504 2.445 10.122 1.00 96.25 387 VAL A O 1
ATOM 2890 N N . GLN A 1 388 ? -0.687 0.967 11.603 1.00 96.69 388 GLN A N 1
ATOM 2891 C CA . GLN A 1 388 ? -1.680 -0.081 11.345 1.00 96.69 388 GLN A CA 1
ATOM 2892 C C . GLN A 1 388 ? -3.090 0.338 11.796 1.00 96.69 388 GLN A C 1
ATOM 2894 O O . GLN A 1 388 ? -4.035 0.204 11.020 1.00 96.69 388 GLN A O 1
ATOM 2899 N N . LEU A 1 389 ? -3.240 0.937 12.985 1.00 97.44 389 LEU A N 1
ATOM 2900 C CA . LEU A 1 389 ? -4.506 1.518 13.455 1.00 97.44 389 LEU A CA 1
ATOM 2901 C C . LEU A 1 389 ? -5.038 2.579 12.484 1.00 97.44 389 LEU A C 1
ATOM 2903 O O . LEU A 1 389 ? -6.198 2.508 12.077 1.00 97.44 389 LEU A O 1
ATOM 2907 N N . ALA A 1 390 ? -4.191 3.528 12.071 1.00 97.56 390 ALA A N 1
ATOM 2908 C CA . ALA A 1 390 ? -4.564 4.568 11.113 1.00 97.56 390 ALA A CA 1
ATOM 2909 C C . ALA A 1 390 ? -4.974 3.974 9.750 1.00 97.56 390 ALA A C 1
ATOM 2911 O O . ALA A 1 390 ? -5.936 4.436 9.127 1.00 97.56 390 ALA A O 1
ATOM 2912 N N . PHE A 1 391 ? -4.291 2.914 9.302 1.00 97.38 391 PHE A N 1
ATOM 2913 C CA . PHE A 1 391 ? -4.654 2.186 8.089 1.00 97.38 391 PHE A CA 1
ATOM 2914 C C . PHE A 1 391 ? -6.032 1.515 8.208 1.00 97.38 391 PHE A C 1
ATOM 2916 O O . PHE A 1 391 ? -6.881 1.734 7.341 1.00 97.38 391 PHE A O 1
ATOM 2923 N N . VAL A 1 392 ? -6.289 0.755 9.280 1.00 97.00 392 VAL A N 1
ATOM 2924 C CA . VAL A 1 392 ? -7.575 0.065 9.496 1.00 97.00 392 VAL A CA 1
ATOM 2925 C C . VAL A 1 392 ? -8.715 1.072 9.683 1.00 97.00 392 VAL A C 1
ATOM 2927 O O . VAL A 1 392 ? -9.767 0.927 9.061 1.00 97.00 392 VAL A O 1
ATOM 2930 N N . ALA A 1 393 ? -8.503 2.159 10.429 1.00 96.00 393 ALA A N 1
ATOM 2931 C CA . ALA A 1 393 ? -9.472 3.249 10.556 1.00 96.00 393 ALA A CA 1
ATOM 2932 C C . ALA A 1 393 ? -9.822 3.875 9.189 1.00 96.00 393 ALA A C 1
ATOM 2934 O O . ALA A 1 393 ? -10.993 4.126 8.884 1.00 96.00 393 ALA A O 1
ATOM 2935 N N . GLY A 1 394 ? -8.816 4.076 8.330 1.00 95.94 394 GLY A N 1
ATOM 2936 C CA . GLY A 1 394 ? -9.002 4.537 6.954 1.00 95.94 394 GLY A CA 1
ATOM 2937 C C . GLY A 1 394 ? -9.706 3.515 6.053 1.00 95.94 394 GLY A C 1
ATOM 2938 O O . GLY A 1 394 ? -10.510 3.903 5.206 1.00 95.94 394 GLY A O 1
ATOM 2939 N N . LEU A 1 395 ? -9.443 2.218 6.231 1.00 94.75 395 LEU A N 1
ATOM 2940 C CA . LEU A 1 395 ? -10.118 1.126 5.525 1.00 94.75 395 LEU A CA 1
ATOM 2941 C C . LEU A 1 395 ? -11.612 1.078 5.875 1.00 94.75 395 LEU A C 1
ATOM 2943 O O . LEU A 1 395 ? -12.443 1.061 4.968 1.00 94.75 395 LEU A O 1
ATOM 2947 N N . LEU A 1 396 ? -11.955 1.146 7.165 1.00 93.12 396 LEU A N 1
ATOM 2948 C CA . LEU A 1 396 ? -13.341 1.221 7.643 1.00 93.12 396 LEU A CA 1
ATOM 2949 C C . LEU A 1 396 ? -14.084 2.428 7.050 1.00 93.12 396 LEU A C 1
ATOM 2951 O O . LEU A 1 396 ? -15.225 2.300 6.609 1.00 93.12 396 LEU A O 1
ATOM 2955 N N . GLY A 1 397 ? -13.413 3.581 6.949 1.00 90.69 397 GLY A N 1
ATOM 2956 C CA . GLY A 1 397 ? -13.956 4.765 6.279 1.00 90.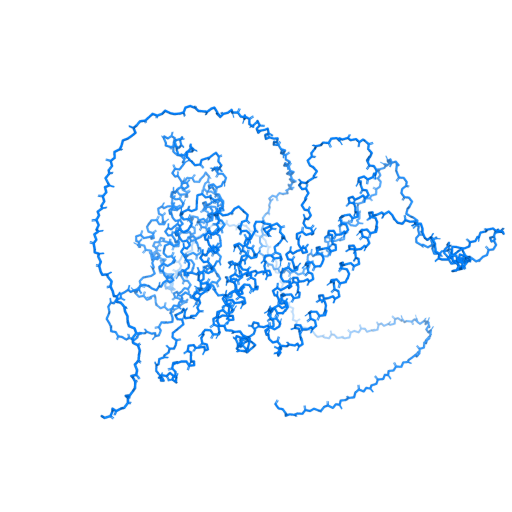69 397 GLY A CA 1
ATOM 2957 C C . GLY A 1 397 ? -14.227 4.577 4.778 1.00 90.69 397 GLY A C 1
ATOM 2958 O O . GLY A 1 397 ? -15.200 5.132 4.273 1.00 90.69 397 GLY A O 1
ATOM 2959 N N . ARG A 1 398 ? -13.407 3.788 4.067 1.00 88.31 398 ARG A N 1
ATOM 2960 C CA . ARG A 1 398 ? -13.572 3.503 2.623 1.00 88.31 398 ARG A CA 1
ATOM 2961 C C . ARG A 1 398 ? -14.626 2.446 2.317 1.00 88.31 398 ARG A C 1
ATOM 2963 O O . ARG A 1 398 ? -15.213 2.497 1.243 1.00 88.31 398 ARG A O 1
ATOM 2970 N N . CYS A 1 399 ? -14.848 1.492 3.220 1.00 84.06 399 CYS A N 1
ATOM 2971 C CA . CYS A 1 399 ? -15.850 0.441 3.026 1.00 84.06 399 CYS A CA 1
ATOM 2972 C C . CYS A 1 399 ? -17.267 1.024 2.896 1.00 84.06 399 CYS A C 1
ATOM 2974 O O . CYS A 1 399 ? -18.087 0.508 2.138 1.00 84.06 399 CYS A O 1
ATOM 2976 N N . GLY A 1 400 ? -17.550 2.108 3.628 1.00 68.50 400 GLY A N 1
ATOM 2977 C CA . GLY A 1 400 ? -18.902 2.643 3.766 1.00 68.50 400 GLY A CA 1
ATOM 2978 C C . GLY A 1 400 ? -19.850 1.652 4.454 1.00 68.50 400 GLY A C 1
ATOM 2979 O O . GLY A 1 400 ? -19.515 0.491 4.686 1.00 68.50 400 GLY A O 1
ATOM 2980 N N . GLY A 1 401 ? -21.069 2.097 4.766 1.00 65.50 401 GLY A N 1
ATOM 2981 C CA . GLY A 1 401 ? -22.090 1.203 5.329 1.00 65.50 401 GLY A CA 1
ATOM 2982 C C . GLY A 1 401 ? -22.445 0.041 4.393 1.00 65.50 401 GLY A C 1
ATOM 2983 O O . GLY A 1 401 ? -22.661 -1.080 4.839 1.00 65.50 401 GLY A O 1
ATOM 2984 N N . SER A 1 402 ? -22.421 0.292 3.080 1.00 61.41 402 SER A N 1
ATOM 2985 C CA . SER A 1 402 ? -22.845 -0.662 2.050 1.00 61.41 402 SER A CA 1
ATOM 2986 C C . SER A 1 402 ? -21.923 -1.877 1.880 1.00 61.41 402 SER A C 1
ATOM 2988 O O . SER A 1 402 ? -22.422 -2.949 1.551 1.00 61.41 402 SER A O 1
ATOM 2990 N N . ALA A 1 403 ? -20.607 -1.776 2.118 1.00 57.09 403 ALA A N 1
ATOM 2991 C CA . ALA A 1 403 ? -19.740 -2.957 2.008 1.00 57.09 403 ALA A CA 1
ATOM 2992 C C . ALA A 1 403 ? -19.795 -3.869 3.246 1.00 57.09 403 ALA A C 1
ATOM 2994 O O . ALA A 1 403 ? -19.445 -5.043 3.123 1.00 57.09 403 ALA A O 1
ATOM 2995 N N . VAL A 1 404 ? -20.212 -3.323 4.397 1.00 56.62 404 VAL A N 1
ATOM 2996 C CA . VAL A 1 404 ? -20.386 -4.009 5.694 1.00 56.62 404 VAL A CA 1
ATOM 2997 C C . VAL A 1 404 ? -21.789 -4.608 5.831 1.00 56.62 404 VAL A C 1
ATOM 2999 O O . VAL A 1 404 ? -21.946 -5.651 6.461 1.00 56.62 404 VAL A O 1
ATOM 3002 N N . GLY A 1 405 ? -22.795 -3.983 5.214 1.00 53.06 405 GLY A N 1
ATOM 3003 C CA . GLY A 1 405 ? -24.139 -4.537 5.101 1.00 53.06 405 GLY A CA 1
ATOM 3004 C C . GLY A 1 405 ? -24.144 -5.827 4.284 1.00 53.06 405 GLY A C 1
ATOM 3005 O O . GLY A 1 405 ? -24.078 -5.795 3.056 1.00 53.06 405 GLY A O 1
ATOM 3006 N N . VAL A 1 406 ? -24.268 -6.962 4.974 1.00 51.25 406 VAL A N 1
ATOM 3007 C CA . VAL A 1 406 ? -24.810 -8.188 4.377 1.00 51.25 406 VAL A CA 1
ATOM 3008 C C . VAL A 1 406 ? -26.196 -7.838 3.839 1.00 51.25 406 VAL A C 1
ATOM 3010 O O . VAL A 1 406 ? -26.987 -7.222 4.555 1.00 51.25 406 VAL A O 1
ATOM 3013 N N . ALA A 1 407 ? -26.485 -8.177 2.581 1.00 46.47 407 ALA A N 1
ATOM 3014 C CA . ALA A 1 407 ? -27.775 -7.861 1.978 1.00 46.47 407 ALA A CA 1
ATOM 3015 C C . ALA A 1 407 ? -28.906 -8.496 2.819 1.00 46.47 407 ALA A C 1
ATOM 3017 O O . ALA A 1 407 ? -28.924 -9.721 2.961 1.00 46.47 407 ALA A O 1
ATOM 3018 N N . PRO A 1 408 ? -29.857 -7.714 3.369 1.00 46.41 408 PRO A N 1
ATOM 3019 C CA . PRO A 1 408 ? -30.829 -8.208 4.354 1.00 46.41 408 PRO A CA 1
ATOM 3020 C C . PRO A 1 408 ? -31.912 -9.143 3.774 1.00 46.41 408 PRO A C 1
ATOM 3022 O O . PRO A 1 408 ? -32.886 -9.448 4.455 1.00 46.41 408 PRO A O 1
ATOM 3025 N N . GLY A 1 409 ? -31.761 -9.587 2.520 1.00 48.19 409 GLY A N 1
ATOM 3026 C CA . GLY A 1 409 ? -32.733 -10.404 1.791 1.00 48.19 409 GLY A CA 1
ATOM 3027 C C . GLY A 1 409 ? -32.591 -11.919 1.967 1.00 48.19 409 GLY A C 1
ATOM 3028 O O . GLY A 1 409 ? -33.567 -12.628 1.747 1.00 48.19 409 GLY A O 1
ATOM 3029 N N . SER A 1 410 ? -31.434 -12.441 2.399 1.00 46.62 410 SER A N 1
ATOM 3030 C CA . SER A 1 410 ? -31.238 -13.898 2.552 1.00 46.62 410 SER A CA 1
ATOM 3031 C C . SER A 1 410 ? -31.764 -14.426 3.896 1.00 46.62 410 SER A C 1
ATOM 3033 O O . SER A 1 410 ? -31.075 -15.113 4.646 1.00 46.62 410 SER A O 1
ATOM 3035 N N . GLN A 1 411 ? -33.027 -14.115 4.204 1.00 48.34 411 GLN A N 1
ATOM 3036 C CA . GLN A 1 411 ? -33.800 -14.820 5.229 1.00 48.34 411 GLN A CA 1
ATOM 3037 C C . GLN A 1 411 ? -34.356 -16.131 4.647 1.00 48.34 411 GLN A C 1
ATOM 3039 O O . GLN A 1 411 ? -35.566 -16.348 4.604 1.00 48.34 411 GLN A O 1
ATOM 3044 N N . SER A 1 412 ? -33.465 -17.017 4.189 1.00 45.91 412 SER A N 1
ATOM 3045 C CA . SER A 1 412 ? -33.826 -18.413 3.922 1.00 45.91 412 SER A CA 1
ATOM 3046 C C . SER A 1 412 ? -34.108 -19.077 5.271 1.00 45.91 412 SER A C 1
ATOM 3048 O O . SER A 1 412 ? -33.189 -19.418 6.014 1.00 45.91 412 SER A O 1
ATOM 3050 N N . GLY A 1 413 ? -35.386 -19.111 5.648 1.00 50.72 413 GLY A N 1
ATOM 3051 C CA . GLY A 1 413 ? -35.805 -19.332 7.028 1.00 50.72 413 GLY A CA 1
ATOM 3052 C C . GLY A 1 413 ? -35.493 -20.726 7.577 1.00 50.72 413 GLY A C 1
ATOM 3053 O O . GLY A 1 413 ? -35.648 -21.729 6.885 1.00 50.72 413 GLY A O 1
ATOM 3054 N N . GLY A 1 414 ? -35.155 -20.775 8.870 1.00 50.31 414 GLY A N 1
ATOM 3055 C CA . GLY A 1 414 ? -35.150 -22.005 9.667 1.00 50.31 414 GLY A CA 1
ATOM 3056 C C . GLY A 1 414 ? -33.877 -22.235 10.483 1.00 50.31 414 GLY A C 1
ATOM 3057 O O . GLY A 1 414 ? -32.944 -22.862 10.000 1.00 50.31 414 GLY A O 1
ATOM 3058 N N . GLY A 1 415 ? -33.888 -21.834 11.764 1.00 45.69 415 GLY A N 1
ATOM 3059 C CA . GLY A 1 415 ? -33.045 -22.495 12.775 1.00 45.69 415 GLY A CA 1
ATOM 3060 C C . GLY A 1 415 ? -31.948 -21.685 13.478 1.00 45.69 415 GLY A C 1
ATOM 3061 O O . GLY A 1 415 ? -30.804 -22.117 13.488 1.00 45.69 415 GLY A O 1
ATOM 3062 N N . GLY A 1 416 ? -32.300 -20.583 14.152 1.00 47.97 416 GLY A N 1
ATOM 3063 C CA . GLY A 1 416 ? -31.774 -20.222 15.490 1.00 47.97 416 GLY A CA 1
ATOM 3064 C C . GLY A 1 416 ? -30.277 -19.925 15.721 1.00 47.97 416 GLY A C 1
ATOM 3065 O O . GLY A 1 416 ? -29.936 -19.456 16.805 1.00 47.97 416 GLY A O 1
ATOM 3066 N N . GLY A 1 417 ? -29.379 -20.162 14.766 1.00 50.75 417 GLY A N 1
ATOM 3067 C CA . GLY A 1 417 ? -27.947 -19.895 14.904 1.00 50.75 417 GLY A CA 1
ATOM 3068 C C . GLY A 1 417 ? -27.619 -18.420 14.685 1.00 50.75 417 GLY A C 1
ATOM 3069 O O . GLY A 1 417 ? -27.426 -17.998 13.550 1.00 50.75 417 GLY A O 1
ATOM 3070 N N . GLY A 1 418 ? -27.537 -17.637 15.764 1.00 55.00 418 GLY A N 1
ATOM 3071 C CA . GLY A 1 418 ? -27.198 -16.208 15.737 1.00 55.00 418 GLY A CA 1
ATOM 3072 C C . GLY A 1 418 ? -25.732 -15.911 15.397 1.00 55.00 418 GLY A C 1
ATOM 3073 O O . GLY A 1 418 ? -25.048 -15.251 16.172 1.00 55.00 418 GLY A O 1
ATOM 3074 N N . THR A 1 419 ? -25.226 -16.401 14.262 1.00 56.03 419 THR A N 1
ATOM 3075 C CA . THR A 1 419 ? -23.883 -16.062 13.776 1.00 56.03 419 THR A CA 1
ATOM 3076 C C . THR A 1 419 ? -23.860 -14.608 13.317 1.00 56.03 419 THR A C 1
ATOM 3078 O O . THR A 1 419 ? -24.308 -14.285 12.214 1.00 56.03 419 THR A O 1
ATOM 3081 N N . GLU A 1 420 ? -23.346 -13.729 14.174 1.00 61.47 420 GLU A N 1
ATOM 3082 C CA . GLU A 1 420 ? -23.102 -12.328 13.843 1.00 61.47 420 GLU A CA 1
ATOM 3083 C C . GLU A 1 420 ? -22.289 -12.220 12.546 1.00 61.47 420 GLU A C 1
ATOM 3085 O O . GLU A 1 420 ? -21.316 -12.949 12.337 1.00 61.47 420 GLU A O 1
ATOM 3090 N N . GLY A 1 421 ? -22.683 -11.307 11.654 1.00 71.94 421 GLY A N 1
ATOM 3091 C CA . GLY A 1 421 ? -21.991 -11.140 10.377 1.00 71.94 421 GLY A CA 1
ATOM 3092 C C . GLY A 1 421 ? -20.500 -10.833 10.598 1.00 71.94 421 GLY A C 1
ATOM 3093 O O . GLY A 1 421 ? -20.176 -10.023 11.470 1.00 71.94 421 GLY A O 1
ATOM 3094 N N . PRO A 1 422 ? -19.572 -11.398 9.801 1.00 77.12 422 PRO A N 1
ATOM 3095 C CA . PRO A 1 422 ? -18.131 -11.316 10.072 1.00 77.12 422 PRO A CA 1
ATOM 3096 C C . PRO A 1 422 ? -17.604 -9.873 10.150 1.00 77.12 422 PRO A C 1
ATOM 3098 O O . PRO A 1 422 ? -16.659 -9.586 10.881 1.00 77.12 422 PRO A O 1
ATOM 3101 N N . ALA A 1 423 ? -18.246 -8.935 9.447 1.00 81.25 423 ALA A N 1
ATOM 3102 C CA . ALA A 1 423 ? -17.912 -7.516 9.517 1.00 81.25 423 ALA A CA 1
ATOM 3103 C C . ALA A 1 423 ? -18.356 -6.837 10.832 1.00 81.25 423 ALA A C 1
ATOM 3105 O O . ALA A 1 423 ? -17.700 -5.896 11.276 1.00 81.25 423 ALA A O 1
ATOM 3106 N N . ALA A 1 424 ? -19.425 -7.314 11.481 1.00 83.69 424 ALA A N 1
ATOM 3107 C CA . ALA A 1 424 ? -19.849 -6.838 12.798 1.00 83.69 424 ALA A CA 1
ATOM 3108 C C . ALA A 1 424 ? -18.853 -7.294 13.879 1.00 83.69 424 ALA A C 1
ATOM 3110 O O . ALA A 1 424 ? -18.340 -6.457 14.624 1.00 83.69 424 ALA A O 1
ATOM 3111 N N . GLY A 1 425 ? -18.476 -8.580 13.870 1.00 88.12 425 GLY A N 1
ATOM 3112 C CA . GLY A 1 425 ? -17.418 -9.116 14.736 1.00 88.12 425 GLY A CA 1
ATOM 3113 C C . GLY A 1 425 ? -16.069 -8.411 14.533 1.00 88.12 425 GLY A C 1
ATOM 3114 O O . GLY A 1 425 ? -15.400 -8.054 15.504 1.00 88.12 425 GLY A O 1
ATOM 3115 N N . PHE A 1 426 ? -15.698 -8.097 13.283 1.00 91.25 426 PHE A N 1
ATOM 3116 C CA . PHE A 1 426 ? -14.498 -7.302 12.993 1.00 91.25 426 PHE A CA 1
ATOM 3117 C C . PHE A 1 426 ? -14.542 -5.905 13.633 1.00 91.25 426 PHE A C 1
ATOM 3119 O O . PHE A 1 426 ? -13.557 -5.472 14.234 1.00 91.25 426 PHE A O 1
ATOM 3126 N N . LEU A 1 427 ? -15.672 -5.193 13.519 1.00 92.31 427 LEU A N 1
ATOM 3127 C CA . LEU A 1 427 ? -15.849 -3.863 14.111 1.00 92.31 427 LEU A CA 1
ATOM 3128 C C . LEU A 1 427 ? -15.782 -3.898 15.641 1.00 92.31 427 LEU A C 1
ATOM 3130 O O . LEU A 1 427 ? -15.157 -3.019 16.236 1.00 92.31 427 LEU A O 1
ATOM 3134 N N . ALA A 1 428 ? -16.396 -4.906 16.263 1.00 92.38 428 ALA A N 1
ATOM 3135 C CA . ALA A 1 428 ? -16.384 -5.091 17.708 1.00 92.38 428 ALA A CA 1
ATOM 3136 C C . ALA A 1 428 ? -14.968 -5.368 18.232 1.00 92.38 428 ALA A C 1
ATOM 3138 O O . ALA A 1 428 ? -14.469 -4.606 19.058 1.00 92.38 428 ALA A O 1
ATOM 3139 N N . GLY A 1 429 ? -14.277 -6.372 17.684 1.00 94.44 429 GLY A N 1
ATOM 3140 C CA . GLY A 1 429 ? -12.911 -6.703 18.100 1.00 94.44 429 GLY A CA 1
ATOM 3141 C C . GLY A 1 429 ? -11.885 -5.605 17.775 1.00 94.44 429 GLY A C 1
ATOM 3142 O O . GLY A 1 429 ? -10.902 -5.441 18.493 1.00 94.44 429 GLY A O 1
ATOM 3143 N N . PHE A 1 430 ? -12.110 -4.788 16.735 1.00 96.56 430 PHE A N 1
ATOM 3144 C CA . PHE A 1 430 ? -11.269 -3.614 16.471 1.00 96.56 430 PHE A CA 1
ATOM 3145 C C . PHE A 1 430 ? -11.532 -2.477 17.471 1.00 96.56 430 PHE A C 1
ATOM 3147 O O . PHE A 1 430 ? -10.592 -1.805 17.895 1.00 96.56 430 PHE A O 1
ATOM 3154 N N . ALA A 1 431 ? -12.783 -2.271 17.895 1.00 96.19 431 ALA A N 1
ATOM 3155 C CA . ALA A 1 431 ? -13.094 -1.320 18.961 1.00 96.19 431 ALA A CA 1
ATOM 3156 C C . ALA A 1 431 ? -12.541 -1.778 20.324 1.00 96.19 431 ALA A C 1
ATOM 3158 O O . ALA A 1 431 ? -12.030 -0.955 21.083 1.00 96.19 431 ALA A O 1
ATOM 3159 N N . GLU A 1 432 ? -12.588 -3.081 20.604 1.00 96.69 432 GLU A N 1
ATOM 3160 C CA . GLU A 1 432 ? -11.981 -3.707 21.781 1.00 96.69 432 GLU A CA 1
ATOM 3161 C C . GLU A 1 432 ? -10.460 -3.507 21.805 1.00 96.69 432 GLU A C 1
ATOM 3163 O O . GLU A 1 432 ? -9.947 -2.923 22.756 1.00 96.69 432 GLU A O 1
ATOM 3168 N N . LEU A 1 433 ? -9.763 -3.844 20.713 1.00 97.56 433 LEU A N 1
ATOM 3169 C CA . LEU A 1 433 ? -8.336 -3.561 20.518 1.00 97.56 433 LEU A CA 1
ATOM 3170 C C . LEU A 1 433 ? -7.989 -2.087 20.785 1.00 97.56 433 LEU A C 1
ATOM 3172 O O . LEU A 1 433 ? -7.013 -1.782 21.467 1.00 97.56 433 LEU A O 1
ATOM 3176 N N . CYS A 1 434 ? -8.767 -1.144 20.243 1.00 98.00 434 CYS A N 1
ATOM 3177 C CA . CYS A 1 434 ? -8.512 0.272 20.500 1.00 98.00 434 CYS A CA 1
ATOM 3178 C C . CYS A 1 434 ? -8.708 0.637 21.982 1.00 98.00 434 CYS A C 1
ATOM 3180 O O . CYS A 1 434 ? -7.967 1.476 22.486 1.00 98.00 434 CYS A O 1
ATOM 3182 N N . ALA A 1 435 ? -9.665 0.028 22.690 1.00 97.31 435 ALA A N 1
ATOM 3183 C CA . ALA A 1 435 ? -9.857 0.250 24.124 1.00 97.31 435 ALA A CA 1
ATOM 3184 C C . ALA A 1 435 ? -8.712 -0.346 24.966 1.00 97.31 435 ALA A C 1
ATOM 3186 O O . ALA A 1 435 ? -8.213 0.340 25.857 1.00 97.31 435 ALA A O 1
ATOM 3187 N N . GLU A 1 436 ? -8.251 -1.560 24.645 1.00 96.88 436 GLU A N 1
ATOM 3188 C CA . GLU A 1 436 ? -7.073 -2.200 25.257 1.00 96.88 436 GLU A CA 1
ATOM 3189 C C . GLU A 1 436 ? -5.826 -1.315 25.123 1.00 96.88 436 GLU A C 1
ATOM 3191 O O . GLU A 1 436 ? -5.159 -1.013 26.112 1.00 96.88 436 GLU A O 1
ATOM 3196 N N . LEU A 1 437 ? -5.537 -0.826 23.910 1.00 96.50 437 LEU A N 1
ATOM 3197 C CA . LEU A 1 437 ? -4.376 0.034 23.661 1.00 96.50 437 LEU A CA 1
ATOM 3198 C C . LEU A 1 437 ? -4.476 1.374 24.407 1.00 96.50 437 LEU A C 1
ATOM 3200 O O . LEU A 1 437 ? -3.469 1.862 24.919 1.00 96.50 437 LEU A O 1
ATOM 3204 N N . LEU A 1 438 ? -5.674 1.961 24.530 1.00 96.81 438 LEU A N 1
ATOM 3205 C CA . LEU A 1 438 ? -5.872 3.169 25.343 1.00 96.81 438 LEU A CA 1
ATOM 3206 C C . LEU A 1 438 ? -5.598 2.906 26.830 1.00 96.81 438 LEU A C 1
ATOM 3208 O O . LEU A 1 438 ? -4.907 3.708 27.457 1.00 96.81 438 LEU A O 1
ATOM 3212 N N . GLN A 1 439 ? -6.072 1.784 27.378 1.00 95.69 439 GLN A N 1
ATOM 3213 C CA . GLN A 1 439 ? -5.781 1.380 28.759 1.00 95.69 439 GLN A CA 1
ATOM 3214 C C . GLN A 1 439 ? -4.275 1.155 28.971 1.00 95.69 439 GLN A C 1
ATOM 3216 O O . GLN A 1 439 ? -3.708 1.689 29.925 1.00 95.69 439 GLN A O 1
ATOM 3221 N N . GLY A 1 440 ? -3.600 0.482 28.033 1.00 93.69 440 GLY A N 1
ATOM 3222 C CA . GLY A 1 440 ? -2.144 0.310 28.048 1.00 93.69 440 GLY A CA 1
ATOM 3223 C C . GLY A 1 440 ? -1.372 1.637 28.067 1.00 93.69 440 GLY A C 1
ATOM 3224 O O . GLY A 1 440 ? -0.388 1.764 28.792 1.00 93.69 440 GLY A O 1
ATOM 3225 N N . THR A 1 441 ? -1.844 2.673 27.354 1.00 93.31 441 THR A N 1
ATOM 3226 C CA . THR A 1 441 ? -1.205 4.007 27.411 1.00 93.31 441 THR A CA 1
ATOM 3227 C C . THR A 1 441 ? -1.359 4.732 28.752 1.00 93.31 441 THR A C 1
ATOM 3229 O O . THR A 1 441 ? -0.582 5.650 29.009 1.00 93.31 441 THR A O 1
ATOM 3232 N N . LEU A 1 442 ? -2.320 4.337 29.598 1.00 90.88 442 LEU A N 1
ATOM 3233 C CA . LEU A 1 442 ? -2.520 4.902 30.940 1.00 90.88 442 LEU A CA 1
ATOM 3234 C C . LEU A 1 442 ? -1.725 4.154 32.019 1.00 90.88 442 LEU A C 1
ATOM 3236 O O . LEU A 1 442 ? -1.222 4.787 32.942 1.00 90.88 442 LEU A O 1
ATOM 3240 N N . ALA A 1 443 ? -1.596 2.829 31.901 1.00 82.19 443 ALA A N 1
ATOM 3241 C CA . ALA A 1 443 ? -0.957 1.990 32.918 1.00 82.19 443 ALA A CA 1
ATOM 3242 C C . ALA A 1 443 ? 0.524 2.347 33.161 1.00 82.19 443 ALA A C 1
ATOM 3244 O O . ALA A 1 443 ? 0.977 2.358 34.301 1.00 82.19 443 ALA A O 1
ATOM 3245 N N . GLY A 1 444 ? 1.265 2.718 32.110 1.00 68.94 444 GLY A N 1
ATOM 3246 C CA . GLY A 1 444 ? 2.683 3.102 32.198 1.00 68.94 444 GLY A CA 1
ATOM 3247 C C . GLY A 1 444 ? 2.963 4.490 32.799 1.00 68.94 444 GLY A C 1
ATOM 3248 O O . GLY A 1 444 ? 3.989 5.082 32.473 1.00 68.94 444 GLY A O 1
ATOM 3249 N N . GLY A 1 445 ? 2.037 5.061 33.573 1.00 60.50 445 GLY A N 1
ATOM 3250 C CA . GLY A 1 445 ? 2.181 6.366 34.234 1.00 60.50 445 GLY A CA 1
ATOM 3251 C C . GLY A 1 445 ? 2.112 6.320 35.765 1.00 60.50 445 GLY A C 1
ATOM 3252 O O . GLY A 1 445 ? 1.981 7.375 36.373 1.00 60.50 445 GLY A O 1
ATOM 3253 N N . GLY A 1 446 ? 2.124 5.128 36.377 1.00 60.06 446 GLY A N 1
ATOM 3254 C CA . GLY A 1 446 ? 2.064 4.948 37.833 1.00 60.06 446 GLY A CA 1
ATOM 3255 C C . GLY A 1 446 ? 3.420 4.589 38.451 1.00 60.06 446 GLY A C 1
ATOM 3256 O O . GLY A 1 446 ? 4.034 3.597 38.054 1.00 60.06 446 GLY A O 1
ATOM 3257 N N . ASP A 1 447 ? 3.832 5.353 39.466 1.00 52.66 447 ASP A N 1
ATOM 3258 C CA . ASP A 1 447 ? 5.189 5.416 40.049 1.00 52.66 447 ASP A CA 1
ATOM 3259 C C . ASP A 1 447 ? 5.776 4.121 40.659 1.00 52.66 447 ASP A C 1
ATOM 3261 O O . ASP A 1 447 ? 6.912 4.133 41.121 1.00 52.66 447 ASP A O 1
ATOM 3265 N N . ALA A 1 448 ? 5.043 3.002 40.693 1.00 53.75 448 ALA A N 1
ATOM 3266 C CA . ALA A 1 448 ? 5.462 1.785 41.408 1.00 53.75 448 ALA A CA 1
ATOM 3267 C C . ALA A 1 448 ? 5.806 0.575 40.517 1.00 53.75 448 ALA A C 1
ATOM 3269 O O . ALA A 1 448 ? 6.461 -0.346 40.989 1.00 53.75 448 ALA A O 1
ATOM 3270 N N . GLY A 1 449 ? 5.366 0.552 39.252 1.00 55.00 449 GLY A N 1
ATOM 3271 C CA . GLY A 1 449 ? 5.589 -0.581 38.331 1.00 55.00 449 GLY A CA 1
ATOM 3272 C C . GLY A 1 449 ? 6.259 -0.206 37.007 1.00 55.00 449 GLY A C 1
ATOM 3273 O O . GLY A 1 449 ? 6.529 -1.073 36.181 1.00 55.00 449 GLY A O 1
ATOM 3274 N N . ALA A 1 450 ? 6.517 1.086 36.781 1.00 55.66 450 ALA A N 1
ATOM 3275 C CA . ALA A 1 450 ? 7.088 1.570 35.529 1.00 55.66 450 ALA A CA 1
ATOM 3276 C C . ALA A 1 450 ? 8.556 1.148 35.337 1.00 55.66 450 ALA A C 1
ATOM 3278 O O . ALA A 1 450 ? 8.937 0.847 34.214 1.00 55.66 450 ALA A O 1
ATOM 3279 N N . ALA A 1 451 ? 9.355 1.067 36.407 1.00 59.97 451 ALA A N 1
ATOM 3280 C CA . ALA A 1 451 ? 10.793 0.792 36.313 1.00 59.97 451 ALA A CA 1
ATOM 3281 C C . ALA A 1 451 ? 11.118 -0.598 35.729 1.00 59.97 451 ALA A C 1
ATOM 3283 O O . ALA A 1 451 ? 11.957 -0.710 34.838 1.00 59.97 451 ALA A O 1
ATOM 3284 N N . GLU A 1 452 ? 10.425 -1.653 36.171 1.00 61.59 452 GLU A N 1
ATOM 3285 C CA . GLU A 1 452 ? 10.625 -3.012 35.639 1.00 61.59 452 GLU A CA 1
ATOM 3286 C C . GLU A 1 452 ? 10.043 -3.158 34.222 1.00 61.59 452 GLU A C 1
ATOM 3288 O O . GLU A 1 452 ? 10.643 -3.796 33.357 1.00 61.59 452 GLU A O 1
ATOM 3293 N N . ALA A 1 453 ? 8.914 -2.499 33.940 1.00 58.59 453 ALA A N 1
ATOM 3294 C CA . ALA A 1 453 ? 8.310 -2.505 32.610 1.00 58.59 453 ALA A CA 1
ATOM 3295 C C . ALA A 1 453 ? 9.118 -1.697 31.573 1.00 58.59 453 ALA A C 1
ATOM 3297 O O . ALA A 1 453 ? 9.163 -2.085 30.407 1.00 58.59 453 ALA A O 1
ATOM 3298 N N . GLU A 1 454 ? 9.767 -0.593 31.961 1.00 59.84 454 GLU A N 1
ATOM 3299 C CA . GLU A 1 454 ? 10.669 0.168 31.082 1.00 59.84 454 GLU A CA 1
ATOM 3300 C C . GLU A 1 454 ? 11.993 -0.572 30.835 1.00 59.84 454 GLU A C 1
ATOM 3302 O O . GLU A 1 454 ? 12.525 -0.479 29.726 1.00 59.84 454 GLU A O 1
ATOM 3307 N N . ALA A 1 455 ? 12.466 -1.384 31.790 1.00 64.38 455 ALA A N 1
ATOM 3308 C CA . ALA A 1 455 ? 13.626 -2.254 31.594 1.00 64.38 455 ALA A CA 1
ATOM 3309 C C . ALA A 1 455 ? 13.400 -3.307 30.485 1.00 64.38 455 ALA A C 1
ATOM 3311 O O . ALA A 1 455 ? 14.282 -3.507 29.651 1.00 64.38 455 ALA A O 1
ATOM 3312 N N . GLU A 1 456 ? 12.214 -3.931 30.405 1.00 60.31 456 GLU A N 1
ATOM 3313 C CA . GLU A 1 456 ? 11.884 -4.861 29.305 1.00 60.31 456 GLU A CA 1
ATOM 3314 C C . GLU A 1 456 ? 11.396 -4.174 28.015 1.00 60.31 456 GLU A C 1
ATOM 3316 O O . GLU A 1 456 ? 11.624 -4.687 26.915 1.00 60.31 456 GLU A O 1
ATOM 3321 N N . ALA A 1 457 ? 10.713 -3.026 28.103 1.00 57.00 457 ALA A N 1
ATOM 3322 C CA . ALA A 1 457 ? 10.182 -2.330 26.923 1.00 57.00 457 ALA A CA 1
ATOM 3323 C C . ALA A 1 457 ? 11.274 -1.687 26.044 1.00 57.00 457 ALA A C 1
ATOM 3325 O O . ALA A 1 457 ? 11.004 -1.315 24.895 1.00 57.00 457 ALA A O 1
ATOM 3326 N N . GLY A 1 458 ? 12.491 -1.562 26.581 1.00 60.09 458 GLY A N 1
ATOM 3327 C CA . GLY A 1 458 ? 13.614 -0.861 25.975 1.00 60.09 458 GLY A CA 1
ATOM 3328 C C . GLY A 1 458 ? 13.451 0.667 26.026 1.00 60.09 458 GLY A C 1
ATOM 3329 O O . GLY A 1 458 ? 12.327 1.182 26.052 1.00 60.09 458 GLY A O 1
ATOM 3330 N N . PRO A 1 459 ? 14.556 1.433 25.956 1.00 57.06 459 PRO A N 1
ATOM 3331 C CA . PRO A 1 459 ? 14.574 2.884 26.209 1.00 57.06 459 PRO A CA 1
ATOM 3332 C C . PRO A 1 459 ? 13.814 3.762 25.183 1.00 57.06 459 PRO A C 1
ATOM 3334 O O . PRO A 1 459 ? 13.891 4.986 25.222 1.00 57.06 459 PRO A O 1
ATOM 3337 N N . GLY A 1 460 ? 13.062 3.174 24.243 1.00 54.88 460 GLY A N 1
ATOM 3338 C CA . GLY A 1 460 ? 12.453 3.868 23.099 1.00 54.88 460 GLY A CA 1
ATOM 3339 C C . GLY A 1 460 ? 10.966 4.248 23.218 1.00 54.88 460 GLY A C 1
ATOM 3340 O O . GLY A 1 460 ? 10.439 4.908 22.315 1.00 54.88 460 GLY A O 1
ATOM 3341 N N . SER A 1 461 ? 10.249 3.850 24.277 1.00 64.31 461 SER A N 1
ATOM 3342 C CA . SER A 1 461 ? 8.795 4.100 24.424 1.00 64.31 461 SER A CA 1
ATOM 3343 C C . SER A 1 461 ? 8.466 5.510 24.949 1.00 64.31 461 SER A C 1
ATOM 3345 O O . SER A 1 461 ? 7.743 5.700 25.935 1.00 64.31 461 SER A O 1
ATOM 3347 N N . SER A 1 462 ? 8.994 6.537 24.273 1.00 83.50 462 SER A N 1
ATOM 3348 C CA . SER A 1 462 ? 8.843 7.926 24.716 1.00 83.50 462 SER A CA 1
ATOM 3349 C C . SER A 1 462 ? 7.369 8.325 24.874 1.00 83.50 462 SER A C 1
ATOM 3351 O O . SER A 1 462 ? 6.493 7.918 24.097 1.00 83.50 462 SER A O 1
ATOM 3353 N N . ALA A 1 463 ? 7.078 9.173 25.866 1.00 88.31 463 ALA A N 1
ATOM 3354 C CA . ALA A 1 463 ? 5.722 9.666 26.145 1.00 88.31 463 ALA A CA 1
ATOM 3355 C C . ALA A 1 463 ? 5.045 10.278 24.896 1.00 88.31 463 ALA A C 1
ATOM 3357 O O . ALA A 1 463 ? 3.828 10.183 24.712 1.00 88.31 463 ALA A O 1
ATOM 3358 N N . VAL A 1 464 ? 5.845 10.833 23.978 1.00 91.19 464 VAL A N 1
ATOM 3359 C CA . VAL A 1 464 ? 5.409 11.331 22.668 1.00 91.19 464 VAL A CA 1
ATOM 3360 C C . VAL A 1 464 ? 4.831 10.216 21.784 1.00 91.19 464 VAL A C 1
ATOM 3362 O O . VAL A 1 464 ? 3.797 10.429 21.146 1.00 91.19 464 VAL A O 1
ATOM 3365 N N . GLN A 1 465 ? 5.446 9.028 21.730 1.00 91.88 465 GLN A N 1
ATOM 3366 C CA . GLN A 1 465 ? 4.898 7.895 20.971 1.00 91.88 465 GLN A CA 1
ATOM 3367 C C . GLN A 1 465 ? 3.622 7.356 21.625 1.00 91.88 465 GLN A C 1
ATOM 3369 O O . GLN A 1 465 ? 2.647 7.129 20.905 1.00 91.88 465 GLN A O 1
ATOM 3374 N N . ARG A 1 466 ? 3.578 7.250 22.964 1.00 92.19 466 ARG A N 1
ATOM 3375 C CA . ARG A 1 466 ? 2.368 6.856 23.714 1.00 92.19 466 ARG A CA 1
ATOM 3376 C C . ARG A 1 466 ? 1.185 7.784 23.404 1.00 92.19 466 ARG A C 1
ATOM 3378 O O . ARG A 1 466 ? 0.127 7.315 22.990 1.00 92.19 466 ARG A O 1
ATOM 3385 N N . LYS A 1 467 ? 1.388 9.105 23.462 1.00 94.06 467 LYS A N 1
ATOM 3386 C CA . LYS A 1 467 ? 0.377 10.122 23.103 1.00 94.06 467 LYS A CA 1
ATOM 3387 C C . LYS A 1 467 ? -0.057 10.050 21.629 1.00 94.06 467 LYS A C 1
ATOM 3389 O O . LYS A 1 467 ? -1.235 10.228 21.319 1.00 94.06 467 LYS A O 1
ATOM 3394 N N . LYS A 1 468 ? 0.868 9.762 20.704 1.00 96.12 468 LYS A N 1
ATOM 3395 C CA . LYS A 1 468 ? 0.552 9.568 19.274 1.00 96.12 468 LYS A CA 1
ATOM 3396 C C . LYS A 1 468 ? -0.241 8.273 19.022 1.00 96.12 468 LYS A C 1
ATOM 3398 O O . LYS A 1 468 ? -1.127 8.279 18.173 1.00 96.12 468 LYS A O 1
ATOM 3403 N N . LEU A 1 469 ? 0.044 7.188 19.747 1.00 96.19 469 LEU A N 1
ATOM 3404 C CA . LEU A 1 469 ? -0.719 5.934 19.690 1.00 96.19 469 LEU A CA 1
ATOM 3405 C C . LEU A 1 469 ? -2.137 6.121 20.254 1.00 96.19 469 LEU A C 1
ATOM 3407 O O . LEU A 1 469 ? -3.109 5.749 19.601 1.00 96.19 469 LEU A O 1
ATOM 3411 N N . GLN A 1 470 ? -2.254 6.787 21.405 1.00 96.25 470 GLN A N 1
ATOM 3412 C CA . GLN A 1 470 ? -3.520 7.160 22.045 1.00 96.25 470 GLN A CA 1
ATOM 3413 C C . GLN A 1 470 ? -4.435 7.964 21.099 1.00 96.25 470 GLN A C 1
ATOM 3415 O O . GLN A 1 470 ? -5.623 7.664 20.971 1.00 96.25 470 GLN A O 1
ATOM 3420 N N . LEU A 1 471 ? -3.883 8.947 20.375 1.00 97.56 471 LEU A N 1
ATOM 3421 C CA . LEU A 1 471 ? -4.624 9.710 19.362 1.00 97.56 471 LEU A CA 1
ATOM 3422 C C . LEU A 1 471 ? -5.152 8.830 18.216 1.00 97.56 471 LEU A C 1
ATOM 3424 O O . LEU A 1 471 ? -6.318 8.972 17.843 1.00 97.56 471 LEU A O 1
ATOM 3428 N N . GLU A 1 472 ? -4.349 7.910 17.672 1.00 98.06 472 GLU A N 1
ATOM 3429 C CA . GLU A 1 472 ? -4.830 7.015 16.606 1.00 98.06 472 GLU A CA 1
ATOM 3430 C C . GLU A 1 472 ? -5.828 5.966 17.101 1.00 98.06 472 GLU A C 1
ATOM 3432 O O . GLU A 1 472 ? -6.781 5.671 16.385 1.00 98.06 472 GLU A O 1
ATOM 3437 N N . ALA A 1 473 ? -5.701 5.454 18.327 1.00 98.06 473 ALA A N 1
ATOM 3438 C CA . ALA A 1 473 ? -6.704 4.558 18.905 1.00 98.06 473 ALA A CA 1
ATOM 3439 C C . ALA A 1 473 ? -8.064 5.268 19.090 1.00 98.06 473 ALA A C 1
ATOM 3441 O O . ALA A 1 473 ? -9.108 4.714 18.742 1.00 98.06 473 ALA A O 1
ATOM 3442 N N . LEU A 1 474 ? -8.072 6.540 19.515 1.00 98.19 474 LEU A N 1
ATOM 3443 C CA . LEU A 1 474 ? -9.288 7.368 19.553 1.00 98.19 474 LEU A CA 1
ATOM 3444 C C . LEU A 1 474 ? -9.874 7.632 18.150 1.00 98.19 474 LEU A C 1
ATOM 3446 O O . LEU A 1 474 ? -11.097 7.608 17.969 1.00 98.19 474 LEU A O 1
ATOM 3450 N N . ARG A 1 475 ? -9.025 7.866 17.137 1.00 97.88 475 ARG A N 1
ATOM 3451 C CA . ARG A 1 475 ? -9.446 7.996 15.727 1.00 97.88 475 ARG A CA 1
ATOM 3452 C C . ARG A 1 475 ? -10.007 6.669 15.184 1.00 97.88 475 ARG A C 1
ATOM 3454 O O . ARG A 1 475 ? -11.018 6.693 14.478 1.00 97.88 475 ARG A O 1
ATOM 3461 N N . GLY A 1 476 ? -9.425 5.535 15.577 1.00 96.69 476 GLY A N 1
ATOM 3462 C CA . GLY A 1 476 ? -9.881 4.173 15.286 1.00 96.69 476 GLY A CA 1
ATOM 3463 C C . GLY A 1 476 ? -11.267 3.875 15.852 1.00 96.69 476 GLY A C 1
ATOM 3464 O O . GLY A 1 476 ? -12.167 3.534 15.084 1.00 96.69 476 GLY A O 1
ATOM 3465 N N . LEU A 1 477 ? -11.490 4.126 17.148 1.00 97.19 477 LEU A N 1
ATOM 3466 C CA . LEU A 1 477 ? -12.815 4.019 17.782 1.00 97.19 477 LEU A CA 1
ATOM 3467 C C . LEU A 1 477 ? -13.869 4.854 17.049 1.00 97.19 477 LEU A C 1
ATOM 3469 O O . LEU A 1 477 ? -14.957 4.369 16.736 1.00 97.19 477 LEU A O 1
ATOM 3473 N N . ARG A 1 478 ? -13.537 6.106 16.713 1.00 96.12 478 ARG A N 1
ATOM 3474 C CA . ARG A 1 478 ? -14.426 6.991 15.948 1.00 96.12 478 ARG A CA 1
ATOM 3475 C C . ARG A 1 478 ? -14.754 6.436 14.556 1.00 96.12 478 ARG A C 1
ATOM 3477 O O . ARG A 1 478 ? -15.879 6.615 14.086 1.00 96.12 478 ARG A O 1
ATOM 3484 N N . ALA A 1 479 ? -13.799 5.792 13.886 1.00 94.75 479 ALA A N 1
ATOM 3485 C CA . ALA A 1 479 ? -14.024 5.149 12.594 1.00 94.75 479 ALA A CA 1
ATOM 3486 C C . ALA A 1 479 ? -14.918 3.903 12.724 1.00 94.75 479 ALA A C 1
ATOM 3488 O O . ALA A 1 479 ? -15.880 3.784 11.966 1.00 94.75 479 ALA A O 1
ATOM 3489 N N . ALA A 1 480 ? -14.668 3.045 13.718 1.00 93.56 480 ALA A N 1
ATOM 3490 C CA . ALA A 1 480 ? -15.477 1.861 14.015 1.00 93.56 480 ALA A CA 1
ATOM 3491 C C . ALA A 1 480 ? -16.940 2.216 14.326 1.00 93.56 480 ALA A C 1
ATOM 3493 O O . ALA A 1 480 ? -17.856 1.690 13.694 1.00 93.56 480 ALA A O 1
ATOM 3494 N N . LEU A 1 481 ? -17.164 3.187 15.218 1.00 92.31 481 LEU A N 1
ATOM 3495 C CA . LEU A 1 481 ? -18.502 3.673 15.576 1.00 92.31 481 LEU A CA 1
ATOM 3496 C C . LEU A 1 481 ? -19.245 4.270 14.375 1.00 92.31 481 LEU A C 1
ATOM 3498 O O . LEU A 1 481 ? -20.447 4.055 14.218 1.00 92.31 481 LEU A O 1
ATOM 3502 N N . ARG A 1 482 ? -18.543 4.995 13.492 1.00 91.88 482 ARG A N 1
ATOM 3503 C CA . ARG A 1 482 ? -19.139 5.511 12.251 1.00 91.88 482 ARG A CA 1
ATOM 3504 C C . ARG A 1 482 ? -19.501 4.382 11.285 1.00 91.88 482 ARG A C 1
ATOM 3506 O O . ARG A 1 482 ? -20.581 4.432 10.708 1.00 91.88 482 ARG A O 1
ATOM 3513 N N . ALA A 1 483 ? -18.626 3.394 11.104 1.00 89.50 483 ALA A N 1
ATOM 3514 C CA . ALA A 1 483 ? -18.865 2.265 10.208 1.00 89.50 483 ALA A CA 1
ATOM 3515 C C . ALA A 1 483 ? -20.052 1.406 10.680 1.00 89.50 483 ALA A C 1
ATOM 3517 O O . ALA A 1 483 ? -20.941 1.122 9.880 1.00 89.50 483 ALA A O 1
ATOM 3518 N N . GLY A 1 484 ? -20.128 1.099 11.981 1.00 87.31 484 GLY A N 1
ATOM 3519 C CA . GLY A 1 484 ? -21.259 0.377 12.575 1.00 87.31 484 GLY A CA 1
ATOM 3520 C C . GLY A 1 484 ? -22.595 1.107 12.403 1.00 87.31 484 GLY A C 1
ATOM 3521 O O . GLY A 1 484 ? -23.588 0.490 12.036 1.00 87.31 484 GLY A O 1
ATOM 3522 N N . ARG A 1 485 ? -22.617 2.437 12.572 1.00 86.31 485 ARG A N 1
ATOM 3523 C CA . ARG A 1 485 ? -23.820 3.260 12.327 1.00 86.31 485 ARG A CA 1
ATOM 3524 C C . ARG A 1 485 ? -24.197 3.351 10.848 1.00 86.31 485 ARG A C 1
ATOM 3526 O O . ARG A 1 485 ? -25.376 3.352 10.519 1.00 86.31 485 ARG A O 1
ATOM 3533 N N . ALA A 1 486 ? -23.216 3.426 9.948 1.00 83.44 486 ALA A N 1
ATOM 3534 C CA . ALA A 1 486 ? -23.472 3.542 8.513 1.00 83.44 486 ALA A CA 1
ATOM 3535 C C . ALA A 1 486 ? -24.152 2.292 7.923 1.00 83.44 486 ALA A C 1
ATOM 3537 O O . ALA A 1 486 ? -24.869 2.412 6.932 1.00 83.44 486 ALA A O 1
ATOM 3538 N N . GLY A 1 487 ? -23.945 1.114 8.525 1.00 72.50 487 GLY A N 1
ATOM 3539 C CA . GLY A 1 487 ? -24.626 -0.125 8.137 1.00 72.50 487 GLY A CA 1
ATOM 3540 C C . GLY A 1 487 ? -26.120 -0.170 8.487 1.00 72.50 487 GLY A C 1
ATOM 3541 O O . GLY A 1 487 ? -26.852 -0.912 7.844 1.00 72.50 487 GLY A O 1
ATOM 3542 N N . GLY A 1 488 ? -26.590 0.634 9.451 1.00 67.62 488 GLY A N 1
ATOM 3543 C CA . GLY A 1 488 ? -27.980 0.598 9.938 1.00 67.62 488 GLY A CA 1
ATOM 3544 C C . GLY A 1 488 ? -29.030 1.217 9.005 1.00 67.62 488 GLY A C 1
ATOM 3545 O O . GLY A 1 488 ? -30.220 1.014 9.212 1.00 67.62 488 GLY A O 1
ATOM 3546 N N . GLY A 1 489 ? -28.607 1.950 7.967 1.00 64.88 489 GLY A N 1
ATOM 3547 C CA . GLY A 1 489 ? -29.502 2.658 7.046 1.00 64.88 489 GLY A CA 1
ATOM 3548 C C . GLY A 1 489 ? -30.112 3.928 7.657 1.00 64.88 489 GLY A C 1
ATOM 3549 O O . GLY A 1 489 ? -30.650 3.926 8.757 1.00 64.88 489 GLY A O 1
ATOM 3550 N N . ALA A 1 490 ? -30.060 5.049 6.935 1.00 59.34 490 ALA A N 1
ATOM 3551 C CA . ALA A 1 490 ? -30.428 6.374 7.459 1.00 59.34 490 ALA A CA 1
ATOM 3552 C C . ALA A 1 490 ? -31.952 6.636 7.589 1.00 59.34 490 ALA A C 1
ATOM 3554 O O . ALA A 1 490 ? -32.389 7.778 7.463 1.00 59.34 490 ALA A O 1
ATOM 3555 N N . GLY A 1 491 ? -32.764 5.596 7.799 1.00 63.97 491 GLY A N 1
ATOM 3556 C CA . GLY A 1 491 ? -34.228 5.710 7.846 1.00 63.97 491 GLY A CA 1
ATOM 3557 C C . GLY A 1 491 ? -35.008 4.403 8.021 1.00 63.97 491 GLY A C 1
ATOM 3558 O O . GLY A 1 491 ? -36.229 4.425 7.899 1.00 63.97 491 GLY A O 1
ATOM 3559 N N . GLY A 1 492 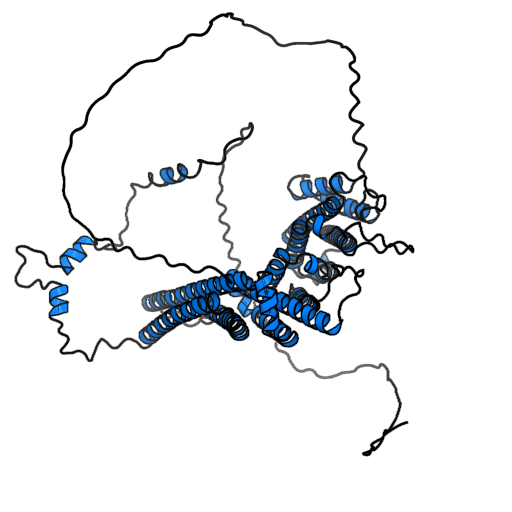? -34.345 3.272 8.289 1.00 64.00 492 GLY A N 1
ATOM 3560 C CA . GLY A 1 492 ? -35.046 2.075 8.757 1.00 64.00 492 GLY A CA 1
ATOM 3561 C C . GLY A 1 492 ? -35.351 2.199 10.256 1.00 64.00 492 GLY A C 1
ATOM 3562 O O . GLY A 1 492 ? -34.524 2.767 10.974 1.00 64.00 492 GLY A O 1
ATOM 3563 N N . PRO A 1 493 ? -36.489 1.685 10.762 1.00 62.88 493 PRO A N 1
ATOM 3564 C CA . PRO A 1 493 ? -36.611 1.431 12.197 1.00 62.88 493 PRO A CA 1
ATOM 3565 C C . PRO A 1 493 ? -35.463 0.499 12.605 1.00 62.88 493 PRO A C 1
ATOM 3567 O O . PRO A 1 493 ? -35.220 -0.486 11.903 1.00 62.88 493 PRO A O 1
ATOM 3570 N N . GLU A 1 494 ? -34.724 0.827 13.675 1.00 57.44 494 GLU A N 1
ATOM 3571 C CA . GLU A 1 494 ? -33.548 0.030 14.054 1.00 57.44 494 GLU A CA 1
ATOM 3572 C C . GLU A 1 494 ? -33.950 -1.446 14.201 1.00 57.44 494 GLU A C 1
ATOM 3574 O O . GLU A 1 494 ? -34.906 -1.747 14.925 1.00 57.44 494 GLU A O 1
ATOM 3579 N N . PRO A 1 495 ? -33.262 -2.377 13.512 1.00 57.38 495 PRO A N 1
ATOM 3580 C CA . PRO A 1 495 ? -33.565 -3.787 13.663 1.00 57.38 495 PRO A CA 1
ATOM 3581 C C . PRO A 1 495 ? -33.315 -4.182 15.128 1.00 57.38 495 PRO A C 1
ATOM 3583 O O . PRO A 1 495 ? -32.252 -3.866 15.662 1.00 57.38 495 PRO A O 1
ATOM 3586 N N . PRO A 1 496 ? -34.237 -4.906 15.788 1.00 54.09 496 PRO A N 1
ATOM 3587 C CA . PRO A 1 496 ? -34.118 -5.245 17.212 1.00 54.09 496 PRO A CA 1
ATOM 3588 C C . PRO A 1 496 ? -32.976 -6.232 17.544 1.00 54.09 496 PRO A C 1
ATOM 3590 O O . PRO A 1 496 ? -32.834 -6.641 18.694 1.00 54.09 496 PRO A O 1
ATOM 3593 N N . GLY A 1 497 ? -32.151 -6.613 16.561 1.00 55.78 497 GLY A N 1
ATOM 3594 C CA . GLY A 1 497 ? -30.866 -7.285 16.760 1.00 55.78 497 GLY A CA 1
ATOM 3595 C C . GLY A 1 497 ? -29.746 -6.249 16.854 1.00 55.78 497 GLY A C 1
ATOM 3596 O O . GLY A 1 497 ? -29.360 -5.659 15.846 1.00 55.78 497 GLY A O 1
ATOM 3597 N N . GLY A 1 498 ? -29.256 -6.011 18.071 1.00 55.06 498 GLY A N 1
ATOM 3598 C CA . GLY A 1 498 ? -28.386 -4.880 18.380 1.00 55.06 498 GLY A CA 1
ATOM 3599 C C . GLY A 1 498 ? -27.073 -4.843 17.593 1.00 55.06 498 GLY A C 1
ATOM 3600 O O . GLY A 1 498 ? -26.361 -5.834 17.462 1.00 55.06 498 GLY A O 1
ATOM 3601 N N . SER A 1 499 ? -26.692 -3.641 17.157 1.00 61.28 499 SER A N 1
ATOM 3602 C CA . SER A 1 499 ? -25.296 -3.336 16.833 1.00 61.28 499 SER A CA 1
ATOM 3603 C C . SER A 1 499 ? -24.399 -3.684 18.031 1.00 61.28 499 SER A C 1
ATOM 3605 O O . SER A 1 499 ? -24.722 -3.321 19.160 1.00 61.28 499 SER A O 1
ATOM 3607 N N . LEU A 1 500 ? -23.245 -4.321 17.814 1.00 63.69 500 LEU A N 1
ATOM 3608 C CA . LEU A 1 500 ? -22.290 -4.689 18.883 1.00 63.69 500 LEU A CA 1
ATOM 3609 C C . LEU A 1 500 ? -21.753 -3.490 19.693 1.00 63.69 500 LEU A C 1
ATOM 3611 O O . LEU A 1 500 ? -21.177 -3.653 20.767 1.00 63.69 500 LEU A O 1
ATOM 3615 N N . LEU A 1 501 ? -21.952 -2.275 19.176 1.00 66.31 501 LEU A N 1
ATOM 3616 C CA . LEU A 1 501 ? -21.651 -1.004 19.837 1.00 66.31 501 LEU A CA 1
ATOM 3617 C C . LEU A 1 501 ? -22.932 -0.264 20.273 1.00 66.31 501 LEU A C 1
ATOM 3619 O O . LEU A 1 501 ? -22.935 0.964 20.368 1.00 66.31 501 LEU A O 1
ATOM 3623 N N . THR A 1 502 ? -24.027 -0.994 20.516 1.00 71.56 502 THR A N 1
ATOM 3624 C CA . THR A 1 502 ? -25.258 -0.446 21.104 1.00 71.56 502 THR A CA 1
ATOM 3625 C C . THR A 1 502 ? -24.955 0.154 22.478 1.00 71.56 502 THR A C 1
ATOM 3627 O O . THR A 1 502 ? -24.240 -0.459 23.282 1.00 71.56 502 THR A O 1
ATOM 3630 N N . PRO A 1 503 ? -25.498 1.344 22.785 1.00 69.88 503 PRO A N 1
ATOM 3631 C CA . PRO A 1 503 ? -25.384 1.915 24.115 1.00 69.88 503 PRO A CA 1
ATOM 3632 C C . PRO A 1 503 ? -25.899 0.953 25.189 1.00 69.88 503 PRO A C 1
ATOM 3634 O O . PRO A 1 503 ? -27.009 0.439 25.086 1.00 69.88 503 PRO A O 1
ATOM 3637 N N . GLY A 1 504 ? -25.088 0.715 26.221 1.00 70.12 504 GLY A N 1
ATOM 3638 C CA . GLY A 1 504 ? -25.390 -0.239 27.296 1.00 70.12 504 GLY A CA 1
ATOM 3639 C C . GLY A 1 504 ? -24.810 -1.648 27.108 1.00 70.12 504 GLY A C 1
ATOM 3640 O O . GLY A 1 504 ? -24.762 -2.399 28.078 1.00 70.12 504 GLY A O 1
ATOM 3641 N N . GLY A 1 505 ? -24.298 -2.005 25.924 1.00 85.12 505 GLY A N 1
ATOM 3642 C CA . GLY A 1 505 ? -23.577 -3.268 25.729 1.00 85.12 505 GLY A CA 1
ATOM 3643 C C . GLY A 1 505 ? -22.267 -3.337 26.532 1.00 85.12 505 GLY A C 1
ATOM 3644 O O . GLY A 1 505 ? -21.614 -2.319 26.769 1.00 85.12 505 GLY A O 1
ATOM 3645 N N . ALA A 1 506 ? -21.820 -4.538 26.914 1.00 89.31 506 ALA A N 1
ATOM 3646 C CA . ALA A 1 506 ? -20.601 -4.713 27.719 1.00 89.31 506 ALA A CA 1
ATOM 3647 C C . ALA A 1 506 ? -19.336 -4.140 27.041 1.00 89.31 506 ALA A C 1
ATOM 3649 O O . ALA A 1 506 ? -18.492 -3.524 27.696 1.00 89.31 506 ALA A O 1
ATOM 3650 N N . LEU A 1 507 ? -19.216 -4.279 25.714 1.00 91.31 507 LEU A N 1
ATOM 3651 C CA . LEU A 1 507 ? -18.139 -3.654 24.937 1.00 91.31 507 LEU A CA 1
ATOM 3652 C C . LEU A 1 507 ? -18.246 -2.120 24.939 1.00 91.31 507 LEU A C 1
ATOM 3654 O O . LEU A 1 507 ? -17.243 -1.442 25.153 1.00 91.31 507 LEU A O 1
ATOM 3658 N N . ALA A 1 508 ? -19.453 -1.573 24.771 1.00 91.75 508 ALA A N 1
ATOM 3659 C CA . ALA A 1 508 ? -19.708 -0.137 24.871 1.00 91.75 508 ALA A CA 1
ATOM 3660 C C . ALA A 1 508 ? -19.301 0.411 26.255 1.00 91.75 508 ALA A C 1
ATOM 3662 O O . ALA A 1 508 ? -18.616 1.431 26.333 1.00 91.75 508 ALA A O 1
ATOM 3663 N N . GLY A 1 509 ? -19.616 -0.308 27.337 1.00 93.56 509 GLY A N 1
ATOM 3664 C CA . GLY A 1 509 ? -19.160 0.013 28.693 1.00 93.56 509 GLY A CA 1
ATOM 3665 C C . GLY A 1 509 ? -17.631 0.053 28.823 1.00 93.56 509 GLY A C 1
ATOM 3666 O O . GLY A 1 509 ? -17.085 1.042 29.313 1.00 93.56 509 GLY A O 1
ATOM 3667 N N . ARG A 1 510 ? -16.922 -0.970 28.318 1.00 94.31 510 ARG A N 1
ATOM 3668 C CA . ARG A 1 510 ? -15.444 -1.022 28.335 1.00 94.31 510 ARG A CA 1
ATOM 3669 C C . ARG A 1 510 ? -14.803 0.116 27.533 1.00 94.31 510 ARG A C 1
ATOM 3671 O O . ARG A 1 510 ? -13.888 0.771 28.032 1.00 94.31 510 ARG A O 1
ATOM 3678 N N . VAL A 1 511 ? -15.315 0.400 26.332 1.00 95.56 511 VAL A N 1
ATOM 3679 C CA . VAL A 1 511 ? -14.866 1.529 25.496 1.00 95.56 511 VAL A CA 1
ATOM 3680 C C . VAL A 1 511 ? -15.101 2.862 26.215 1.00 95.56 511 VAL A C 1
ATOM 3682 O O . VAL A 1 511 ? -14.203 3.702 26.255 1.00 95.56 511 VAL A O 1
ATOM 3685 N N . ALA A 1 512 ? -16.277 3.061 26.817 1.00 95.62 512 ALA A N 1
ATOM 3686 C CA . ALA A 1 512 ? -16.591 4.282 27.552 1.00 95.62 512 ALA A CA 1
ATOM 3687 C C . ALA A 1 512 ? -15.669 4.482 28.767 1.00 95.62 512 ALA A C 1
ATOM 3689 O O . ALA A 1 512 ? -15.165 5.587 28.961 1.00 95.62 512 ALA A O 1
ATOM 3690 N N . ALA A 1 513 ? -15.387 3.424 29.535 1.00 96.25 513 ALA A N 1
ATOM 3691 C CA . ALA A 1 513 ? -14.468 3.471 30.672 1.00 96.25 513 ALA A CA 1
ATOM 3692 C C . ALA A 1 513 ? -13.027 3.814 30.247 1.00 96.25 513 ALA A C 1
ATOM 3694 O O . ALA A 1 513 ? -12.427 4.734 30.804 1.00 96.25 513 ALA A O 1
ATOM 3695 N N . ALA A 1 514 ? -12.495 3.148 29.213 1.00 96.75 514 ALA A N 1
ATOM 3696 C CA . ALA A 1 514 ? -11.156 3.427 28.681 1.00 96.75 514 ALA A CA 1
ATOM 3697 C C . ALA A 1 514 ? -11.013 4.887 28.209 1.00 96.75 514 ALA A C 1
ATOM 3699 O O . ALA A 1 514 ? -10.044 5.574 28.534 1.00 96.75 514 ALA A O 1
ATOM 3700 N N . VAL A 1 515 ? -12.012 5.391 27.477 1.00 97.19 515 VAL A N 1
ATOM 3701 C CA . VAL A 1 515 ? -12.012 6.764 26.953 1.00 97.19 515 VAL A CA 1
ATOM 3702 C C . VAL A 1 515 ? -12.237 7.805 28.056 1.00 97.19 515 VAL A C 1
ATOM 3704 O O . VAL A 1 515 ? -11.687 8.903 27.968 1.00 97.19 515 VAL A O 1
ATOM 3707 N N . ALA A 1 516 ? -12.998 7.487 29.108 1.00 97.06 516 ALA A N 1
ATOM 3708 C CA . ALA A 1 516 ? -13.137 8.349 30.281 1.00 97.06 516 ALA A CA 1
ATOM 3709 C C . ALA A 1 516 ? -11.808 8.481 31.045 1.00 97.06 516 ALA A C 1
ATOM 3711 O O . ALA A 1 516 ? -11.389 9.604 31.312 1.00 97.06 516 ALA A O 1
ATOM 3712 N N . GLY A 1 517 ? -11.096 7.373 31.286 1.00 96.62 517 GLY A N 1
ATOM 3713 C CA . GLY A 1 517 ? -9.759 7.403 31.894 1.00 96.62 517 GLY A CA 1
ATOM 3714 C C . GLY A 1 517 ? -8.780 8.282 31.108 1.00 96.62 517 GLY A C 1
ATOM 3715 O O . GLY A 1 517 ? -8.117 9.144 31.681 1.00 96.62 517 GLY A O 1
ATOM 3716 N N . VAL A 1 518 ? -8.767 8.158 29.774 1.00 96.62 518 VAL A N 1
ATOM 3717 C CA . VAL A 1 518 ? -7.957 9.028 28.902 1.00 96.62 518 VAL A CA 1
ATOM 3718 C C . VAL A 1 518 ? -8.388 10.492 28.991 1.00 96.62 518 VAL A C 1
ATOM 3720 O O . VAL A 1 518 ? -7.538 11.369 29.113 1.00 96.62 518 VAL A O 1
ATOM 3723 N N . ARG A 1 519 ? -9.694 10.779 28.957 1.00 97.25 519 ARG A N 1
ATOM 3724 C CA . ARG A 1 519 ? -10.230 12.144 29.096 1.00 97.25 519 ARG A CA 1
ATOM 3725 C C . ARG A 1 519 ? -9.782 12.799 30.404 1.00 97.25 519 ARG A C 1
ATOM 3727 O O . ARG A 1 519 ? -9.475 13.991 30.401 1.00 97.25 519 ARG A O 1
ATOM 3734 N N . ASP A 1 520 ? -9.788 12.041 31.495 1.00 96.44 520 ASP A N 1
ATOM 3735 C CA . ASP A 1 520 ? -9.555 12.559 32.842 1.00 96.44 520 ASP A CA 1
ATOM 3736 C C . ASP A 1 520 ? -8.061 12.694 33.173 1.00 96.44 520 ASP A C 1
ATOM 3738 O O . ASP A 1 520 ? -7.700 13.600 33.920 1.00 96.44 520 ASP A O 1
ATOM 3742 N N . ALA A 1 521 ? -7.197 11.900 32.529 1.00 94.56 521 ALA A N 1
ATOM 3743 C CA . ALA A 1 521 ? -5.738 12.029 32.587 1.00 94.56 521 ALA A CA 1
ATOM 3744 C C . ALA A 1 521 ? -5.156 13.170 31.715 1.00 94.56 521 ALA A C 1
ATOM 3746 O O . ALA A 1 521 ? -3.973 13.492 31.828 1.00 94.56 521 ALA A O 1
ATOM 3747 N N . LEU A 1 522 ? -5.941 13.791 30.821 1.00 93.62 522 LEU A N 1
ATOM 3748 C CA . LEU A 1 522 ? -5.442 14.851 29.934 1.00 93.62 522 LEU A CA 1
ATOM 3749 C C . LEU A 1 522 ? -5.279 16.202 30.666 1.00 93.62 522 LEU A C 1
ATOM 3751 O O . LEU A 1 522 ? -6.283 16.780 31.106 1.00 93.62 522 LEU A O 1
ATOM 3755 N N . PRO A 1 523 ? -4.065 16.792 30.707 1.00 89.06 523 PRO A N 1
ATOM 3756 C CA . PRO A 1 523 ? -3.847 18.082 31.354 1.00 89.06 523 PRO A CA 1
ATOM 3757 C C . PRO A 1 523 ? -4.666 19.186 30.673 1.00 89.06 523 PRO A C 1
ATOM 3759 O O . PRO A 1 523 ? -4.718 19.302 29.447 1.00 89.06 523 PRO A O 1
ATOM 3762 N N . GLY A 1 524 ? -5.346 19.998 31.484 1.00 88.06 524 GLY A N 1
ATOM 3763 C CA . GLY A 1 524 ? -6.120 21.155 31.028 1.00 88.06 524 GLY A CA 1
ATOM 3764 C C . GLY A 1 524 ? -7.421 20.857 30.266 1.00 88.06 524 GLY A C 1
ATOM 3765 O O . GLY A 1 524 ? -8.105 21.812 29.903 1.00 88.06 524 GLY A O 1
ATOM 3766 N N . ARG A 1 525 ? -7.794 19.583 30.032 1.00 92.56 525 ARG A N 1
ATOM 3767 C CA . ARG A 1 525 ? -9.068 19.168 29.391 1.00 92.56 525 ARG A CA 1
ATOM 3768 C C . ARG A 1 525 ? -9.374 19.902 28.067 1.00 92.56 525 ARG A C 1
ATOM 3770 O O . ARG A 1 525 ? -10.496 20.342 27.816 1.00 92.56 525 ARG A O 1
ATOM 3777 N N . ARG A 1 526 ? -8.352 20.071 27.220 1.00 93.38 526 ARG A N 1
ATOM 3778 C CA . ARG A 1 526 ? -8.394 20.807 25.937 1.00 93.38 526 ARG A CA 1
ATOM 3779 C C . ARG A 1 526 ? -7.679 20.022 24.822 1.00 93.38 526 ARG A C 1
ATOM 3781 O O . ARG A 1 526 ? -7.054 18.996 25.072 1.00 93.38 526 ARG A O 1
ATOM 3788 N N . GLY A 1 527 ? -7.772 20.510 23.582 1.00 96.12 527 GLY A N 1
ATOM 3789 C CA . GLY A 1 527 ? -7.081 19.939 22.415 1.00 96.12 527 GLY A CA 1
ATOM 3790 C C . GLY A 1 527 ? -7.792 18.754 21.742 1.00 96.12 527 GLY A C 1
ATOM 3791 O O . GLY A 1 527 ? -8.882 18.342 22.143 1.00 96.12 527 GLY A O 1
ATOM 3792 N N . GLU A 1 528 ? -7.176 18.215 20.681 1.00 96.38 528 GLU A N 1
ATOM 3793 C CA . GLU A 1 528 ? -7.795 17.201 19.807 1.00 96.38 528 GLU A CA 1
ATOM 3794 C C . GLU A 1 528 ? -8.163 15.911 20.556 1.00 96.38 528 GLU A C 1
ATOM 3796 O O . GLU A 1 528 ? -9.286 15.428 20.416 1.00 96.38 528 GLU A O 1
ATOM 3801 N N . ALA A 1 529 ? -7.258 15.383 21.390 1.00 96.12 529 ALA A N 1
ATOM 3802 C CA . ALA A 1 529 ? -7.490 14.153 22.153 1.00 96.12 529 ALA A CA 1
ATOM 3803 C C . ALA A 1 529 ? -8.759 14.253 23.015 1.00 96.12 529 ALA A C 1
ATOM 3805 O O . ALA A 1 529 ? -9.612 13.366 22.976 1.00 96.12 529 ALA A O 1
ATOM 3806 N N . TYR A 1 530 ? -8.937 15.375 23.718 1.00 97.56 530 TYR A N 1
ATOM 3807 C CA . TYR A 1 530 ? -10.117 15.630 24.541 1.00 97.56 530 TYR A CA 1
ATOM 3808 C C . TYR A 1 530 ? -11.402 15.712 23.698 1.00 97.56 530 TYR A C 1
ATOM 3810 O O . TYR A 1 530 ? -12.419 15.112 24.050 1.00 97.56 530 TYR A O 1
ATOM 3818 N N . GLN A 1 531 ? -11.359 16.382 22.539 1.00 97.75 531 GLN A N 1
ATOM 3819 C CA . GLN A 1 531 ? -12.506 16.459 21.624 1.00 97.75 531 GLN A CA 1
ATOM 3820 C C . GLN A 1 531 ? -12.883 15.095 21.028 1.00 97.75 531 GLN A C 1
ATOM 3822 O O . GLN A 1 531 ? -14.073 14.781 20.914 1.00 97.75 531 GLN A O 1
ATOM 3827 N N . LEU A 1 532 ? -11.894 14.258 20.697 1.00 97.69 532 LEU A N 1
ATOM 3828 C CA . LEU A 1 532 ? -12.119 12.876 20.272 1.00 97.69 532 LEU A CA 1
ATOM 3829 C C . LEU A 1 532 ? -12.746 12.045 21.398 1.00 97.69 532 LEU A C 1
ATOM 3831 O O . LEU A 1 532 ? -13.743 11.370 21.144 1.00 97.69 532 LEU A O 1
ATOM 3835 N N . CYS A 1 533 ? -12.254 12.161 22.637 1.00 98.00 533 CYS A N 1
ATOM 3836 C CA . CYS A 1 533 ? -12.848 11.490 23.796 1.00 98.00 533 CYS A CA 1
ATOM 3837 C C . CYS A 1 533 ? -14.319 11.880 23.982 1.00 98.00 533 CYS A C 1
ATOM 3839 O O . CYS A 1 533 ? -15.187 11.012 24.044 1.00 98.00 533 CYS A O 1
ATOM 3841 N N . LEU A 1 534 ? -14.633 13.182 23.981 1.00 96.94 534 LEU A N 1
ATOM 3842 C CA . LEU A 1 534 ? -16.018 13.654 24.079 1.00 96.94 534 LEU A CA 1
ATOM 3843 C C . LEU A 1 534 ? -16.895 13.163 22.922 1.00 96.94 534 LEU A C 1
ATOM 3845 O O . LEU A 1 534 ? -18.092 12.960 23.113 1.00 96.94 534 LEU A O 1
ATOM 3849 N N . HIS A 1 535 ? -16.353 13.029 21.711 1.00 96.00 535 HIS A N 1
ATOM 3850 C CA . HIS A 1 535 ? -17.104 12.527 20.560 1.00 96.00 535 HIS A CA 1
ATOM 3851 C C . HIS A 1 535 ? -17.381 11.021 20.660 1.00 96.00 535 HIS A C 1
ATOM 3853 O O . HIS A 1 535 ? -18.500 10.599 20.372 1.00 96.00 535 HIS A O 1
ATOM 3859 N N . VAL A 1 536 ? -16.404 10.224 21.105 1.00 95.94 536 VAL A N 1
ATOM 3860 C CA . VAL A 1 536 ? -16.577 8.781 21.332 1.00 95.94 536 VAL A CA 1
ATOM 3861 C C . VAL A 1 536 ? -17.548 8.533 22.489 1.00 95.94 536 VAL A C 1
ATOM 3863 O O . VAL A 1 536 ? -18.517 7.809 22.298 1.00 95.94 536 VAL A O 1
ATOM 3866 N N . LEU A 1 537 ? -17.399 9.218 23.630 1.00 95.56 537 LEU A N 1
ATOM 3867 C CA . LEU A 1 537 ? -18.328 9.101 24.765 1.00 95.56 537 LEU A CA 1
ATOM 3868 C C . LEU A 1 537 ? -19.776 9.445 24.375 1.00 95.56 537 LEU A C 1
ATOM 3870 O O . LEU A 1 537 ? -20.684 8.681 24.681 1.00 95.56 537 LEU A O 1
ATOM 3874 N N . ARG A 1 538 ? -20.000 10.526 23.612 1.00 94.06 538 ARG A N 1
ATOM 3875 C CA . ARG A 1 538 ? -21.329 10.862 23.051 1.00 94.06 538 ARG A CA 1
ATOM 3876 C C . ARG A 1 538 ? -21.845 9.861 22.011 1.00 94.06 538 ARG A C 1
ATOM 3878 O O . ARG A 1 538 ? -23.029 9.879 21.695 1.00 94.06 538 ARG A O 1
ATOM 3885 N N . SER A 1 539 ? -20.971 9.038 21.436 1.00 91.62 539 SER A N 1
ATOM 3886 C CA . SER A 1 539 ? -21.344 8.038 20.429 1.00 91.62 539 SER A CA 1
ATOM 3887 C C . SER A 1 539 ? -21.635 6.654 21.022 1.00 91.62 539 SER A C 1
ATOM 3889 O O . SER A 1 539 ? -22.265 5.842 20.348 1.00 91.62 539 SER A O 1
ATOM 3891 N N . VAL A 1 540 ? -21.171 6.401 22.248 1.00 91.38 540 VAL A N 1
ATOM 3892 C CA . VAL A 1 540 ? -21.260 5.115 22.961 1.00 91.38 540 VAL A CA 1
ATOM 3893 C C . VAL A 1 540 ? -22.218 5.190 24.157 1.00 91.38 540 VAL A C 1
ATOM 3895 O O . VAL A 1 540 ? -22.825 4.189 24.527 1.00 91.38 540 VAL A O 1
ATOM 3898 N N . GLY A 1 541 ? -22.367 6.371 24.766 1.00 85.00 541 GLY A N 1
ATOM 3899 C CA . GLY A 1 541 ? -23.308 6.596 25.858 1.00 85.00 541 GLY A CA 1
ATOM 3900 C C . GLY A 1 541 ? -24.767 6.391 25.431 1.00 85.00 541 GLY A C 1
ATOM 3901 O O . GLY A 1 541 ? -25.074 6.483 24.237 1.00 85.00 541 GLY A O 1
ATOM 3902 N N . PRO A 1 542 ? -25.675 6.126 26.392 1.00 76.75 542 PRO A N 1
ATOM 3903 C CA . PRO A 1 542 ? -27.101 6.040 26.108 1.00 76.75 542 PRO A CA 1
ATOM 3904 C C . PRO A 1 542 ? -27.553 7.299 25.378 1.00 76.75 542 PRO A C 1
ATOM 3906 O O . PRO A 1 542 ? -27.101 8.404 25.693 1.00 76.75 542 PRO A O 1
ATOM 3909 N N . ALA A 1 543 ? -28.473 7.138 24.428 1.00 69.31 543 ALA A N 1
ATOM 3910 C CA . ALA A 1 543 ? -29.222 8.255 23.881 1.00 69.31 543 ALA A CA 1
ATOM 3911 C C . ALA A 1 543 ? -30.135 8.797 24.992 1.00 69.31 543 ALA A C 1
ATOM 3913 O O . ALA A 1 543 ? -31.320 8.481 25.043 1.00 69.31 543 ALA A O 1
ATOM 3914 N N . THR A 1 544 ? -29.553 9.563 25.924 1.00 60.66 544 THR A N 1
ATOM 3915 C CA . THR A 1 544 ? -30.258 10.278 26.989 1.00 60.66 544 THR A CA 1
ATOM 3916 C C . THR A 1 544 ? -31.338 11.090 26.313 1.00 60.66 544 THR A C 1
ATOM 3918 O O . THR A 1 544 ? -31.001 12.028 25.584 1.00 60.66 544 THR A O 1
ATOM 3921 N N . GLY A 1 545 ? -32.588 10.639 26.470 1.00 53.78 545 GLY A N 1
ATOM 3922 C CA . GLY A 1 545 ? -33.674 10.955 25.552 1.00 53.78 545 GLY A CA 1
ATOM 3923 C C . GLY A 1 545 ? -33.681 12.434 25.226 1.00 53.78 545 GLY A C 1
ATOM 3924 O O . GLY A 1 545 ? -33.926 13.255 26.109 1.00 53.78 545 GLY A O 1
ATOM 3925 N N . GLY A 1 546 ? -33.364 12.765 23.970 1.00 48.34 546 GLY A N 1
ATOM 3926 C CA . GLY A 1 546 ? -33.518 14.122 23.477 1.00 48.34 546 GLY A CA 1
ATOM 3927 C C . GLY A 1 546 ? -34.978 14.468 23.686 1.00 48.34 546 GLY A C 1
ATOM 3928 O O . GLY A 1 546 ? -35.826 13.879 23.015 1.00 48.34 546 GLY A O 1
ATOM 3929 N N . ALA A 1 547 ? -35.247 15.317 24.684 1.00 44.91 547 ALA A N 1
ATOM 3930 C CA . ALA A 1 547 ? -36.594 15.596 25.154 1.00 44.91 547 ALA A CA 1
ATOM 3931 C C . ALA A 1 547 ? -37.477 15.866 23.942 1.00 44.91 547 ALA A C 1
ATOM 3933 O O . ALA A 1 547 ? -37.090 16.674 23.090 1.00 44.91 547 ALA A O 1
ATOM 3934 N N . ALA A 1 548 ? -38.601 15.142 23.855 1.00 46.03 548 ALA A N 1
ATOM 3935 C CA . ALA A 1 548 ? -39.531 15.236 22.741 1.00 46.03 548 ALA A CA 1
ATOM 3936 C C . ALA A 1 548 ? -39.730 16.716 22.421 1.00 46.03 548 ALA A C 1
ATOM 3938 O O . ALA A 1 548 ? -40.183 17.483 23.275 1.00 46.03 548 ALA A O 1
ATOM 3939 N N . ARG A 1 549 ? -39.264 17.133 21.237 1.00 46.25 549 ARG A N 1
ATOM 3940 C CA . ARG A 1 549 ? -39.243 18.540 20.849 1.00 46.25 549 ARG A CA 1
ATOM 3941 C C . ARG A 1 549 ? -40.698 18.965 20.756 1.00 46.25 549 ARG A C 1
ATOM 3943 O O . ARG A 1 549 ? -41.356 18.595 19.791 1.00 46.25 549 ARG A O 1
ATOM 3950 N N . GLY A 1 550 ? -41.162 19.641 21.809 1.00 43.12 550 GLY A N 1
ATOM 3951 C CA . GLY A 1 550 ? -42.575 19.742 22.149 1.00 43.12 550 GLY A CA 1
ATOM 3952 C C . GLY A 1 550 ? -43.427 20.064 20.936 1.00 43.12 550 GLY A C 1
ATOM 3953 O O . GLY A 1 550 ? -43.198 21.073 20.266 1.00 43.12 550 GLY A O 1
ATOM 3954 N N . GLU A 1 551 ? -44.384 19.181 20.665 1.00 44.06 551 GLU A N 1
ATOM 3955 C CA . GLU A 1 551 ? -45.420 19.400 19.671 1.00 44.06 551 GLU A CA 1
ATOM 3956 C C . GLU A 1 551 ? -46.094 20.740 19.980 1.00 44.06 551 GLU A C 1
ATOM 3958 O O . GLU A 1 551 ? -46.543 20.989 21.102 1.00 44.06 551 GLU A O 1
ATOM 3963 N N . GLY A 1 552 ? -46.022 21.660 19.017 1.00 41.97 552 GLY A N 1
ATOM 3964 C CA . GLY A 1 552 ? -46.194 23.083 19.275 1.00 41.97 552 GLY A CA 1
ATOM 3965 C C . GLY A 1 552 ? -47.625 23.443 19.646 1.00 41.97 552 GLY A C 1
ATOM 3966 O O . GLY A 1 552 ? -48.425 23.785 18.777 1.00 41.97 552 GLY A O 1
ATOM 3967 N N . THR A 1 553 ? -47.924 23.463 20.943 1.00 41.31 553 THR A N 1
ATOM 3968 C CA . THR A 1 553 ? -49.132 24.102 21.460 1.00 41.31 553 THR A CA 1
ATOM 3969 C C . THR A 1 553 ? -48.988 25.608 21.265 1.00 41.31 553 THR A C 1
ATOM 3971 O O . THR A 1 553 ? -48.207 26.278 21.943 1.00 41.31 553 THR A O 1
ATOM 3974 N N . GLN A 1 554 ? -49.743 26.157 20.313 1.00 50.09 554 GLN A N 1
ATOM 3975 C CA . GLN A 1 554 ? -49.948 27.598 20.211 1.00 50.09 554 GLN A CA 1
ATOM 3976 C C . GLN A 1 554 ? -50.624 28.070 21.508 1.00 50.09 554 GLN A C 1
ATOM 3978 O O . GLN A 1 554 ? -51.782 27.751 21.758 1.00 50.09 554 GLN A O 1
ATOM 3983 N N . GLY A 1 555 ? -49.890 28.796 22.355 1.00 39.81 555 GLY A N 1
ATOM 3984 C CA . GLY A 1 555 ? -50.348 29.212 23.682 1.00 39.81 555 GLY A CA 1
ATOM 3985 C C . GLY A 1 555 ? -49.833 30.605 24.029 1.00 39.81 555 GLY A C 1
ATOM 3986 O O . GLY A 1 555 ? -48.631 30.860 24.017 1.00 39.81 555 GLY A O 1
ATOM 3987 N N . ALA A 1 556 ? -50.752 31.535 24.282 1.00 45.91 556 ALA A N 1
ATOM 3988 C CA . ALA A 1 556 ? -50.447 32.958 24.352 1.00 45.91 556 ALA A CA 1
ATOM 3989 C C . ALA A 1 556 ? -49.664 33.381 25.611 1.00 45.91 556 ALA A C 1
ATOM 3991 O O . ALA A 1 556 ? -50.124 33.191 26.730 1.00 45.91 556 ALA A O 1
ATOM 3992 N N . GLY A 1 557 ? -48.561 34.101 25.382 1.00 43.78 557 GLY A N 1
ATOM 3993 C CA . GLY A 1 557 ? -48.205 35.343 26.077 1.00 43.78 557 GLY A CA 1
ATOM 3994 C C . GLY A 1 557 ? -47.893 35.332 27.582 1.00 43.78 557 GLY A C 1
ATOM 3995 O O . GLY A 1 557 ? -48.749 35.085 28.424 1.00 43.78 557 GLY A O 1
ATOM 3996 N N . ARG A 1 558 ? -46.749 35.937 27.927 1.00 39.06 558 ARG A N 1
ATOM 3997 C CA . ARG A 1 558 ? -46.758 37.192 28.705 1.00 39.06 558 ARG A CA 1
ATOM 3998 C C . ARG A 1 558 ? -45.488 38.007 28.476 1.00 39.06 558 ARG A C 1
ATOM 4000 O O . ARG A 1 558 ? -44.434 37.487 28.133 1.00 39.06 558 ARG A O 1
ATOM 4007 N N . ARG A 1 559 ? -45.651 39.320 28.616 1.00 41.34 559 ARG A N 1
ATOM 4008 C CA . ARG A 1 559 ? -44.718 40.378 28.226 1.00 41.34 559 ARG A CA 1
ATOM 4009 C C . ARG A 1 559 ? -44.295 41.126 29.483 1.00 41.34 559 ARG A C 1
ATOM 4011 O O . ARG A 1 559 ? -45.128 41.811 30.063 1.00 41.34 559 ARG A O 1
ATOM 4018 N N . TRP A 1 560 ? -43.024 41.037 29.855 1.00 38.69 560 TRP A N 1
ATOM 4019 C CA . TRP A 1 560 ? -42.369 41.971 30.773 1.00 38.69 560 TRP A CA 1
ATOM 4020 C C . TRP A 1 560 ? -41.011 42.317 30.178 1.00 38.69 560 TRP A C 1
ATOM 4022 O O . TRP A 1 560 ? -40.315 41.437 29.679 1.00 38.69 560 TRP A O 1
ATOM 4032 N N . GLY A 1 561 ? -40.673 43.602 30.151 1.00 40.12 561 GLY A N 1
ATOM 4033 C CA . GLY A 1 561 ? -39.468 44.078 29.489 1.00 40.12 561 GLY A CA 1
ATOM 4034 C C . GLY A 1 561 ? -38.827 45.236 30.234 1.00 40.12 561 GLY A C 1
ATOM 4035 O O . GLY A 1 561 ? -39.506 45.983 30.931 1.00 40.12 561 GLY A O 1
ATOM 4036 N N . ALA A 1 562 ? -37.522 45.364 30.035 1.00 38.25 562 ALA A N 1
ATOM 4037 C CA . ALA A 1 562 ? -36.675 46.519 30.303 1.00 38.25 562 ALA A CA 1
ATOM 4038 C C . ALA A 1 562 ? -35.308 46.219 29.654 1.00 38.25 562 ALA A C 1
ATOM 4040 O O . ALA A 1 562 ? -34.907 45.061 29.614 1.00 38.25 562 ALA A O 1
ATOM 4041 N N . ALA A 1 563 ? -34.529 47.164 29.140 1.00 35.06 563 ALA A N 1
ATOM 4042 C CA . ALA A 1 563 ? -34.846 48.464 28.556 1.00 35.06 563 ALA A CA 1
ATOM 4043 C C . ALA A 1 563 ? -33.638 48.844 27.673 1.00 35.06 563 ALA A C 1
ATOM 4045 O O . ALA A 1 563 ? -32.502 48.616 28.081 1.00 35.06 563 ALA A O 1
ATOM 4046 N N . GLN A 1 564 ? -33.851 49.446 26.501 1.00 38.34 564 GLN A N 1
ATOM 4047 C CA . GLN A 1 564 ? -32.794 50.187 25.801 1.00 38.34 564 GLN A CA 1
ATOM 4048 C C . GLN A 1 564 ? -33.353 51.515 25.268 1.00 38.34 564 GLN A C 1
ATOM 4050 O O . GLN A 1 564 ? -34.385 51.502 24.591 1.00 38.34 564 GLN A O 1
ATOM 4055 N N . PRO A 1 565 ? -32.697 52.657 25.543 1.00 49.06 565 PRO A N 1
ATOM 4056 C CA . PRO A 1 565 ? -32.853 53.868 24.745 1.00 49.06 565 PRO A CA 1
ATOM 4057 C C . PRO A 1 565 ? -32.047 53.719 23.435 1.00 49.06 565 PRO A C 1
ATOM 4059 O O . PRO A 1 565 ? -31.056 53.001 23.405 1.00 49.06 565 PRO A O 1
ATOM 4062 N N . GLY A 1 566 ? -32.371 54.376 22.321 1.00 38.91 566 GLY A N 1
ATOM 4063 C CA . GLY A 1 566 ? -33.458 55.320 22.055 1.00 38.91 566 GLY A CA 1
ATOM 4064 C C . GLY A 1 566 ? -33.004 56.414 21.073 1.00 38.91 566 GLY A C 1
ATOM 4065 O O . GLY A 1 566 ? -31.873 56.872 21.183 1.00 38.91 566 GLY A O 1
ATOM 4066 N N . ARG A 1 567 ? -33.915 56.880 20.193 1.00 36.81 567 ARG A N 1
ATOM 4067 C CA . ARG A 1 567 ? -33.733 57.932 19.146 1.00 36.81 567 ARG A CA 1
ATOM 4068 C C . ARG A 1 567 ? -32.816 57.541 17.967 1.00 36.81 567 ARG A C 1
ATOM 4070 O O . ARG A 1 567 ? -31.844 56.832 18.160 1.00 36.81 567 ARG A O 1
ATOM 4077 N N . ALA A 1 568 ? -33.039 57.982 16.723 1.00 39.78 568 ALA A N 1
ATOM 4078 C CA . ALA A 1 568 ? -34.171 58.652 16.041 1.00 39.78 568 ALA A CA 1
ATOM 4079 C C . ALA A 1 568 ? -34.104 58.225 14.549 1.00 39.78 568 ALA A C 1
ATOM 4081 O O . ALA A 1 568 ? -33.010 58.014 14.042 1.00 39.78 568 ALA A O 1
ATOM 4082 N N . ARG A 1 569 ? -35.185 57.871 13.839 1.00 38.00 569 ARG A N 1
ATOM 4083 C CA . ARG A 1 569 ? -36.355 58.644 13.351 1.00 38.00 569 ARG A CA 1
ATOM 4084 C C . ARG A 1 569 ? -36.045 59.705 12.273 1.00 38.00 569 ARG A C 1
ATOM 4086 O O . ARG A 1 569 ? -35.840 60.865 12.607 1.00 38.00 569 ARG A O 1
ATOM 4093 N N . ALA A 1 570 ? -36.174 59.286 11.011 1.00 39.69 570 ALA A N 1
ATOM 4094 C CA . ALA A 1 570 ? -36.790 59.980 9.862 1.00 39.69 570 ALA A CA 1
ATOM 4095 C C . ALA A 1 570 ? -36.991 58.884 8.774 1.00 39.69 570 ALA A C 1
ATOM 4097 O O . ALA A 1 570 ? -36.051 58.136 8.527 1.00 39.69 570 ALA A O 1
ATOM 4098 N N . GLU A 1 571 ? -38.169 58.521 8.242 1.00 36.34 571 GLU A N 1
ATOM 4099 C CA . GLU A 1 571 ? -39.226 59.303 7.555 1.00 36.34 571 GLU A CA 1
ATOM 4100 C C . GLU A 1 571 ? -38.660 60.128 6.380 1.00 36.34 571 GLU A C 1
ATOM 4102 O O . GLU A 1 571 ? -37.799 60.965 6.605 1.00 36.34 571 GLU A O 1
ATOM 4107 N N . GLY A 1 572 ? -39.060 59.965 5.110 1.00 35.94 572 GLY A N 1
ATOM 4108 C CA . GLY A 1 572 ? -40.028 59.059 4.459 1.00 35.94 572 GLY A CA 1
ATOM 4109 C C . GLY A 1 572 ? -39.509 58.612 3.068 1.00 35.94 572 GLY A C 1
ATOM 4110 O O . GLY A 1 572 ? -38.451 59.057 2.646 1.00 35.94 572 GLY A O 1
ATOM 4111 N N . ALA A 1 573 ? -40.061 57.615 2.368 1.00 36.97 573 ALA A N 1
ATOM 4112 C CA . ALA A 1 573 ? -41.433 57.414 1.871 1.00 36.97 573 ALA A CA 1
ATOM 4113 C C . ALA A 1 573 ? -41.628 57.864 0.398 1.00 36.97 573 ALA A C 1
ATOM 4115 O O . ALA A 1 573 ? -41.328 58.994 0.042 1.00 36.97 573 ALA A O 1
ATOM 4116 N N . ALA A 1 574 ? -42.233 56.965 -0.396 1.00 39.19 574 ALA A N 1
ATOM 4117 C CA . ALA A 1 574 ? -42.781 57.133 -1.756 1.00 39.19 574 ALA A CA 1
ATOM 4118 C C . ALA A 1 574 ? -41.818 57.361 -2.954 1.00 39.19 574 ALA A C 1
ATOM 4120 O O . ALA A 1 574 ? -41.013 58.281 -2.990 1.00 39.19 574 ALA A O 1
ATOM 4121 N N . GLY A 1 575 ? -42.001 56.553 -4.011 1.00 33.75 575 GLY A N 1
ATOM 4122 C CA . GLY A 1 575 ? -41.361 56.721 -5.327 1.00 33.75 575 GLY A CA 1
ATOM 4123 C C . GLY A 1 575 ? -41.651 55.542 -6.268 1.00 33.75 575 GLY A C 1
ATOM 4124 O O . GLY A 1 575 ? -41.166 54.438 -6.044 1.00 33.75 575 GLY A O 1
ATOM 4125 N N . ARG A 1 576 ? -42.493 55.745 -7.293 1.00 40.56 576 ARG A N 1
ATOM 4126 C CA . ARG A 1 576 ? -42.971 54.707 -8.243 1.00 40.56 576 ARG A CA 1
ATOM 4127 C C . ARG A 1 576 ? -42.099 54.647 -9.537 1.00 40.56 576 ARG A C 1
ATOM 4129 O O . ARG A 1 576 ? -41.201 55.469 -9.679 1.00 40.56 576 ARG A O 1
ATOM 4136 N N . PRO A 1 577 ? -42.301 53.677 -10.463 1.00 62.00 577 PRO A N 1
ATOM 4137 C CA . PRO A 1 577 ? -41.302 53.290 -11.478 1.00 62.00 577 PRO A CA 1
ATOM 4138 C C . PRO A 1 577 ? -41.324 54.116 -12.781 1.00 62.00 577 PRO A C 1
ATOM 4140 O O . PRO A 1 577 ? -42.324 54.756 -13.103 1.00 62.00 577 PRO A O 1
ATOM 4143 N N . GLY A 1 578 ? -40.266 53.995 -13.600 1.00 34.06 578 GLY A N 1
ATOM 4144 C CA . GLY A 1 578 ? -40.155 54.631 -14.925 1.00 34.06 578 GLY A CA 1
ATOM 4145 C C . GLY A 1 578 ? -39.223 53.894 -15.907 1.00 34.06 578 GLY A C 1
ATOM 4146 O O . GLY A 1 578 ? -38.321 53.174 -15.495 1.00 34.06 578 GLY A O 1
ATOM 4147 N N . LYS A 1 579 ? -39.479 54.044 -17.218 1.00 40.12 579 LYS A N 1
ATOM 4148 C CA . LYS A 1 579 ? -38.805 53.360 -18.352 1.00 40.12 579 LYS A CA 1
ATOM 4149 C C . LYS A 1 579 ? -37.815 54.282 -19.104 1.00 40.12 579 LYS A C 1
ATOM 4151 O O . LYS A 1 579 ? -37.922 55.495 -18.980 1.00 40.12 579 LYS A O 1
ATOM 4156 N N . ARG A 1 580 ? -37.087 53.678 -20.070 1.00 34.03 580 ARG A N 1
ATOM 4157 C CA . ARG A 1 580 ? -36.311 54.243 -21.220 1.00 34.03 580 ARG A CA 1
ATOM 4158 C C . ARG A 1 580 ? -34.827 54.529 -20.905 1.00 34.03 580 ARG A C 1
ATOM 4160 O O . ARG A 1 580 ? -34.560 55.027 -19.826 1.00 34.03 580 ARG A O 1
ATOM 4167 N N . ALA A 1 581 ? -33.801 54.165 -21.696 1.00 37.56 581 ALA A N 1
ATOM 4168 C CA . ALA A 1 581 ? -33.557 53.899 -23.142 1.00 37.56 581 ALA A CA 1
ATOM 4169 C C . ALA A 1 581 ? -32.850 55.064 -23.884 1.00 37.56 581 ALA A C 1
ATOM 4171 O O . ALA A 1 581 ? -33.177 56.214 -23.611 1.00 37.56 581 ALA A O 1
ATOM 4172 N N . ARG A 1 582 ? -31.975 54.737 -24.875 1.00 36.53 582 ARG A N 1
ATOM 4173 C CA . ARG A 1 582 ? -31.012 55.630 -25.610 1.00 36.53 582 ARG A CA 1
ATOM 4174 C C . ARG A 1 582 ? -29.888 56.198 -24.700 1.00 36.53 582 ARG A C 1
ATOM 4176 O O . ARG A 1 582 ? -30.084 56.228 -23.501 1.00 36.53 582 ARG A O 1
ATOM 4183 N N . SER A 1 583 ? -28.697 56.665 -25.115 1.00 35.81 583 SER A N 1
ATOM 4184 C CA . SER A 1 583 ? -27.986 56.889 -26.403 1.00 35.81 583 SER A CA 1
ATOM 4185 C C . SER A 1 583 ? -26.484 57.177 -26.086 1.00 35.81 583 SER A C 1
ATOM 4187 O O . SER A 1 583 ? -26.195 57.462 -24.933 1.00 35.81 583 SER A O 1
ATOM 4189 N N . SER A 1 584 ? -25.488 57.271 -26.990 1.00 36.81 584 SER A N 1
ATOM 4190 C CA . SER A 1 584 ? -25.163 56.596 -28.274 1.00 36.81 584 SER A CA 1
ATOM 4191 C C . SER A 1 584 ? -23.883 57.215 -28.903 1.00 36.81 584 SER A C 1
ATOM 4193 O O . SER A 1 584 ? -23.852 58.439 -28.992 1.00 36.81 584 SER A O 1
ATOM 4195 N N . ARG A 1 585 ? -22.969 56.408 -29.494 1.00 35.78 585 ARG A N 1
ATOM 4196 C CA . ARG A 1 585 ? -21.705 56.793 -30.214 1.00 35.78 585 ARG A CA 1
ATOM 4197 C C . ARG A 1 585 ? -20.512 57.200 -29.315 1.00 35.78 585 ARG A C 1
ATOM 4199 O O . ARG A 1 585 ? -20.737 57.677 -28.215 1.00 35.78 585 ARG A O 1
ATOM 4206 N N . GLY A 1 586 ? -19.246 57.052 -29.735 1.00 32.56 586 GLY A N 1
ATOM 4207 C CA . GLY A 1 586 ? -18.690 56.395 -30.939 1.00 32.56 586 GLY A CA 1
ATOM 4208 C C . GLY A 1 586 ? -17.365 57.023 -31.422 1.00 32.56 586 GLY A C 1
ATOM 4209 O O . GLY A 1 586 ? -17.132 58.191 -31.144 1.00 32.56 586 GLY A O 1
ATOM 4210 N N . GLY A 1 587 ? -16.561 56.270 -32.193 1.00 33.88 587 GLY A N 1
ATOM 4211 C CA . GLY A 1 587 ? -15.315 56.740 -32.840 1.00 33.88 587 GLY A CA 1
ATOM 4212 C C . GLY A 1 587 ? -14.046 56.633 -31.965 1.00 33.88 587 GLY A C 1
ATOM 4213 O O . GLY A 1 587 ? -14.155 56.674 -30.747 1.00 33.88 587 GLY A O 1
ATOM 4214 N N . GLU A 1 588 ? -12.828 56.440 -32.491 1.00 32.88 588 GLU A N 1
ATOM 4215 C CA . GLU A 1 588 ? -12.367 56.244 -33.883 1.00 32.88 588 GLU A CA 1
ATOM 4216 C C . GLU A 1 588 ? -11.129 55.313 -33.934 1.00 32.88 588 GLU A C 1
ATOM 4218 O O . GLU A 1 588 ? -10.422 55.139 -32.944 1.00 32.88 588 GLU A O 1
ATOM 4223 N N . SER A 1 589 ? -10.848 54.727 -35.104 1.00 37.72 589 SER A N 1
ATOM 4224 C CA . SER A 1 589 ? -9.530 54.169 -35.471 1.00 37.72 589 SER A CA 1
ATOM 4225 C C . SER A 1 589 ? -8.903 55.047 -36.557 1.00 37.72 589 SER A C 1
ATOM 4227 O O . SER A 1 589 ? -9.643 55.661 -37.325 1.00 37.72 589 SER A O 1
ATOM 4229 N N . PRO A 1 590 ? -7.567 55.062 -36.689 1.00 53.69 590 PRO A N 1
ATOM 4230 C CA . PRO A 1 590 ? -6.920 54.382 -37.833 1.00 53.69 590 PRO A CA 1
ATOM 4231 C C . PRO A 1 590 ? -5.832 53.384 -37.356 1.00 53.69 590 PRO A C 1
ATOM 4233 O O . PRO A 1 590 ? -5.277 53.557 -36.281 1.00 53.69 590 PRO A O 1
ATOM 4236 N N . ALA A 1 591 ? -5.576 52.224 -37.985 1.00 38.97 591 ALA A N 1
ATOM 4237 C CA . ALA A 1 591 ? -5.092 51.961 -39.360 1.00 38.97 591 ALA A CA 1
ATOM 4238 C C . ALA A 1 591 ? -3.632 52.436 -39.579 1.00 38.97 591 ALA A C 1
ATOM 4240 O O . ALA A 1 591 ? -3.294 53.528 -39.149 1.00 38.97 591 ALA A O 1
ATOM 4241 N N . ALA A 1 592 ? -2.706 51.738 -40.253 1.00 40.66 592 ALA A N 1
ATOM 4242 C CA . ALA A 1 592 ? -2.625 50.401 -40.881 1.00 40.66 592 ALA A CA 1
ATOM 4243 C C . ALA A 1 592 ? -1.114 49.981 -40.876 1.00 40.66 592 ALA A C 1
ATOM 4245 O O . ALA A 1 592 ? -0.320 50.712 -40.302 1.00 40.66 592 ALA A O 1
ATOM 4246 N N . LYS A 1 593 ? -0.563 48.890 -41.439 1.00 40.75 593 LYS A N 1
ATOM 4247 C CA . LYS A 1 593 ? -0.746 48.122 -42.698 1.00 40.75 593 LYS A CA 1
ATOM 4248 C C . LYS A 1 593 ? 0.082 46.810 -42.521 1.00 40.75 593 LYS A C 1
ATOM 4250 O O . LYS A 1 593 ? 1.101 46.861 -41.853 1.00 40.75 593 LYS A O 1
ATOM 4255 N N . ARG A 1 594 ? -0.403 45.617 -42.917 1.00 42.44 594 ARG A N 1
ATOM 4256 C CA . ARG A 1 594 ? -0.041 44.851 -44.153 1.00 42.44 594 ARG A CA 1
ATOM 4257 C C . ARG A 1 594 ? 1.451 44.408 -44.242 1.00 42.44 594 ARG A C 1
ATOM 4259 O O . ARG A 1 594 ? 2.314 45.190 -43.901 1.00 42.44 594 ARG A O 1
ATOM 4266 N N . GLN A 1 595 ? 1.823 43.222 -44.755 1.00 40.38 595 GLN A N 1
ATOM 4267 C CA . GLN A 1 595 ? 1.107 42.324 -45.685 1.00 40.38 595 GLN A CA 1
ATOM 4268 C C . GLN A 1 595 ? 1.718 40.896 -45.771 1.00 40.38 595 GLN A C 1
ATOM 4270 O O . GLN A 1 595 ? 2.932 40.795 -45.793 1.00 40.38 595 GLN A O 1
ATOM 4275 N N . THR A 1 596 ? 0.870 39.863 -45.965 1.00 37.38 596 THR A N 1
ATOM 4276 C CA . THR A 1 596 ? 1.060 38.609 -46.776 1.00 37.38 596 THR A CA 1
ATOM 4277 C C . THR A 1 596 ? 2.340 37.745 -46.632 1.00 37.38 596 THR A C 1
ATOM 4279 O O . THR A 1 596 ? 3.443 38.257 -46.675 1.00 37.38 596 THR A O 1
ATOM 4282 N N . SER A 1 597 ? 2.269 36.404 -46.633 1.00 40.31 597 SER A N 1
ATOM 4283 C CA . SER A 1 597 ? 1.609 35.603 -47.686 1.00 40.31 597 SER A CA 1
ATOM 4284 C C . SER A 1 597 ? 1.204 34.152 -47.308 1.00 40.31 597 SER A C 1
ATOM 4286 O O . SER A 1 597 ? 1.476 33.640 -46.230 1.00 40.31 597 SER A O 1
ATOM 4288 N N . GLN A 1 598 ? 0.467 33.557 -48.256 1.00 36.25 598 GLN A N 1
ATOM 4289 C CA . GLN A 1 598 ? 0.034 32.164 -48.491 1.00 36.25 598 GLN A CA 1
ATOM 4290 C C . GLN A 1 598 ? 1.020 31.024 -48.128 1.00 36.25 598 GLN A C 1
ATOM 4292 O O . GLN A 1 598 ? 2.203 31.267 -47.961 1.00 36.25 598 GLN A O 1
ATOM 4297 N N . ALA A 1 599 ? 0.682 29.727 -48.208 1.00 37.16 599 ALA A N 1
ATOM 4298 C CA . ALA A 1 599 ? -0.556 28.932 -48.069 1.00 37.16 599 ALA A CA 1
ATOM 4299 C C . ALA A 1 599 ? -0.218 27.480 -48.478 1.00 37.16 599 ALA A C 1
ATOM 4301 O O . ALA A 1 599 ? 0.477 27.303 -49.470 1.00 37.16 599 ALA A O 1
ATOM 4302 N N . GLN A 1 600 ? -0.791 26.461 -47.827 1.00 38.75 600 GLN A N 1
ATOM 4303 C CA . GLN A 1 600 ? -1.434 25.319 -48.508 1.00 38.75 600 GLN A CA 1
ATOM 4304 C C . GLN A 1 600 ? -2.061 24.351 -47.498 1.00 38.75 600 GLN A C 1
ATOM 4306 O O . GLN A 1 600 ? -1.509 24.070 -46.439 1.00 38.75 600 GLN A O 1
ATOM 4311 N N . ALA A 1 601 ? -3.231 23.829 -47.856 1.00 40.09 601 ALA A N 1
ATOM 4312 C CA . ALA A 1 601 ? -3.917 22.767 -47.136 1.00 40.09 601 ALA A CA 1
ATOM 4313 C C . ALA A 1 601 ? -4.057 21.554 -48.058 1.00 40.09 601 ALA A C 1
ATOM 4315 O O . ALA A 1 601 ? -4.338 21.720 -49.245 1.00 40.09 601 ALA A O 1
ATOM 4316 N N . SER A 1 602 ? -3.973 20.344 -47.509 1.00 42.72 602 SER A N 1
ATOM 4317 C CA . SER A 1 602 ? -4.435 19.135 -48.190 1.00 42.72 602 SER A CA 1
ATOM 4318 C C . SER A 1 602 ? -5.470 18.410 -47.325 1.00 42.72 602 SER A C 1
ATOM 4320 O O . SER A 1 602 ? -5.252 18.088 -46.159 1.00 42.72 602 SER A O 1
ATOM 4322 N N . LYS A 1 603 ? -6.657 18.203 -47.906 1.00 39.47 603 LYS A N 1
ATOM 4323 C CA . LYS A 1 603 ? -7.737 17.388 -47.339 1.00 39.47 603 LYS A CA 1
ATOM 4324 C C . LYS A 1 603 ? -7.691 15.998 -47.961 1.00 39.47 603 LYS A C 1
ATOM 4326 O O . LYS A 1 603 ? -7.656 15.875 -49.181 1.00 39.47 603 LYS A O 1
ATOM 4331 N N . GLY A 1 604 ? -7.886 14.976 -47.140 1.00 33.91 604 GLY A N 1
ATOM 4332 C CA . GLY A 1 604 ? -8.327 13.656 -47.582 1.00 33.91 604 GLY A CA 1
ATOM 4333 C C . GLY A 1 604 ? -8.440 12.694 -46.400 1.00 33.91 604 GLY A C 1
ATOM 4334 O O . GLY A 1 604 ? -7.717 12.846 -45.426 1.00 33.91 604 GLY A O 1
ATOM 4335 N N . LYS A 1 605 ? -9.331 11.702 -46.398 1.00 39.84 605 LYS A N 1
ATOM 4336 C CA . LYS A 1 605 ? -10.609 11.523 -47.119 1.00 39.84 605 LYS A CA 1
ATOM 4337 C C . LYS A 1 605 ? -11.374 10.455 -46.313 1.00 39.84 605 LYS A C 1
ATOM 4339 O O . LYS A 1 605 ? -10.744 9.526 -45.819 1.00 39.84 605 LYS A O 1
ATOM 4344 N N . ARG A 1 606 ? -12.692 10.579 -46.116 1.00 40.03 606 ARG A N 1
ATOM 4345 C CA . ARG A 1 606 ? -13.461 9.576 -45.346 1.00 40.03 606 ARG A CA 1
ATOM 4346 C C . ARG A 1 606 ? -13.713 8.306 -46.175 1.00 40.03 606 ARG A C 1
ATOM 4348 O O . ARG A 1 606 ? -14.106 8.419 -47.331 1.00 40.03 606 ARG A O 1
ATOM 4355 N N . GLY A 1 607 ? -13.610 7.150 -45.524 1.00 30.98 607 GLY A N 1
ATOM 4356 C CA . GLY A 1 607 ? -14.344 5.910 -45.807 1.00 30.98 607 GLY A CA 1
ATOM 4357 C C . GLY A 1 607 ? -14.585 5.238 -44.448 1.00 30.98 607 GLY A C 1
ATOM 4358 O O . GLY A 1 607 ? -13.648 5.138 -43.664 1.00 30.98 607 GLY A O 1
ATOM 4359 N N . LEU A 1 608 ? -15.828 5.091 -43.982 1.00 39.44 608 LEU A N 1
ATOM 4360 C CA . LEU A 1 608 ? -16.749 3.998 -44.325 1.00 39.44 608 LEU A CA 1
ATOM 4361 C C . LEU A 1 608 ? -16.167 2.621 -43.989 1.00 39.44 608 LEU A C 1
ATOM 4363 O O . LEU A 1 608 ? -15.454 2.055 -44.804 1.00 39.44 608 LEU A O 1
ATOM 4367 N N . PHE A 1 609 ? -16.552 2.092 -42.827 1.00 37.34 609 PHE A N 1
ATOM 4368 C CA . PHE A 1 609 ? -17.071 0.729 -42.708 1.00 37.34 609 PHE A CA 1
ATOM 4369 C C . PHE A 1 609 ? -18.078 0.680 -41.550 1.00 37.34 609 PHE A C 1
ATOM 4371 O O . PHE A 1 609 ? -17.842 1.264 -40.491 1.00 37.34 609 PHE A O 1
ATOM 4378 N N . ALA A 1 610 ? -19.216 0.043 -41.808 1.00 40.62 610 ALA A N 1
ATOM 4379 C CA . ALA A 1 610 ? -20.169 -0.428 -40.810 1.00 40.62 610 ALA A CA 1
ATOM 4380 C C . ALA A 1 610 ? -20.041 -1.961 -40.714 1.00 40.62 610 ALA A C 1
ATOM 4382 O O . ALA A 1 610 ? -19.328 -2.553 -41.523 1.00 40.62 610 ALA A O 1
ATOM 4383 N N . ASP A 1 611 ? -20.751 -2.560 -39.761 1.00 40.19 611 ASP A N 1
ATOM 4384 C CA . ASP A 1 611 ? -20.914 -4.007 -39.557 1.00 40.19 611 ASP A CA 1
ATOM 4385 C C . ASP A 1 611 ? -19.648 -4.807 -39.188 1.00 40.19 611 ASP A C 1
ATOM 4387 O O . ASP A 1 611 ? -18.945 -5.343 -40.046 1.00 40.19 611 ASP A O 1
ATOM 4391 N N . LEU A 1 612 ? -19.422 -4.938 -37.872 1.00 33.03 612 LEU A N 1
ATOM 4392 C CA . LEU A 1 612 ? -19.305 -6.222 -37.150 1.00 33.03 612 LEU A CA 1
ATOM 4393 C C . LEU A 1 612 ? -19.361 -6.009 -35.625 1.00 33.03 612 LEU A C 1
ATOM 4395 O O . LEU A 1 612 ? -18.720 -5.046 -35.144 1.00 33.03 612 LEU A O 1
#

Sequence (612 aa):
CTNRCRCHTGKPQRNAAAMPLPAVAVHPEGREEDAEAEAEEETEAEAEAEEEAQAKAPDGPGAVAAGAGEGLEAAARARAAGLAEGASDADELETLEGEALWEQLLGEGGDAEPGAQSLLAAFASSGLEGAQAGPKLSKWQQRLRQQQEDAARRFREVELLEAFLLRCTEKGGVSVRVMQELYEALLAAGRRASGSTKHTKEGEADKTPSKGKRKMRADAGVRRLQADLAQRISKVLFKALKRVRGGSAMQETCRWHTPEEWASRARSTLALGGGAKVAVLGQKVLDAGASLLHFLCLAHRAAALQAAGAAAGPPPPSQEVGEGGGGWDLAEELLLGVLQDWGGKKGSERWCAAVFAAFAARTPRLLLRLPWQQHIRECRKPFVQRVQLAFVAGLLGRCGGSAVGVAPGSQSGGGGGGTEGPAAGFLAGFAELCAELLQGTLAGGGDAGAAEAEAEAGPGSSAVQRKKLQLEALRGLRAALRAGRAGGGAGGPEPPGGSLLTPGGALAGRVAAAVAGVRDALPGRRGEAYQLCLHVLRSVGPATGGAARGEGTQGAGRRWGAAQPGRARAEGAAGRPGKRARSSRGGESPAAKRQTSQAQASKGKRGLFADL

pLDDT: mean 71.65, std 24.06, range [27.89, 98.44]

Organism: NCBI:txid311494